Protein AF-A0A6N4TFS2-F1 (afdb_monomer_lite)

Radius of gyration: 45.24 Å; chains: 1; bounding box: 124×85×102 Å

Secondary structure (DSSP, 8-state):
-PPPPPHHHHHHHHHHHHSS--SSHHHHHHHHHTSEEE-TTT--EEE--HHHHHHHHHHHHHH-GGG-SPPPPTTTT--SSS-HHHHHHHHHHHGGGS---TTS---HHHHHHHHHHTTS--TTTS-HHHHHHHHHHTTTT-TTTTS--------SSTTS-EEEEEEEEEEEE-TTS-EEEEEEEEEEETTT--EEEEEEESS--HHHHHHHHHHHHHHH-B-SEEEE---TTTS-HHHHHHHHHHT-EEEEPPSS-GGGGHHHHHHHHHHIIIIIHH----S-HHHHHHHHHHIIIIIITTS-BTTTTB-HHHHHHTTGGG-BPPP-SHHHHHTTSEEEEEEPPTTSEEEETTEEEE-SS--TT-EEEEEE-TTT---EEEEETTEEEEEPEE--HHHHHHHTS-HHHHHHHHHHHHT-SS-TT-SSS-PPPHHHHHHHHHHHHHHTT-EEEEEEE-TTSSHHHHHHHHHHHTTSTTEEEEEE-SS--SHHHHHHHHHHHTT----TTTHHHHHHHHHHHHHHTTPEEEEEETTGGGS-HHHHHHHHHHHTTSPSSEEEEEEE-HHHHHHHHSGGGHHHHTT--EEEEEPPPPHHHHHHHHHHHHHTTT--GGGB-HHHHHHHHHHHTT-HHHHHHHHHHHHHHHHHTT-SSB-HHHHHHHHTSGGGS-HHHHHHHTSPPP----

Sequence (686 aa):
MAAKPSFELRLRVLNAVHDAPGNSMRERIKFVADKTFIDGLSGHLHQFTWRTISTWLYRHKSHGMTTLQNKTRSDKDAYRKVQVNQLAEAIHEVLPTLTHNKVGVIPKSVLYRVLLQRGLFTRSQLAPTTFYRMIRTHQLLDDKAVQKQRLSFAMQFANQLWQADTLYGPTIKQADGHWRKTFLIAFIDDASRVVTHAEFFYRDNTENMVLAFRSALYKRGKPERLYFDNGANYSAKEILQACVRLDIHLSHAPIRDGAAKGKIERFFRGFRDRFLTLHPSFTSLEELNRLTHEWVEGEYNSKSHSAIGMTPVDRFNLDRNRVKFLTDDAFSAEVFFMEETRKVSKTNVFSIHSQRYECPVDLRDKSIQVRYDRMRRDRFVVYFNGHRMGEATVLDLYANARLRLPATVGGMMIKATFGLTKEPFYRSEVALLPQQAEAVEMIRVHAQHGGFSVIVGHPGVGKSVIREHLEHLGKERDTVVVSFSQTMHTYQPILKQLAESLQVNAPMKDIEKELIQAAYRHVQSQKTLYIVIDEAHLLDVGILRKLRLLFERFPKKHNLVLLGHPELMFRLSMTCNEDIKSRISYSRQVLPLHDDDLTKFVVTELAAVGLGANTFDEAALQVVLRAVQGNLRLCRNLCYASLIAACLDHQRICTVSHVNAALLQPHWRSHDALLKQQVKPQRVPS

Foldseek 3Di:
DPDDADLVQLVVLLVQLVVADDPDSLVSLQVSLPDWDARPVPRDIDHDHSVLNVVSNVCCVPPNSPRSDDDDDPCVPDLPQDDLVLLLVLLVVCVVVDDADPVRDDDLVVSVVVCVVVVSDDCVRAPPVNSVVSCVVQVSPPPVSSDPPDDDDADQAWQQEKEKDKDWDDWAQDPVRDTATKIKIWIATRHLRATLFIAIDSDLALLVVLVRVLSSCQRQNHHQEYEYEPDPRVPDPLVVQLCVVRNYHYDYDDPDDPVVCPSVVVVVVCCCVPVCVVPVHDHDSVRVGVSVVCCSVVPQQQDADPVNRGGSVVRNVVNVVVGHHDDPDPVNVQSSFDKDKWFAAQVQWTDDPNFIWHFLDDQHRHIWIWTDDPPPRPWIWIHDPNHTRGTIGGDDPVVVVVVPCDPVNLQVLLCVLVVWPDGFLDPDDDDQDPQLVVLLVVQQVQLQFLAEEEEAEDPQLCLVVSVVVQVVCCVPPQEQEQEDDDPPLDQQVLLVSLCVSLVHDDDSVCSLVSSQVSLVVSVVVNHAYEYEYEQCVSHDLVSLVVVLVSSVSHDRRYYYYYYHHVNVVVVCPDPVNVVNVVRHPYYDYRYQDDLVSLLVVSQVSCVVRPHHSQLEDPQLSVVLCVLCVRRNRSSSQLVSQQSSQCSVVSHSHRYNVSSVVSCPDPVSDDPVRVVVVVDDPPPDDD

Structure (mmCIF, N/CA/C/O backbone):
data_AF-A0A6N4TFS2-F1
#
_entry.id   AF-A0A6N4TFS2-F1
#
loop_
_atom_site.group_PDB
_atom_site.id
_atom_site.type_symbol
_atom_site.label_atom_id
_atom_site.label_alt_id
_atom_site.label_comp_id
_atom_site.label_asym_id
_atom_site.label_entity_id
_atom_site.label_seq_id
_atom_site.pdbx_PDB_ins_code
_atom_site.Cartn_x
_atom_site.Cartn_y
_atom_site.Cartn_z
_atom_site.occupancy
_atom_site.B_iso_or_equiv
_atom_site.auth_seq_id
_atom_site.auth_comp_id
_atom_site.auth_asym_id
_atom_site.auth_atom_id
_atom_site.pdbx_PDB_model_num
ATOM 1 N N . MET A 1 1 ? 73.442 44.887 20.476 1.00 35.69 1 MET A N 1
ATOM 2 C CA . MET A 1 1 ? 72.395 44.668 21.503 1.00 35.69 1 MET A CA 1
ATOM 3 C C . MET A 1 1 ? 73.019 43.848 22.617 1.00 35.69 1 MET A C 1
ATOM 5 O O . MET A 1 1 ? 73.456 42.745 22.330 1.00 35.69 1 MET A O 1
ATOM 9 N N . ALA A 1 2 ? 73.133 44.399 23.829 1.00 41.34 2 ALA A N 1
ATOM 10 C CA . ALA A 1 2 ? 73.751 43.715 24.967 1.00 41.34 2 ALA A CA 1
ATOM 11 C C . ALA A 1 2 ? 73.076 42.354 25.212 1.00 41.34 2 ALA A C 1
ATOM 13 O O . ALA A 1 2 ? 71.844 42.284 25.287 1.00 41.34 2 ALA A O 1
ATOM 14 N N . ALA A 1 3 ? 73.882 41.289 25.275 1.00 54.25 3 ALA A N 1
ATOM 15 C CA . ALA A 1 3 ? 73.411 39.926 25.484 1.00 54.25 3 ALA A CA 1
ATOM 16 C C . ALA A 1 3 ? 72.556 39.875 26.757 1.00 54.25 3 ALA A C 1
ATOM 18 O O . ALA A 1 3 ? 72.933 40.397 27.808 1.00 54.25 3 ALA A O 1
ATOM 19 N N . LYS A 1 4 ? 71.339 39.335 26.638 1.00 62.94 4 LYS A N 1
ATOM 20 C CA . LYS A 1 4 ? 70.410 39.272 27.769 1.00 62.94 4 LYS A CA 1
ATOM 21 C C . LYS A 1 4 ? 70.988 38.312 28.809 1.00 62.94 4 LYS A C 1
ATOM 23 O O . LYS A 1 4 ? 71.346 37.203 28.425 1.00 62.94 4 LYS A O 1
ATOM 28 N N . PRO A 1 5 ? 71.003 38.683 30.101 1.00 66.31 5 PRO A N 1
ATOM 29 C CA . PRO A 1 5 ? 71.604 37.838 31.118 1.00 66.31 5 PRO A CA 1
ATOM 30 C C . PRO A 1 5 ? 70.820 36.536 31.240 1.00 66.31 5 PRO A C 1
ATOM 32 O O . PRO A 1 5 ? 69.576 36.580 31.331 1.00 66.31 5 PRO A O 1
ATOM 35 N N . SER A 1 6 ? 71.558 35.423 31.229 1.00 69.56 6 SER A N 1
ATOM 36 C CA . SER A 1 6 ? 71.025 34.069 31.357 1.00 69.56 6 SER A CA 1
ATOM 37 C C . SER A 1 6 ? 70.225 33.898 32.651 1.00 69.56 6 SER A C 1
ATOM 39 O O . SER A 1 6 ? 70.378 34.647 33.619 1.00 69.56 6 SER A O 1
ATOM 41 N N . PHE A 1 7 ? 69.312 32.927 32.665 1.00 68.25 7 PHE A N 1
ATOM 42 C CA . PHE A 1 7 ? 68.492 32.641 33.843 1.00 68.25 7 PHE A CA 1
ATOM 43 C C . PHE A 1 7 ? 69.355 32.244 35.054 1.00 68.25 7 PHE A C 1
ATOM 45 O O . PHE A 1 7 ? 69.133 32.745 36.155 1.00 68.25 7 PHE A O 1
ATOM 52 N N . GLU A 1 8 ? 70.389 31.432 34.826 1.00 70.56 8 GLU A N 1
ATOM 53 C CA . GLU A 1 8 ? 71.345 30.999 35.850 1.00 70.56 8 GLU A CA 1
ATOM 54 C C . GLU A 1 8 ? 72.112 32.171 36.464 1.00 70.56 8 GLU A C 1
ATOM 56 O O . GLU A 1 8 ? 72.251 32.247 37.687 1.00 70.56 8 GLU A O 1
ATOM 61 N N . LEU A 1 9 ? 72.545 33.133 35.641 1.00 77.56 9 LEU A N 1
ATOM 62 C CA . LEU A 1 9 ? 73.218 34.334 36.129 1.00 77.56 9 LEU A CA 1
ATOM 63 C C . LEU A 1 9 ? 72.315 35.142 37.069 1.00 77.56 9 LEU A C 1
ATOM 65 O O . LEU A 1 9 ? 72.765 35.593 38.120 1.00 77.56 9 LEU A O 1
ATOM 69 N N . ARG A 1 10 ? 71.026 35.295 36.736 1.00 75.44 10 ARG A N 1
ATOM 70 C CA . ARG A 1 10 ? 70.070 36.011 37.604 1.00 75.44 10 ARG A CA 1
ATOM 71 C C . ARG A 1 10 ? 69.874 35.301 38.938 1.00 75.44 10 ARG A C 1
ATOM 73 O O . ARG A 1 10 ? 69.767 35.973 39.959 1.00 75.44 10 ARG A O 1
ATOM 80 N N . LEU A 1 11 ? 69.857 33.967 38.937 1.00 73.81 11 LEU A N 1
ATOM 81 C 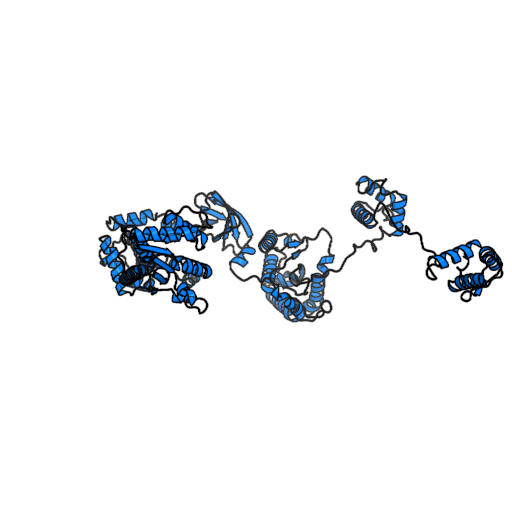CA . LEU A 1 11 ? 69.753 33.171 40.160 1.00 73.81 11 LEU A CA 1
ATOM 82 C C . LEU A 1 11 ? 71.000 33.330 41.042 1.00 73.81 11 LEU A C 1
ATOM 84 O O . LEU A 1 11 ? 70.874 33.552 42.244 1.00 73.81 11 LEU A O 1
ATOM 88 N N . ARG A 1 12 ? 72.200 33.308 40.442 1.00 77.25 12 ARG A N 1
ATOM 89 C CA . ARG A 1 12 ? 73.465 33.558 41.160 1.00 77.25 12 ARG A CA 1
ATOM 90 C C . ARG A 1 12 ? 73.498 34.941 41.803 1.00 77.25 12 ARG A C 1
ATOM 92 O O . ARG A 1 12 ? 73.907 35.063 42.953 1.00 77.25 12 ARG A O 1
ATOM 99 N N . VAL A 1 13 ? 73.024 35.964 41.091 1.00 79.75 13 VAL A N 1
ATOM 100 C CA . VAL A 1 13 ? 72.922 37.329 41.629 1.00 79.75 13 VAL A CA 1
ATOM 101 C C . VAL A 1 13 ? 71.953 37.382 42.815 1.00 79.75 13 VAL A C 1
ATOM 103 O O . VAL A 1 13 ? 72.247 38.054 43.797 1.00 79.75 13 VAL A O 1
ATOM 106 N N . LEU A 1 14 ? 70.826 36.660 42.770 1.00 78.81 14 LEU A N 1
ATOM 107 C CA . LEU A 1 14 ? 69.883 36.592 43.894 1.00 78.81 14 LEU A CA 1
ATOM 108 C C . LEU A 1 14 ? 70.454 35.841 45.103 1.00 78.81 14 LEU A C 1
ATOM 110 O O . LEU A 1 14 ? 70.292 36.316 46.225 1.00 78.81 14 LEU A O 1
ATOM 114 N N . ASN A 1 15 ? 71.166 34.731 44.891 1.00 77.69 15 ASN A N 1
ATOM 115 C CA . ASN A 1 15 ? 71.844 34.010 45.974 1.00 77.69 15 ASN A CA 1
ATOM 116 C C . ASN A 1 15 ? 72.917 34.882 46.638 1.00 77.69 15 ASN A C 1
ATOM 118 O O . ASN A 1 15 ? 72.958 34.976 47.859 1.00 77.69 15 ASN A O 1
ATOM 122 N N . ALA A 1 16 ? 73.694 35.632 45.850 1.00 79.31 16 ALA A N 1
ATOM 123 C CA . ALA A 1 16 ? 74.690 36.558 46.384 1.00 79.31 16 ALA A CA 1
ATOM 124 C C . ALA A 1 16 ? 74.092 37.651 47.297 1.00 79.31 16 ALA A C 1
ATOM 126 O O . ALA A 1 16 ? 74.801 38.178 48.150 1.00 79.31 16 ALA A O 1
ATOM 127 N N . VAL A 1 17 ? 72.801 37.994 47.153 1.00 79.38 17 VAL A N 1
ATOM 128 C CA . VAL A 1 17 ? 72.104 38.925 48.066 1.00 79.38 17 VAL A CA 1
ATOM 129 C C . VAL A 1 17 ? 71.829 38.291 49.429 1.00 79.38 17 VAL A C 1
ATOM 131 O O . VAL A 1 17 ? 71.837 39.001 50.435 1.00 79.38 17 VAL A O 1
ATOM 134 N N . HIS A 1 18 ? 71.598 36.978 49.491 1.00 74.12 18 HIS A N 1
ATOM 135 C CA . HIS A 1 18 ? 71.382 36.283 50.760 1.00 74.12 18 HIS A CA 1
ATOM 136 C C . HIS A 1 18 ? 72.659 36.243 51.608 1.00 74.12 18 HIS A C 1
ATOM 138 O O . HIS A 1 18 ? 72.584 36.530 52.806 1.00 74.12 18 HIS A O 1
ATOM 144 N N . ASP A 1 19 ? 73.805 36.019 50.963 1.00 73.38 19 ASP A N 1
ATOM 145 C CA . ASP A 1 19 ? 75.112 35.854 51.615 1.00 73.38 19 ASP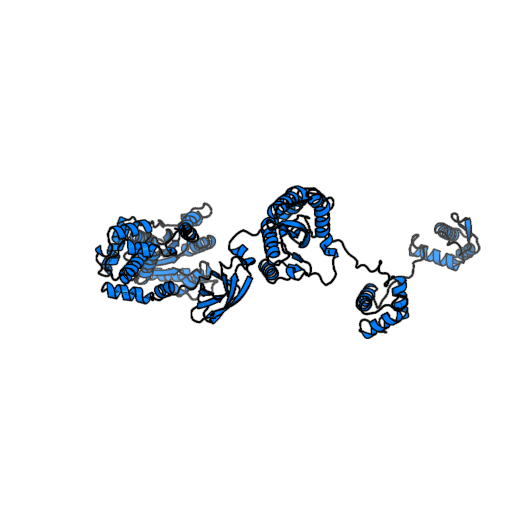 A CA 1
ATOM 146 C C . ASP A 1 19 ? 75.876 37.178 51.831 1.00 73.38 19 ASP A C 1
ATOM 148 O O . ASP A 1 19 ? 76.965 37.196 52.403 1.00 73.38 19 ASP A O 1
ATOM 152 N N . ALA A 1 20 ? 75.335 38.311 51.371 1.00 78.00 20 ALA A N 1
ATOM 153 C CA . ALA A 1 20 ? 75.987 39.613 51.498 1.00 78.00 20 ALA A CA 1
ATOM 154 C C . ALA A 1 20 ? 75.923 40.181 52.937 1.00 78.00 20 ALA A C 1
ATOM 156 O O . ALA A 1 20 ? 74.873 40.097 53.585 1.00 78.00 20 ALA A O 1
ATOM 157 N N . PRO A 1 21 ? 76.999 40.835 53.427 1.00 67.94 21 PRO A N 1
ATOM 158 C CA . PRO A 1 21 ? 77.005 41.504 54.725 1.00 67.94 21 PRO A CA 1
ATOM 159 C C . PRO A 1 21 ? 76.097 42.746 54.709 1.00 67.94 21 PRO A C 1
ATOM 161 O O . PRO A 1 21 ? 76.114 43.539 53.769 1.00 67.94 21 PRO A O 1
ATOM 164 N N . GLY A 1 22 ? 75.284 42.909 55.754 1.00 69.69 22 GLY A N 1
ATOM 165 C CA . GLY A 1 22 ? 74.364 44.039 55.921 1.00 69.69 22 GLY A CA 1
ATOM 166 C C . GLY A 1 22 ? 73.196 43.698 56.846 1.00 69.69 22 GLY A C 1
ATOM 167 O O . GLY A 1 22 ? 72.682 42.570 56.815 1.00 69.69 22 GLY A O 1
ATOM 168 N N . ASN A 1 23 ? 72.762 44.670 57.653 1.00 69.94 23 ASN A N 1
ATOM 169 C CA . ASN A 1 23 ? 71.702 44.476 58.650 1.00 69.94 23 ASN A CA 1
ATOM 170 C C . ASN A 1 23 ? 70.303 44.555 58.024 1.00 69.94 23 ASN A C 1
ATOM 172 O O . ASN A 1 23 ? 69.352 43.990 58.563 1.00 69.94 23 ASN A O 1
ATOM 176 N N . SER A 1 24 ? 70.169 45.187 56.851 1.00 79.25 24 SER A N 1
ATOM 177 C CA . SER A 1 24 ? 68.914 45.225 56.094 1.00 79.25 24 SER A CA 1
ATOM 178 C C . SER A 1 24 ? 69.040 44.637 54.684 1.00 79.25 24 SER A C 1
ATOM 180 O O . SER A 1 24 ? 70.071 44.734 54.020 1.00 79.25 24 SER A O 1
ATOM 182 N N . MET A 1 25 ? 67.942 44.078 54.160 1.00 75.19 25 MET A N 1
ATOM 183 C CA . MET A 1 25 ? 67.883 43.534 52.791 1.00 75.19 25 MET A CA 1
ATOM 184 C C . MET A 1 25 ? 68.241 44.588 51.726 1.00 75.19 25 MET A C 1
ATOM 186 O O . MET A 1 25 ? 68.799 44.268 50.680 1.00 75.19 25 MET A O 1
ATOM 190 N N . ARG A 1 26 ? 67.945 45.867 51.989 1.00 78.50 26 ARG A N 1
ATOM 191 C CA . ARG A 1 26 ? 68.250 46.975 51.074 1.00 78.50 26 ARG A CA 1
ATOM 192 C C . ARG A 1 26 ? 69.751 47.263 50.999 1.00 78.50 26 ARG A C 1
ATOM 194 O O . ARG A 1 26 ? 70.237 47.568 49.913 1.00 78.50 26 ARG A O 1
ATOM 201 N N . GLU A 1 27 ? 70.467 47.154 52.117 1.00 79.56 27 GLU A N 1
ATOM 202 C CA . GLU A 1 27 ? 71.932 47.263 52.155 1.00 79.56 27 GLU A CA 1
ATOM 203 C C . GLU A 1 27 ? 72.583 46.105 51.402 1.00 79.56 27 GLU A C 1
ATOM 205 O O . GLU A 1 27 ? 73.418 46.345 50.534 1.00 79.56 27 GLU A O 1
ATOM 210 N N . ARG A 1 28 ? 72.108 44.871 51.626 1.00 83.00 28 ARG A N 1
ATOM 211 C CA . ARG A 1 28 ? 72.598 43.679 50.914 1.00 83.00 28 ARG A CA 1
ATOM 212 C C . ARG A 1 28 ? 72.422 43.787 49.398 1.00 83.00 28 ARG A C 1
ATOM 214 O O . ARG A 1 28 ? 73.349 43.508 48.646 1.00 83.00 28 ARG A O 1
ATOM 221 N N . ILE A 1 29 ? 71.265 44.264 48.928 1.00 81.94 29 ILE A N 1
ATOM 222 C CA . ILE A 1 29 ? 71.012 44.469 47.489 1.00 81.94 29 ILE A CA 1
ATOM 223 C C . ILE A 1 29 ? 71.934 45.545 46.898 1.00 81.94 29 ILE A C 1
ATOM 225 O O . ILE A 1 29 ? 72.397 45.386 45.769 1.00 81.94 29 ILE A O 1
ATOM 229 N N . LYS A 1 30 ? 72.192 46.641 47.624 1.00 82.25 30 LYS A N 1
ATOM 230 C CA . LYS A 1 30 ? 73.118 47.685 47.157 1.00 82.25 30 LYS A CA 1
ATOM 231 C C . LYS A 1 30 ? 74.553 47.162 47.085 1.00 82.25 30 LYS A C 1
ATOM 233 O O . LYS A 1 30 ? 75.189 47.356 46.060 1.00 82.25 30 LYS A O 1
ATOM 238 N N . PHE A 1 31 ? 75.001 46.420 48.097 1.00 81.56 31 PHE A N 1
ATOM 239 C CA . PHE A 1 31 ? 76.323 45.791 48.103 1.00 81.56 31 PHE A CA 1
ATOM 240 C C . PHE A 1 31 ? 76.523 44.839 46.914 1.00 81.56 31 PHE A C 1
ATOM 242 O O . PHE A 1 31 ? 77.574 44.826 46.282 1.00 81.56 31 PHE A O 1
ATOM 249 N N . VAL A 1 32 ? 75.495 44.059 46.567 1.00 83.25 32 VAL A N 1
ATOM 250 C CA . VAL A 1 32 ? 75.547 43.157 45.407 1.00 83.25 32 VAL A CA 1
ATOM 251 C C . VAL A 1 32 ? 75.487 43.906 44.073 1.00 83.25 32 VAL A C 1
ATOM 253 O O . VAL A 1 32 ? 76.083 43.446 43.103 1.00 83.25 32 VAL A O 1
ATOM 256 N N . ALA A 1 33 ? 74.819 45.061 44.003 1.00 84.38 33 ALA A N 1
ATOM 257 C CA . ALA A 1 33 ? 74.774 45.882 42.789 1.00 84.38 33 ALA A CA 1
ATOM 258 C C . ALA A 1 33 ? 76.147 46.467 42.403 1.00 84.38 33 ALA A C 1
ATOM 260 O O . ALA A 1 33 ? 76.411 46.695 41.221 1.00 84.38 33 ALA A O 1
ATOM 261 N N . ASP A 1 34 ? 77.033 46.659 43.382 1.00 81.88 34 ASP A N 1
ATOM 262 C CA . ASP A 1 34 ? 78.398 47.142 43.155 1.00 81.88 34 ASP A CA 1
ATOM 263 C C . ASP A 1 34 ? 79.364 46.023 42.716 1.00 81.88 34 ASP A C 1
ATOM 265 O O . ASP A 1 34 ? 80.493 46.303 42.317 1.00 81.88 34 ASP A O 1
ATOM 269 N N . LYS A 1 35 ? 78.923 44.754 42.714 1.00 80.50 35 LYS A N 1
ATOM 270 C CA . LYS A 1 35 ? 79.705 43.612 42.219 1.00 80.50 35 LYS A CA 1
ATOM 271 C C . LYS A 1 35 ? 79.418 43.303 40.750 1.00 80.50 35 LYS A C 1
ATOM 273 O O . LYS A 1 35 ? 78.287 43.406 40.272 1.00 80.50 35 LYS A O 1
ATOM 278 N N . THR A 1 36 ? 80.447 42.841 40.047 1.00 81.44 36 THR A N 1
ATOM 279 C CA . THR A 1 36 ? 80.338 42.317 38.683 1.00 81.44 36 THR A CA 1
ATOM 280 C C . THR A 1 36 ? 80.219 40.793 38.694 1.00 81.44 36 THR A C 1
ATOM 282 O O . THR A 1 36 ? 80.856 40.101 39.487 1.00 81.44 36 THR A O 1
ATOM 285 N N . PHE A 1 37 ? 79.372 40.261 37.815 1.00 78.31 37 PHE A N 1
ATOM 286 C CA . PHE A 1 37 ? 79.093 38.832 37.686 1.00 78.31 37 PHE A CA 1
ATOM 287 C C . PHE A 1 37 ? 79.401 38.361 36.268 1.00 78.31 37 PHE A C 1
ATOM 289 O O . PHE A 1 37 ? 79.046 39.035 35.304 1.00 78.31 37 PHE A O 1
ATOM 296 N N . ILE A 1 38 ? 80.026 37.193 36.133 1.00 75.81 38 ILE A N 1
ATOM 297 C CA . ILE A 1 38 ? 80.326 36.586 34.831 1.00 75.81 38 ILE A CA 1
ATOM 298 C C . ILE A 1 38 ? 79.226 35.581 34.485 1.00 75.81 38 ILE A C 1
ATOM 300 O O . ILE A 1 38 ? 78.904 34.699 35.288 1.00 75.81 38 ILE A O 1
ATOM 304 N N . ASP A 1 39 ? 78.648 35.712 33.292 1.00 74.00 39 ASP A N 1
ATOM 305 C CA . ASP A 1 39 ? 77.712 34.725 32.757 1.00 74.00 39 ASP A CA 1
ATOM 306 C C . ASP A 1 39 ? 78.467 33.467 32.309 1.00 74.00 39 ASP A C 1
ATOM 308 O O . ASP A 1 39 ? 79.298 33.532 31.405 1.00 74.00 39 ASP A O 1
ATOM 312 N N . GLY A 1 40 ? 78.169 32.311 32.906 1.00 62.31 40 GLY A N 1
ATOM 313 C CA . GLY A 1 40 ? 78.843 31.052 32.567 1.00 62.31 40 GLY A CA 1
ATOM 314 C C . GLY A 1 40 ? 78.580 30.573 31.135 1.00 62.31 40 GLY A C 1
ATOM 315 O O . GLY A 1 40 ? 79.397 29.846 30.584 1.00 62.31 40 GLY A O 1
ATOM 316 N N . LEU A 1 41 ? 77.468 31.001 30.523 1.00 61.22 41 LEU A N 1
ATOM 317 C CA . LEU A 1 41 ? 77.070 30.589 29.170 1.00 61.22 41 LEU A CA 1
ATOM 318 C C . LEU A 1 41 ? 77.560 31.540 28.074 1.00 61.22 41 LEU A C 1
ATOM 320 O O . LEU A 1 41 ? 77.775 31.109 26.946 1.00 61.22 41 LEU A O 1
ATOM 324 N N . SER A 1 42 ? 77.702 32.833 28.381 1.00 61.28 42 SER A N 1
ATOM 325 C CA . SER A 1 42 ? 78.083 33.853 27.393 1.00 61.28 42 SER A CA 1
ATOM 326 C C . SER A 1 42 ? 79.467 34.465 27.630 1.00 61.28 42 SER A C 1
ATOM 328 O O . SER A 1 42 ? 79.959 35.192 26.774 1.00 61.28 42 SER A O 1
ATOM 330 N N . GLY A 1 43 ? 80.110 34.180 28.770 1.00 66.12 43 GLY A N 1
ATOM 331 C CA . GLY A 1 43 ? 81.443 34.677 29.131 1.00 66.12 43 GLY A CA 1
ATOM 332 C C . GLY A 1 43 ? 81.509 36.181 29.423 1.00 66.12 43 GLY A C 1
ATOM 333 O O . GLY A 1 43 ? 82.576 36.701 29.742 1.00 66.12 43 GLY A O 1
ATOM 334 N N . HIS A 1 44 ? 80.388 36.902 29.325 1.00 75.81 44 HIS A N 1
ATOM 335 C CA . HIS A 1 44 ? 80.340 38.350 29.494 1.00 75.81 44 HIS A CA 1
ATOM 336 C C . HIS A 1 44 ? 80.212 38.770 30.963 1.00 75.81 44 HIS A C 1
ATOM 338 O O . HIS A 1 44 ? 79.495 38.156 31.757 1.00 75.81 44 HIS A O 1
ATOM 344 N N . LEU A 1 45 ? 80.883 39.874 31.302 1.00 75.94 45 LEU A N 1
ATOM 345 C CA . LEU A 1 45 ? 80.758 40.560 32.586 1.00 75.94 45 LEU A CA 1
ATOM 346 C C . LEU A 1 45 ? 79.492 41.422 32.598 1.00 75.94 45 LEU A C 1
ATOM 348 O O . LEU A 1 45 ? 79.304 42.297 31.751 1.00 75.94 45 LEU A O 1
ATOM 352 N N . HIS A 1 46 ? 78.644 41.200 33.595 1.00 77.38 46 HIS A N 1
ATOM 353 C CA . HIS A 1 46 ? 77.434 41.968 33.835 1.00 77.38 46 HIS A CA 1
ATOM 354 C C . HIS A 1 46 ? 77.465 42.610 35.221 1.00 77.38 46 HIS A C 1
ATOM 356 O O . HIS A 1 46 ? 77.744 41.955 36.223 1.00 77.38 46 HIS A O 1
ATOM 362 N N . GLN A 1 47 ? 77.091 43.885 35.279 1.00 82.88 47 GLN A N 1
ATOM 363 C CA . GLN A 1 47 ? 76.769 44.581 36.519 1.00 82.88 47 GLN A CA 1
ATOM 364 C C . GLN A 1 47 ? 75.300 44.997 36.476 1.00 82.88 47 GLN A C 1
ATOM 366 O O . GLN A 1 47 ? 74.831 45.543 35.473 1.00 82.88 47 GLN A O 1
ATOM 371 N N . PHE A 1 48 ? 74.555 44.725 37.547 1.00 82.88 48 PHE A N 1
ATOM 372 C CA . PHE A 1 48 ? 73.123 45.014 37.608 1.00 82.88 48 PHE A CA 1
ATOM 373 C C . PHE A 1 48 ? 72.828 46.101 38.630 1.00 82.88 48 PHE A C 1
ATOM 375 O O . PHE A 1 48 ? 73.339 46.091 39.742 1.00 82.88 48 PHE A O 1
ATOM 382 N N . THR A 1 49 ? 71.928 47.018 38.280 1.00 83.06 49 THR A N 1
ATOM 383 C CA . THR A 1 49 ? 71.500 48.068 39.207 1.00 83.06 49 THR A CA 1
ATOM 384 C C . THR A 1 49 ? 70.665 47.491 40.349 1.00 83.06 49 THR A C 1
ATOM 386 O O . THR A 1 49 ? 69.886 46.550 40.159 1.00 83.06 49 THR A O 1
ATOM 389 N N . TRP A 1 50 ? 70.732 48.125 41.524 1.00 79.75 50 TRP A N 1
ATOM 390 C CA . TRP A 1 50 ? 69.978 47.703 42.711 1.00 79.75 50 TRP A CA 1
ATOM 391 C C . TRP A 1 50 ? 68.463 47.567 42.453 1.00 79.75 50 TRP A C 1
ATOM 393 O O . TRP A 1 50 ? 67.821 46.677 43.006 1.00 79.75 50 TRP A O 1
ATOM 403 N N . ARG A 1 51 ? 67.879 48.398 41.569 1.00 79.75 51 ARG A N 1
ATOM 404 C CA . ARG A 1 51 ? 66.455 48.315 41.177 1.00 79.75 51 ARG A CA 1
ATOM 405 C C . ARG A 1 51 ? 66.135 47.025 40.425 1.00 79.75 51 ARG A C 1
ATOM 407 O O . ARG A 1 51 ? 65.076 46.434 40.636 1.00 79.75 51 ARG A O 1
ATOM 414 N N . THR A 1 52 ? 67.050 46.585 39.565 1.00 80.12 52 THR A N 1
ATOM 415 C CA . THR A 1 52 ? 66.894 45.354 38.780 1.00 80.12 52 THR A CA 1
ATOM 416 C C . THR A 1 52 ? 66.944 44.139 39.700 1.00 80.12 52 THR A C 1
ATOM 418 O O . THR A 1 52 ? 66.033 43.314 39.671 1.00 80.12 52 THR A O 1
ATOM 421 N N . ILE A 1 53 ? 67.940 44.095 40.591 1.00 81.62 53 ILE A N 1
ATOM 422 C CA . ILE A 1 53 ? 68.104 43.024 41.583 1.00 81.62 53 ILE A CA 1
ATOM 423 C C . ILE A 1 53 ? 66.909 42.989 42.546 1.00 81.62 53 ILE A C 1
ATOM 425 O O . ILE A 1 53 ? 66.343 41.928 42.791 1.00 81.62 53 ILE A O 1
ATOM 429 N N . SER A 1 54 ? 66.452 44.149 43.029 1.00 81.25 54 SER A N 1
ATOM 430 C CA . SER A 1 54 ? 65.273 44.246 43.898 1.00 81.25 54 SER A CA 1
ATOM 431 C C . SER A 1 54 ? 63.998 43.742 43.212 1.00 81.25 54 SER A C 1
ATOM 433 O O . SER A 1 54 ? 63.228 43.001 43.822 1.00 81.25 54 SER A O 1
ATOM 435 N N . THR A 1 55 ? 63.805 44.067 41.928 1.00 78.69 55 THR A N 1
ATOM 436 C CA . THR A 1 55 ? 62.666 43.569 41.139 1.00 78.69 55 THR A CA 1
ATOM 437 C C . THR A 1 55 ? 62.723 42.049 40.978 1.00 78.69 55 THR A C 1
ATOM 439 O O . THR A 1 55 ? 61.698 41.377 41.087 1.00 78.69 55 THR A O 1
ATOM 442 N N . TRP A 1 56 ? 63.911 41.492 40.732 1.00 79.62 56 TRP A N 1
ATOM 443 C CA . TRP A 1 56 ? 64.112 40.045 40.637 1.00 79.62 56 TRP A CA 1
ATOM 444 C C . TRP A 1 56 ? 63.844 39.339 41.966 1.00 79.62 56 TRP A C 1
ATOM 446 O O . TRP A 1 56 ? 63.140 38.333 41.973 1.00 79.62 56 TRP A O 1
ATOM 456 N N . LEU A 1 57 ? 64.318 39.896 43.083 1.00 78.25 57 LEU A N 1
ATOM 457 C CA . LEU A 1 57 ? 64.129 39.318 44.414 1.00 78.25 57 LEU A CA 1
ATOM 458 C C . LEU A 1 57 ? 62.657 39.348 44.842 1.00 78.25 57 LEU A C 1
ATOM 460 O O . LEU A 1 57 ? 62.156 38.371 45.397 1.00 78.25 57 LEU A O 1
ATOM 464 N N . TYR A 1 58 ? 61.943 40.434 44.530 1.00 78.25 58 TYR A N 1
ATOM 465 C CA . TYR A 1 58 ? 60.500 40.517 44.749 1.00 78.25 58 TYR A CA 1
ATOM 466 C C . TYR A 1 58 ? 59.746 39.458 43.933 1.00 78.25 58 TYR A C 1
ATOM 468 O O . TYR A 1 58 ? 58.988 38.676 44.500 1.00 78.25 58 TYR A O 1
ATOM 476 N N . ARG A 1 59 ? 60.002 39.369 42.618 1.00 70.44 59 ARG A N 1
ATOM 477 C CA . ARG A 1 59 ? 59.348 38.371 41.750 1.00 70.44 59 ARG A CA 1
ATOM 478 C C . ARG A 1 59 ? 59.628 36.939 42.207 1.00 70.44 59 ARG A C 1
ATOM 480 O O . ARG A 1 59 ? 58.704 36.133 42.250 1.00 70.44 59 ARG A O 1
ATOM 487 N N . HIS A 1 60 ? 60.870 36.657 42.603 1.00 73.44 60 HIS A N 1
ATOM 488 C CA . HIS A 1 60 ? 61.263 35.357 43.136 1.00 73.44 60 HIS A CA 1
ATOM 489 C C . HIS A 1 60 ? 60.508 35.012 44.429 1.00 73.44 60 HIS A C 1
ATOM 491 O O . HIS A 1 60 ? 59.998 33.902 44.554 1.00 73.44 60 HIS A O 1
ATOM 497 N N . LYS A 1 61 ? 60.366 35.965 45.365 1.00 71.50 61 LYS A N 1
ATOM 498 C CA . LYS A 1 61 ? 59.596 35.760 46.605 1.00 71.50 61 LYS A CA 1
ATOM 499 C C . LYS A 1 61 ? 58.097 35.574 46.361 1.00 71.50 61 LYS A C 1
ATOM 501 O O . LYS A 1 61 ? 57.485 34.751 47.028 1.00 71.50 61 LYS A O 1
ATOM 506 N N . SER A 1 62 ? 57.501 36.332 45.442 1.00 62.09 62 SER A N 1
ATOM 507 C CA . SER A 1 62 ? 56.047 36.317 45.230 1.00 62.09 62 SER A CA 1
ATOM 508 C C . SER A 1 62 ? 55.551 35.154 44.368 1.00 62.09 62 SER A C 1
ATOM 510 O O . SER A 1 62 ? 54.413 34.726 44.539 1.00 62.09 62 SER A O 1
ATOM 512 N N . HIS A 1 63 ? 56.358 34.652 43.428 1.00 58.59 63 HIS A N 1
ATOM 513 C CA . HIS A 1 63 ? 55.890 33.689 42.421 1.00 58.59 63 HIS A CA 1
ATOM 514 C C . HIS A 1 63 ? 56.869 32.530 42.143 1.00 58.59 63 HIS A C 1
ATOM 516 O O . HIS A 1 63 ? 56.679 31.795 41.173 1.00 58.59 63 HIS A O 1
ATOM 522 N N . GLY A 1 64 ? 57.907 32.352 42.969 1.00 61.28 64 GLY A N 1
ATOM 523 C CA . GLY A 1 64 ? 58.888 31.268 42.839 1.00 61.28 64 GLY A CA 1
ATOM 524 C C . GLY A 1 64 ? 59.827 31.397 41.628 1.00 61.28 64 GLY A C 1
ATOM 525 O O . GLY A 1 64 ? 59.755 32.349 40.844 1.00 61.28 64 GLY A O 1
ATOM 526 N N . MET A 1 65 ? 60.734 30.421 41.462 1.00 54.44 65 MET A N 1
ATOM 527 C CA . MET A 1 65 ? 61.821 30.452 40.459 1.00 54.44 65 MET A CA 1
ATOM 528 C C . MET A 1 65 ? 61.354 30.597 39.002 1.00 54.44 65 MET A C 1
ATOM 530 O O . MET A 1 65 ? 62.088 31.118 38.164 1.00 54.44 65 MET A O 1
ATOM 534 N N . THR A 1 66 ? 60.128 30.192 38.678 1.00 52.53 66 THR A N 1
ATOM 535 C CA . THR A 1 66 ? 59.619 30.106 37.299 1.00 52.53 66 THR A CA 1
ATOM 536 C C . THR A 1 66 ? 59.276 31.458 36.652 1.00 52.53 66 THR A C 1
ATOM 538 O O . THR A 1 66 ? 59.033 31.510 35.448 1.00 52.53 66 THR A O 1
ATOM 541 N N . THR A 1 67 ? 59.297 32.578 37.388 1.00 54.34 67 THR A N 1
ATOM 542 C CA . THR A 1 67 ? 58.807 33.894 36.902 1.00 54.34 67 THR A CA 1
ATOM 543 C C . THR A 1 67 ? 59.880 34.964 36.641 1.00 54.34 67 THR A C 1
ATOM 545 O O . THR A 1 67 ? 59.566 36.133 36.401 1.00 54.34 67 THR A O 1
ATOM 548 N N . LEU A 1 68 ? 61.162 34.588 36.608 1.00 58.81 68 LEU A N 1
ATOM 549 C CA . LEU A 1 68 ? 62.275 35.507 36.299 1.00 58.81 68 LEU A CA 1
ATOM 550 C C . LEU A 1 68 ? 62.441 35.834 34.797 1.00 58.81 68 LEU A C 1
ATOM 552 O O . LEU A 1 68 ? 63.328 36.611 34.422 1.00 58.81 68 LEU A O 1
ATOM 556 N N . GLN A 1 69 ? 61.566 35.305 33.936 1.00 56.75 69 GLN A N 1
ATOM 557 C CA . GLN A 1 69 ? 61.455 35.670 32.519 1.00 56.75 69 GLN A CA 1
ATOM 558 C C . GLN A 1 69 ? 60.394 36.775 32.314 1.00 56.75 69 GLN A C 1
ATOM 560 O O . GLN A 1 69 ? 59.351 36.787 32.962 1.00 56.75 69 GLN A O 1
ATOM 565 N N . ASN A 1 70 ? 60.646 37.745 31.424 1.00 55.72 70 ASN A N 1
ATOM 566 C CA . ASN A 1 70 ? 59.703 38.848 31.175 1.00 55.72 70 ASN A CA 1
ATOM 567 C C . ASN A 1 70 ? 58.515 38.380 30.311 1.00 55.72 70 ASN A C 1
ATOM 569 O O . ASN A 1 70 ? 58.730 37.920 29.193 1.00 55.72 70 ASN A O 1
ATOM 573 N N . LYS A 1 71 ? 57.273 38.579 30.782 1.00 52.50 71 LYS A N 1
ATOM 574 C CA . LYS A 1 71 ? 56.046 38.384 29.983 1.00 52.50 71 LYS A CA 1
ATOM 575 C C . LYS A 1 71 ? 55.930 39.447 28.877 1.00 52.50 71 LYS A C 1
ATOM 577 O O . LYS A 1 71 ? 56.132 40.636 29.125 1.00 52.50 71 LYS A O 1
ATOM 582 N N . THR A 1 72 ? 55.587 39.029 27.661 1.00 50.66 72 THR A N 1
ATOM 583 C CA . THR A 1 72 ? 55.196 39.907 26.544 1.00 50.66 72 THR A CA 1
ATOM 584 C C . THR A 1 72 ? 53.819 40.544 26.791 1.00 50.66 72 THR A C 1
ATOM 586 O O . THR A 1 72 ? 52.993 39.981 27.504 1.00 50.66 72 THR A O 1
ATOM 589 N N . ARG A 1 73 ? 53.570 41.740 26.224 1.00 52.66 73 ARG A N 1
ATOM 590 C CA . ARG A 1 73 ? 52.271 42.444 26.322 1.00 52.66 73 ARG A CA 1
ATOM 591 C C . ARG A 1 73 ? 51.137 41.561 25.784 1.00 52.66 73 ARG A C 1
ATOM 593 O O . ARG A 1 73 ? 51.259 41.045 24.678 1.00 52.66 73 ARG A O 1
ATOM 600 N N . SER A 1 74 ? 50.041 41.472 26.537 1.00 48.72 74 SER A N 1
ATOM 601 C CA . SER A 1 74 ? 48.851 40.650 26.256 1.00 48.72 74 SER A CA 1
ATOM 602 C C . SER A 1 74 ? 48.128 40.989 24.949 1.00 48.72 74 SER A C 1
ATOM 604 O O . SER A 1 74 ? 47.417 40.153 24.412 1.00 48.72 74 SER A O 1
ATOM 606 N N . ASP A 1 75 ? 48.322 42.201 24.431 1.00 52.62 75 ASP A N 1
ATOM 607 C CA . ASP A 1 75 ? 47.492 42.762 23.357 1.00 52.62 75 ASP A CA 1
ATOM 608 C C . ASP A 1 75 ? 48.202 42.769 21.996 1.00 52.62 75 ASP A C 1
ATOM 610 O O . ASP A 1 75 ? 47.720 43.367 21.029 1.00 52.62 75 ASP A O 1
ATOM 614 N N . LYS A 1 76 ? 49.385 42.155 21.912 1.00 43.59 76 LYS A N 1
ATOM 615 C CA . LYS A 1 76 ? 50.108 42.022 20.650 1.00 43.59 76 LYS A CA 1
ATOM 616 C C . LYS A 1 76 ? 49.299 41.048 19.779 1.00 43.59 76 LYS A C 1
ATOM 618 O O . LYS A 1 76 ? 49.211 39.880 20.120 1.00 43.59 76 LYS A O 1
ATOM 623 N N . ASP A 1 77 ? 48.674 41.582 18.726 1.00 48.84 77 ASP A N 1
ATOM 624 C CA . ASP A 1 77 ? 47.873 40.891 17.691 1.00 48.84 77 ASP A CA 1
ATOM 625 C C . ASP A 1 77 ? 46.337 40.830 17.870 1.00 48.84 77 ASP A C 1
ATOM 627 O O . ASP A 1 77 ? 45.649 40.170 17.093 1.00 48.84 77 ASP A O 1
ATOM 631 N N . ALA A 1 78 ? 45.749 41.609 18.789 1.00 50.62 78 ALA A N 1
ATOM 632 C CA . ALA A 1 78 ? 44.286 41.700 18.920 1.00 50.62 78 ALA A CA 1
ATOM 633 C C . ALA A 1 78 ? 43.669 42.859 18.098 1.00 50.62 78 ALA A C 1
ATOM 635 O O . ALA A 1 78 ? 43.681 44.023 18.515 1.00 50.62 78 ALA A O 1
ATOM 636 N N . TYR A 1 79 ? 43.063 42.558 16.942 1.00 59.09 79 TYR A N 1
ATOM 637 C CA . TYR A 1 79 ? 42.280 43.527 16.154 1.00 59.09 79 TYR A CA 1
ATOM 638 C C . TYR A 1 79 ? 40.853 43.660 16.719 1.00 59.09 79 TYR A C 1
ATOM 640 O O . TYR A 1 79 ? 39.941 42.948 16.320 1.00 59.09 79 TYR A O 1
ATOM 648 N N . ARG A 1 80 ? 40.638 44.581 17.671 1.00 56.12 80 ARG A N 1
ATOM 649 C CA . ARG A 1 80 ? 39.378 44.662 18.449 1.00 56.12 80 ARG A CA 1
ATOM 650 C C . ARG A 1 80 ? 38.098 45.000 17.655 1.00 56.12 80 ARG A C 1
ATOM 652 O O . ARG A 1 80 ? 37.020 44.790 18.194 1.00 56.12 80 ARG A O 1
ATOM 659 N N . LYS A 1 81 ? 38.178 45.559 16.437 1.00 66.38 81 LYS A N 1
ATOM 660 C CA . LYS A 1 81 ? 36.995 46.071 15.697 1.00 66.38 81 LYS A CA 1
ATOM 661 C C . LYS A 1 81 ? 36.713 45.414 14.344 1.00 66.38 81 LYS A C 1
ATOM 663 O O . LYS A 1 81 ? 35.570 45.445 13.910 1.00 66.38 81 LYS A O 1
ATOM 668 N N . VAL A 1 82 ? 37.723 44.860 13.673 1.00 69.12 82 VAL A N 1
ATOM 669 C CA . VAL A 1 82 ? 37.570 44.208 12.363 1.00 69.12 82 VAL A CA 1
ATOM 670 C C . VAL A 1 82 ? 38.430 42.959 12.356 1.00 69.12 82 VAL A C 1
ATOM 672 O O . VAL A 1 82 ? 39.637 43.035 12.594 1.00 69.12 82 VAL A O 1
ATOM 675 N N . GLN A 1 83 ? 37.796 41.821 12.091 1.00 75.75 83 GLN A N 1
ATOM 676 C CA . GLN A 1 83 ? 38.480 40.539 11.979 1.00 75.75 83 GLN A CA 1
ATOM 677 C C . GLN A 1 83 ? 39.155 40.413 10.610 1.00 75.75 83 GLN A C 1
ATOM 679 O O . GLN A 1 83 ? 38.655 40.923 9.606 1.00 75.75 83 GLN A O 1
ATOM 684 N N . VAL A 1 84 ? 40.288 39.710 10.560 1.00 69.75 84 VAL A N 1
ATOM 685 C CA . VAL A 1 84 ? 41.069 39.528 9.322 1.00 69.75 84 VAL A CA 1
ATOM 686 C C . VAL A 1 84 ? 40.242 38.817 8.242 1.00 69.75 84 VAL A C 1
ATOM 688 O O . VAL A 1 84 ? 40.251 39.249 7.093 1.00 69.75 84 VAL A O 1
ATOM 691 N N . ASN A 1 85 ? 39.455 37.805 8.622 1.00 66.50 85 ASN A N 1
ATOM 692 C CA . ASN A 1 85 ? 38.611 37.035 7.699 1.00 66.50 85 ASN A CA 1
ATOM 693 C C . ASN A 1 85 ? 37.515 37.896 7.060 1.00 66.50 85 ASN A C 1
ATOM 695 O O . ASN A 1 85 ? 37.317 37.849 5.852 1.00 66.50 85 ASN A O 1
ATOM 699 N N . GLN A 1 86 ? 36.865 38.743 7.861 1.00 74.62 86 GLN A N 1
ATOM 700 C CA . GLN A 1 86 ? 35.819 39.650 7.390 1.00 74.62 86 GLN A CA 1
ATOM 701 C C . GLN A 1 86 ? 36.369 40.644 6.358 1.00 74.62 86 GLN A C 1
ATOM 703 O O . GLN A 1 86 ? 35.724 40.940 5.355 1.00 74.62 86 GLN A O 1
ATOM 708 N N . LEU A 1 87 ? 37.589 41.148 6.583 1.00 76.81 87 LEU A N 1
ATOM 709 C CA . LEU A 1 87 ? 38.264 42.013 5.619 1.00 76.81 87 LEU A CA 1
ATOM 710 C C . LEU A 1 87 ? 38.648 41.257 4.336 1.00 76.81 87 LEU A C 1
ATOM 712 O O . LEU A 1 87 ? 38.526 41.822 3.253 1.00 76.81 87 LEU A O 1
ATOM 716 N N . ALA A 1 88 ? 39.087 40.000 4.442 1.00 68.69 88 ALA A N 1
ATOM 717 C CA . ALA A 1 88 ? 39.452 39.172 3.293 1.00 68.69 88 ALA A CA 1
ATOM 718 C C . ALA A 1 88 ? 38.247 38.856 2.387 1.00 68.69 88 ALA A C 1
ATOM 720 O O . ALA A 1 88 ? 38.342 39.010 1.171 1.00 68.69 88 ALA A O 1
ATOM 721 N N . GLU A 1 89 ? 37.100 38.488 2.965 1.00 69.25 89 GLU A N 1
ATOM 722 C CA . GLU A 1 89 ? 35.857 38.229 2.217 1.00 69.25 89 GLU A CA 1
ATOM 723 C C . GLU A 1 89 ? 35.369 39.470 1.465 1.00 69.25 89 GLU A C 1
ATOM 725 O O . GLU A 1 89 ? 35.080 39.411 0.271 1.00 69.25 89 GLU A O 1
ATOM 730 N N . ALA A 1 90 ? 35.359 40.622 2.133 1.00 76.19 90 ALA A N 1
ATOM 731 C CA . ALA A 1 90 ? 34.960 41.876 1.508 1.00 76.19 90 ALA A CA 1
ATOM 732 C C . ALA A 1 90 ? 35.914 42.284 0.366 1.00 76.19 90 ALA A C 1
ATOM 734 O O . ALA A 1 90 ? 35.480 42.771 -0.678 1.00 76.19 90 ALA A O 1
ATOM 735 N N . ILE A 1 91 ? 37.224 42.062 0.534 1.00 75.75 91 ILE A N 1
ATOM 736 C CA . ILE A 1 91 ? 38.218 42.285 -0.527 1.00 75.75 91 ILE A CA 1
ATOM 737 C C . ILE A 1 91 ? 37.942 41.361 -1.724 1.00 75.75 91 ILE A C 1
ATOM 739 O O . ILE A 1 91 ? 37.981 41.826 -2.864 1.00 75.75 91 ILE A O 1
ATOM 743 N N . HIS A 1 92 ? 37.599 40.095 -1.486 1.00 69.62 92 HIS A N 1
ATOM 744 C CA . HIS A 1 92 ? 37.240 39.135 -2.531 1.00 69.62 92 HIS A CA 1
ATOM 745 C C . HIS A 1 92 ? 35.979 39.467 -3.310 1.00 69.62 92 HIS A C 1
ATOM 747 O O . HIS A 1 92 ? 35.912 39.176 -4.500 1.00 69.62 92 HIS A O 1
ATOM 753 N N . GLU A 1 93 ? 34.981 40.046 -2.657 1.00 70.50 93 GLU A N 1
ATOM 754 C CA . GLU A 1 93 ? 33.753 40.466 -3.324 1.00 70.50 93 GLU A CA 1
ATOM 755 C C . GLU A 1 93 ? 34.015 41.640 -4.283 1.00 70.50 93 GLU A C 1
ATOM 757 O O . GLU A 1 93 ? 33.432 41.741 -5.366 1.00 70.50 93 GLU A O 1
ATOM 762 N N . VAL A 1 94 ? 34.932 42.534 -3.901 1.00 74.44 94 VAL A N 1
ATOM 763 C CA . VAL A 1 94 ? 35.224 43.755 -4.656 1.00 74.44 94 VAL A CA 1
ATOM 764 C C . VAL A 1 94 ? 36.282 43.541 -5.742 1.00 74.44 94 VAL A C 1
ATOM 766 O O . VAL A 1 94 ? 36.150 44.113 -6.826 1.00 74.44 94 VAL A O 1
ATOM 769 N N . LEU A 1 95 ? 37.301 42.711 -5.501 1.00 72.56 95 LEU A N 1
ATOM 770 C CA . LEU A 1 95 ? 38.418 42.454 -6.426 1.00 72.56 95 LEU A CA 1
ATOM 771 C C . LEU A 1 95 ? 37.985 42.143 -7.876 1.00 72.56 95 LEU A C 1
ATOM 773 O O . LEU A 1 95 ? 38.500 42.805 -8.773 1.00 72.56 95 LEU A O 1
ATOM 777 N N . PRO A 1 96 ? 37.016 41.239 -8.146 1.00 68.94 96 PRO A N 1
ATOM 778 C CA . PRO A 1 96 ? 36.590 40.895 -9.507 1.00 68.94 96 PRO A CA 1
ATOM 779 C C . PRO A 1 96 ? 35.922 42.045 -10.259 1.00 68.94 96 PRO A C 1
ATOM 781 O O . PRO A 1 96 ? 35.801 42.000 -11.479 1.00 68.94 96 PRO A O 1
ATOM 784 N N . THR A 1 97 ? 35.441 43.054 -9.533 1.00 71.69 97 THR A N 1
ATOM 785 C CA . THR A 1 97 ? 34.755 44.208 -10.123 1.00 71.69 97 THR A CA 1
ATOM 786 C C . THR A 1 97 ? 35.698 45.364 -10.449 1.00 71.69 97 THR A C 1
ATOM 788 O O . THR A 1 97 ? 35.255 46.384 -10.974 1.00 71.69 97 THR A O 1
ATOM 791 N N . LEU A 1 98 ? 36.990 45.222 -10.137 1.00 72.25 98 LEU A N 1
ATOM 792 C CA . LEU A 1 98 ? 38.018 46.224 -10.391 1.00 72.25 98 LEU A CA 1
ATOM 793 C C . LEU A 1 98 ? 38.952 45.752 -11.504 1.00 72.25 98 LEU A C 1
ATOM 795 O O . LEU A 1 98 ? 39.432 44.624 -11.499 1.00 72.25 98 LEU A O 1
ATOM 799 N N . THR A 1 99 ? 39.249 46.641 -12.447 1.00 68.69 99 THR A N 1
ATOM 800 C CA . THR A 1 99 ? 40.221 46.384 -13.513 1.00 68.69 99 THR A CA 1
ATOM 801 C C . THR A 1 99 ? 41.633 46.762 -13.075 1.00 68.69 99 THR A C 1
ATOM 803 O O . THR A 1 99 ? 41.841 47.750 -12.363 1.00 68.69 99 THR A O 1
ATOM 806 N N . HIS A 1 100 ? 42.621 45.999 -13.539 1.00 71.81 100 HIS A N 1
ATOM 807 C CA . HIS A 1 100 ? 44.034 46.288 -13.306 1.00 71.81 100 HIS A CA 1
ATOM 808 C C . HIS A 1 100 ? 44.448 47.611 -13.970 1.00 71.81 100 HIS A C 1
ATOM 810 O O . HIS A 1 100 ? 43.932 47.984 -15.024 1.00 71.81 100 HIS A O 1
ATOM 816 N N . ASN A 1 101 ? 45.386 48.338 -13.355 1.00 69.31 101 ASN A N 1
ATOM 817 C CA . ASN A 1 101 ? 45.971 49.525 -13.982 1.00 69.31 101 ASN A CA 1
ATOM 818 C C . ASN A 1 101 ? 46.942 49.136 -15.121 1.00 69.31 101 ASN A C 1
ATOM 820 O O . ASN A 1 101 ? 47.218 47.958 -15.339 1.00 69.31 101 ASN A O 1
ATOM 824 N N . LYS A 1 102 ? 47.529 50.127 -15.811 1.00 56.91 102 LYS A N 1
ATOM 825 C CA . LYS A 1 102 ? 48.509 49.911 -16.901 1.00 56.91 102 LYS A CA 1
ATOM 826 C C . LYS A 1 102 ? 49.743 49.071 -16.509 1.00 56.91 102 LYS A C 1
ATOM 828 O O . LYS A 1 102 ? 50.449 48.610 -17.393 1.00 56.91 102 LYS A O 1
ATOM 833 N N . VAL A 1 103 ? 50.003 48.879 -15.212 1.00 61.53 103 VAL A N 1
ATOM 834 C CA . VAL A 1 103 ? 51.134 48.109 -14.653 1.00 61.53 103 VAL A CA 1
ATOM 835 C C . VAL A 1 103 ? 50.669 46.740 -14.114 1.00 61.53 103 VAL A C 1
ATOM 837 O O . VAL A 1 103 ? 51.439 46.014 -13.499 1.00 61.53 103 VAL A O 1
ATOM 840 N N . GLY A 1 104 ? 49.401 46.366 -14.317 1.00 58.97 104 GLY A N 1
ATOM 841 C CA . GLY A 1 104 ? 48.858 45.067 -13.905 1.00 58.97 104 GLY A CA 1
ATOM 842 C C . GLY A 1 104 ? 48.462 44.959 -12.426 1.00 58.97 104 GLY A C 1
ATOM 843 O O . GLY A 1 104 ? 48.100 43.876 -11.976 1.00 58.97 104 GLY A O 1
ATOM 844 N N . VAL A 1 105 ? 48.474 46.051 -11.649 1.00 68.25 105 VAL A N 1
ATOM 845 C CA . VAL A 1 105 ? 48.210 46.020 -10.194 1.00 68.25 105 VAL A CA 1
ATOM 846 C C . VAL A 1 105 ? 46.972 46.844 -9.837 1.00 68.25 105 VAL A C 1
ATOM 848 O O . VAL A 1 105 ? 46.742 47.919 -10.387 1.00 68.25 105 VAL A O 1
ATOM 851 N N . ILE A 1 106 ? 46.172 46.369 -8.880 1.00 73.75 106 ILE A N 1
ATOM 852 C CA . ILE A 1 106 ? 45.025 47.117 -8.348 1.00 73.75 106 ILE A CA 1
ATOM 853 C C . ILE A 1 106 ? 45.509 48.042 -7.213 1.00 73.75 106 ILE A C 1
ATOM 855 O O . ILE A 1 106 ? 46.037 47.553 -6.207 1.00 73.75 106 ILE A O 1
ATOM 859 N N . PRO A 1 107 ? 45.352 49.379 -7.316 1.00 80.75 107 PRO A N 1
ATOM 860 C CA . PRO A 1 107 ? 45.780 50.289 -6.257 1.00 80.75 107 PRO A CA 1
ATOM 861 C C . PRO A 1 107 ? 45.000 50.061 -4.954 1.00 80.75 107 PRO A C 1
ATOM 863 O O . PRO A 1 107 ? 43.775 50.187 -4.907 1.00 80.75 107 PRO A O 1
ATOM 866 N N . LYS A 1 108 ? 45.720 49.803 -3.855 1.00 81.44 108 LYS A N 1
ATOM 867 C CA . LYS A 1 108 ? 45.142 49.530 -2.522 1.00 81.44 108 LYS A CA 1
ATOM 868 C C . LYS A 1 108 ? 44.228 50.659 -2.010 1.00 81.44 108 LYS A C 1
ATOM 870 O O . LYS A 1 108 ? 43.271 50.399 -1.288 1.00 81.44 108 LYS A O 1
ATOM 875 N N . SER A 1 109 ? 44.491 51.905 -2.408 1.00 80.56 109 SER A N 1
ATOM 876 C CA . SER A 1 109 ? 43.664 53.073 -2.072 1.00 80.56 109 SER A CA 1
ATOM 877 C C . SER A 1 109 ? 42.295 53.063 -2.760 1.00 80.56 109 SER A C 1
ATOM 879 O O . SER A 1 109 ? 41.309 53.494 -2.160 1.00 80.56 109 SER A O 1
ATOM 881 N N . VAL A 1 110 ? 42.222 52.552 -3.993 1.00 80.31 110 VAL A N 1
ATOM 882 C CA . VAL A 1 110 ? 40.971 52.396 -4.749 1.00 80.31 110 VAL A CA 1
ATOM 883 C C . VAL A 1 110 ? 40.144 51.270 -4.141 1.00 80.31 110 VAL A C 1
ATOM 885 O O . VAL A 1 110 ? 38.968 51.476 -3.860 1.00 80.31 110 VAL A O 1
ATOM 888 N N . LEU A 1 111 ? 40.777 50.136 -3.820 1.00 81.62 111 LEU A N 1
ATOM 889 C CA . LEU A 1 111 ? 40.127 49.020 -3.128 1.00 81.62 111 LEU A CA 1
ATOM 890 C C . LEU A 1 111 ? 39.487 49.470 -1.802 1.00 81.62 111 LEU A C 1
ATOM 892 O O . LEU A 1 111 ? 38.307 49.223 -1.574 1.00 81.62 111 LEU A O 1
ATOM 896 N N . TYR A 1 112 ? 40.222 50.215 -0.968 1.00 85.19 112 TYR A N 1
ATOM 897 C CA . TYR A 1 112 ? 39.686 50.770 0.282 1.00 85.19 112 TYR A CA 1
ATOM 898 C C . TYR A 1 112 ? 38.486 51.702 0.057 1.00 85.19 112 TYR A C 1
ATOM 900 O O . TYR A 1 112 ? 37.507 51.652 0.798 1.00 85.19 112 TYR A O 1
ATOM 908 N N . ARG A 1 113 ? 38.534 52.550 -0.976 1.00 83.06 113 ARG A N 1
ATOM 909 C CA . ARG A 1 113 ? 37.441 53.481 -1.288 1.00 83.06 113 ARG A CA 1
ATOM 910 C C . ARG A 1 113 ? 36.176 52.745 -1.725 1.00 83.06 113 ARG A C 1
ATOM 912 O O . ARG A 1 113 ? 35.093 53.113 -1.280 1.00 83.06 113 ARG A O 1
ATOM 919 N N . VAL A 1 114 ? 36.315 51.710 -2.550 1.00 82.38 114 VAL A N 1
ATOM 920 C CA . VAL A 1 114 ? 35.178 50.924 -3.052 1.00 82.38 114 VAL A CA 1
ATOM 921 C C . VAL A 1 114 ? 34.552 50.082 -1.939 1.00 82.38 114 VAL A C 1
ATOM 923 O O . VAL A 1 114 ? 33.329 50.005 -1.863 1.00 82.38 114 VAL A O 1
ATOM 926 N N . LEU A 1 115 ? 35.361 49.551 -1.014 1.00 82.75 115 LEU A N 1
ATOM 927 C CA . LEU A 1 115 ? 34.864 48.878 0.195 1.00 82.75 115 LEU A CA 1
ATOM 928 C C . LEU A 1 115 ? 33.974 49.797 1.049 1.00 82.75 115 LEU A C 1
ATOM 930 O O . LEU A 1 115 ? 32.940 49.359 1.548 1.00 82.75 115 LEU A O 1
ATOM 934 N N . LEU A 1 116 ? 34.343 51.076 1.186 1.00 84.62 116 LEU A N 1
ATOM 935 C CA . LEU A 1 116 ? 33.513 52.062 1.889 1.00 84.62 116 LEU A CA 1
ATOM 936 C C . LEU A 1 116 ? 32.267 52.461 1.078 1.00 84.62 116 LEU A C 1
ATOM 938 O O . LEU A 1 116 ? 31.196 52.612 1.654 1.00 84.62 116 LEU A O 1
ATOM 942 N N . GLN A 1 117 ? 32.384 52.624 -0.246 1.00 82.06 117 GLN A N 1
ATOM 943 C CA . GLN A 1 117 ? 31.254 53.001 -1.112 1.00 82.06 117 GLN A CA 1
ATOM 944 C C . GLN A 1 117 ? 30.173 51.920 -1.192 1.00 82.06 117 GLN A C 1
ATOM 946 O O . GLN A 1 117 ? 28.994 52.253 -1.246 1.00 82.06 117 GLN A O 1
ATOM 951 N N . ARG A 1 118 ? 30.556 50.638 -1.162 1.00 79.19 118 ARG A N 1
ATOM 952 C CA . ARG A 1 118 ? 29.611 49.511 -1.088 1.00 79.19 118 ARG A CA 1
ATOM 953 C C . ARG A 1 118 ? 29.039 49.277 0.311 1.00 79.19 118 ARG A C 1
ATOM 955 O O . ARG A 1 118 ? 28.250 48.360 0.491 1.00 79.19 118 ARG A O 1
ATOM 962 N N . GLY A 1 119 ? 29.444 50.077 1.300 1.00 78.31 119 GLY A N 1
ATOM 963 C CA . GLY A 1 119 ? 28.960 49.966 2.674 1.00 78.31 119 GLY A CA 1
ATOM 964 C C . GLY A 1 119 ? 29.480 48.746 3.442 1.00 78.31 119 GLY A C 1
ATOM 965 O O . GLY A 1 119 ? 28.985 48.480 4.531 1.00 78.31 119 GLY A O 1
ATOM 966 N N . LEU A 1 120 ? 30.485 48.025 2.923 1.00 79.25 120 LEU A N 1
ATOM 967 C CA . LEU A 1 120 ? 31.039 46.821 3.565 1.00 79.25 120 LEU A CA 1
ATOM 968 C C . LEU A 1 120 ? 31.800 47.151 4.859 1.00 79.25 120 LEU A C 1
ATOM 970 O O . LEU A 1 120 ? 31.850 46.340 5.779 1.00 79.25 120 LEU A O 1
ATOM 974 N N . PHE A 1 121 ? 32.363 48.360 4.950 1.00 83.19 121 PHE A N 1
ATOM 975 C CA . PHE A 1 121 ? 32.954 48.897 6.175 1.00 83.19 121 PHE A CA 1
ATOM 976 C C . PHE A 1 121 ? 32.675 50.391 6.318 1.00 83.19 121 PHE A C 1
ATOM 978 O O . PHE A 1 121 ? 32.477 51.108 5.339 1.00 83.19 121 PHE A O 1
ATOM 985 N N . THR A 1 122 ? 32.750 50.886 7.553 1.00 81.94 122 THR A N 1
ATOM 986 C CA . THR A 1 122 ? 32.723 52.324 7.861 1.00 81.94 122 THR A CA 1
ATOM 987 C C . THR A 1 122 ? 34.100 52.826 8.305 1.00 81.94 122 THR A C 1
ATOM 989 O O . THR A 1 122 ? 34.928 52.068 8.820 1.00 81.94 122 THR A O 1
ATOM 992 N N . ARG A 1 123 ? 34.365 54.136 8.160 1.00 78.06 123 ARG A N 1
ATOM 993 C CA . ARG A 1 123 ? 35.647 54.744 8.587 1.00 78.06 123 ARG A CA 1
ATOM 994 C C . ARG A 1 123 ? 35.923 54.598 10.089 1.00 78.06 123 ARG A C 1
ATOM 996 O O . ARG A 1 123 ? 37.084 54.586 10.488 1.00 78.06 123 ARG A O 1
ATOM 1003 N N . SER A 1 124 ? 34.881 54.480 10.913 1.00 76.12 124 SER A N 1
ATOM 1004 C CA . SER A 1 124 ? 34.985 54.274 12.364 1.00 76.12 124 SER A CA 1
ATOM 1005 C C . SER A 1 124 ? 35.371 52.836 12.744 1.00 76.12 124 SER A C 1
ATOM 1007 O O . SER A 1 124 ? 35.957 52.619 13.811 1.00 76.12 124 SER A O 1
ATOM 1009 N N . GLN A 1 125 ? 35.072 51.863 11.876 1.00 78.00 125 GLN A N 1
ATOM 1010 C CA . GLN A 1 125 ? 35.427 50.450 12.037 1.00 78.00 125 GLN A CA 1
ATOM 1011 C C . GLN A 1 125 ? 36.820 50.147 11.476 1.00 78.00 125 GLN A C 1
ATOM 1013 O O . GLN A 1 125 ? 37.616 49.486 12.144 1.00 78.00 125 GLN A O 1
ATOM 1018 N N . LEU A 1 126 ? 37.146 50.670 10.289 1.00 80.81 126 LEU A N 1
ATOM 1019 C CA . LEU A 1 126 ? 38.388 50.359 9.584 1.00 80.81 126 LEU A CA 1
ATOM 1020 C C . LEU A 1 126 ? 39.114 51.632 9.140 1.00 80.81 126 LEU A C 1
ATOM 1022 O O . LEU A 1 126 ? 38.838 52.186 8.077 1.00 80.81 126 LEU A O 1
ATOM 1026 N N . ALA A 1 127 ? 40.083 52.083 9.938 1.00 81.25 127 ALA A N 1
ATOM 1027 C CA . ALA A 1 127 ? 40.921 53.227 9.584 1.00 81.25 127 ALA A CA 1
ATOM 1028 C C . ALA A 1 127 ? 41.889 52.891 8.425 1.00 81.25 127 ALA A C 1
ATOM 1030 O O . ALA A 1 127 ? 42.386 51.759 8.366 1.00 81.25 127 ALA A O 1
ATOM 1031 N N . PRO A 1 128 ? 42.259 53.861 7.561 1.00 82.19 128 PRO A N 1
ATOM 1032 C CA . PRO A 1 128 ? 43.124 53.614 6.402 1.00 82.19 128 PRO A CA 1
ATOM 1033 C C . PRO A 1 128 ? 44.465 52.969 6.777 1.00 82.19 128 PRO A C 1
ATOM 1035 O O . PRO A 1 128 ? 44.893 51.993 6.170 1.00 82.19 128 PRO A O 1
ATOM 1038 N N . THR A 1 129 ? 45.114 53.458 7.835 1.00 80.94 129 THR A N 1
ATOM 1039 C CA . THR A 1 129 ? 46.399 52.928 8.323 1.00 80.94 129 THR A CA 1
ATOM 1040 C C . THR A 1 129 ? 46.285 51.497 8.849 1.00 80.94 129 THR A C 1
ATOM 1042 O O . THR A 1 129 ? 47.204 50.698 8.679 1.00 80.94 129 THR A O 1
ATOM 1045 N N . THR A 1 130 ? 45.139 51.145 9.440 1.00 80.06 130 THR A N 1
ATOM 1046 C CA . THR A 1 130 ? 44.860 49.784 9.917 1.00 80.06 130 THR A CA 1
ATOM 1047 C C . THR A 1 130 ? 44.612 48.840 8.746 1.00 80.06 130 THR A C 1
ATOM 1049 O O . THR A 1 130 ? 45.171 47.749 8.741 1.00 80.06 130 THR A O 1
ATOM 1052 N N . PHE A 1 131 ? 43.883 49.286 7.720 1.00 83.06 131 PHE A N 1
ATOM 1053 C CA . PHE A 1 131 ? 43.682 48.541 6.476 1.00 83.06 131 PHE A CA 1
ATOM 1054 C C . PHE A 1 131 ? 45.007 48.212 5.774 1.00 83.06 131 PHE A C 1
ATOM 1056 O O . PHE A 1 131 ? 45.291 47.044 5.509 1.00 83.06 131 PHE A O 1
ATOM 1063 N N . TYR A 1 132 ? 45.871 49.212 5.549 1.00 84.31 132 TYR A N 1
ATOM 1064 C CA . TYR A 1 132 ? 47.180 48.978 4.923 1.00 84.31 132 TYR A CA 1
ATOM 1065 C C . TYR A 1 132 ? 48.060 48.036 5.749 1.00 84.31 132 TYR A C 1
ATOM 1067 O O . TYR A 1 132 ? 48.740 47.176 5.184 1.00 84.31 132 TYR A O 1
ATOM 1075 N N . ARG A 1 133 ? 48.031 48.172 7.082 1.00 77.75 133 ARG A N 1
ATOM 1076 C CA . ARG A 1 133 ? 48.756 47.282 7.994 1.00 77.75 133 ARG A CA 1
ATOM 1077 C C . ARG A 1 133 ? 48.231 45.851 7.909 1.00 77.75 133 ARG A C 1
ATOM 1079 O O . ARG A 1 133 ? 49.040 44.949 7.759 1.00 77.75 133 ARG A O 1
ATOM 1086 N N . MET A 1 134 ? 46.915 45.636 7.946 1.00 77.88 134 MET A N 1
ATOM 1087 C CA . MET A 1 134 ? 46.319 44.295 7.868 1.00 77.88 134 MET A CA 1
ATOM 1088 C C . MET A 1 134 ? 46.618 43.613 6.532 1.00 77.88 134 MET A C 1
ATOM 1090 O O . MET A 1 134 ? 47.025 42.457 6.531 1.00 77.88 134 MET A O 1
ATOM 1094 N N . ILE A 1 135 ? 46.530 44.338 5.413 1.00 79.69 135 ILE A N 1
ATOM 1095 C CA . ILE A 1 135 ? 46.906 43.800 4.097 1.00 79.69 135 ILE A CA 1
ATOM 1096 C C . ILE A 1 135 ? 48.383 43.400 4.054 1.00 79.69 135 ILE A C 1
ATOM 1098 O O . ILE A 1 135 ? 48.714 42.363 3.490 1.00 79.69 135 ILE A O 1
ATOM 1102 N N . ARG A 1 136 ? 49.284 44.217 4.619 1.00 79.25 136 ARG A N 1
ATOM 1103 C CA . ARG A 1 136 ? 50.728 43.929 4.604 1.00 79.25 136 ARG A CA 1
ATOM 1104 C C . ARG A 1 136 ? 51.101 42.787 5.549 1.00 79.25 136 ARG A C 1
ATOM 1106 O O . ARG A 1 136 ? 51.903 41.946 5.168 1.00 79.25 136 ARG A O 1
ATOM 1113 N N . THR A 1 137 ? 50.551 42.776 6.763 1.00 75.69 137 THR A N 1
ATOM 1114 C CA . THR A 1 137 ? 50.852 41.770 7.793 1.00 75.69 137 THR A CA 1
ATOM 1115 C C . THR A 1 137 ? 50.298 40.397 7.424 1.00 75.69 137 THR A C 1
ATOM 1117 O O . THR A 1 137 ? 50.992 39.410 7.629 1.00 75.69 137 THR A O 1
ATOM 1120 N N . HIS A 1 138 ? 49.095 40.337 6.843 1.00 69.62 138 HIS A N 1
ATOM 1121 C CA . HIS A 1 138 ? 48.400 39.077 6.533 1.00 69.62 138 HIS A CA 1
ATOM 1122 C C . HIS A 1 138 ? 48.402 38.714 5.043 1.00 69.62 138 HIS A C 1
ATOM 1124 O O . HIS A 1 138 ? 47.706 37.791 4.648 1.00 69.62 138 HIS A O 1
ATOM 1130 N N . GLN A 1 139 ? 49.151 39.449 4.210 1.00 68.50 139 GLN A N 1
ATOM 1131 C CA . GLN A 1 139 ? 49.328 39.181 2.771 1.00 68.50 139 GLN A CA 1
ATOM 1132 C C . GLN A 1 139 ? 48.009 38.953 1.998 1.00 68.50 139 GLN A C 1
ATOM 1134 O O . GLN A 1 139 ? 47.944 38.162 1.066 1.00 68.50 139 GLN A O 1
ATOM 1139 N N . LEU A 1 140 ? 46.952 39.698 2.342 1.00 67.94 140 LEU A N 1
ATOM 1140 C CA . LEU A 1 140 ? 45.568 39.487 1.866 1.00 67.94 140 LEU A CA 1
ATOM 1141 C C . LEU A 1 140 ? 45.323 39.764 0.366 1.00 67.94 140 LEU A C 1
ATOM 1143 O O . LEU A 1 140 ? 44.180 39.770 -0.078 1.00 67.94 140 LEU A O 1
ATOM 1147 N N . LEU A 1 141 ? 46.371 40.066 -0.401 1.00 67.50 141 LEU A N 1
ATOM 1148 C CA . LEU A 1 141 ? 46.323 40.316 -1.848 1.00 67.50 141 LEU A CA 1
ATOM 1149 C C . LEU A 1 141 ? 47.250 39.369 -2.627 1.00 67.50 141 LEU A C 1
ATOM 1151 O O . LEU A 1 141 ? 47.480 39.595 -3.810 1.00 67.50 141 LEU A O 1
ATOM 1155 N N . ASP A 1 142 ? 47.831 38.370 -1.960 1.00 62.84 142 ASP A N 1
ATOM 1156 C CA . ASP A 1 142 ? 48.654 37.346 -2.598 1.00 62.84 142 ASP A CA 1
ATOM 1157 C C . ASP A 1 142 ? 47.770 36.138 -2.946 1.00 62.84 142 ASP A C 1
ATOM 1159 O O . ASP A 1 142 ? 47.252 35.459 -2.056 1.00 62.84 142 ASP A O 1
ATOM 1163 N N . ASP A 1 143 ? 47.576 35.868 -4.241 1.00 52.16 143 ASP A N 1
ATOM 1164 C CA . ASP A 1 143 ? 46.632 34.862 -4.762 1.00 52.16 143 ASP A CA 1
ATOM 1165 C C . ASP A 1 143 ? 46.879 33.439 -4.219 1.00 52.16 143 ASP A C 1
ATOM 1167 O O . ASP A 1 143 ? 45.987 32.587 -4.243 1.00 52.16 143 ASP A O 1
ATOM 1171 N N . LYS A 1 144 ? 48.083 33.165 -3.694 1.00 48.38 144 LYS A N 1
ATOM 1172 C CA . LYS A 1 144 ? 48.441 31.867 -3.098 1.00 48.38 144 LYS A CA 1
ATOM 1173 C C . LYS A 1 144 ? 47.973 31.696 -1.650 1.00 48.38 144 LYS A C 1
ATOM 1175 O O . LYS A 1 144 ? 47.609 30.585 -1.274 1.00 48.38 144 LYS A O 1
ATOM 1180 N N . ALA A 1 145 ? 47.965 32.761 -0.846 1.00 44.94 145 ALA A N 1
ATOM 1181 C CA . ALA A 1 145 ? 47.596 32.710 0.578 1.00 44.94 145 ALA A CA 1
ATOM 1182 C C . ALA A 1 145 ? 46.076 32.791 0.808 1.00 44.94 145 ALA A C 1
ATOM 1184 O O . ALA A 1 145 ? 45.581 32.572 1.911 1.00 44.94 145 ALA A O 1
ATOM 1185 N N . VAL A 1 146 ? 45.343 33.101 -0.258 1.00 43.78 146 VAL A N 1
ATOM 1186 C CA . VAL A 1 146 ? 43.934 33.478 -0.249 1.00 43.78 146 VAL A CA 1
ATOM 1187 C C . VAL A 1 146 ? 43.049 32.365 -0.865 1.00 43.78 146 VAL A C 1
ATOM 1189 O O . VAL A 1 146 ? 41.869 32.530 -1.176 1.00 43.78 146 VAL A O 1
ATOM 1192 N N . GLN A 1 147 ? 43.580 31.145 -0.993 1.00 45.59 147 GLN A N 1
ATOM 1193 C CA . GLN A 1 147 ? 42.707 29.982 -1.137 1.00 45.59 147 GLN A CA 1
ATOM 1194 C C . GLN A 1 147 ? 41.945 29.806 0.182 1.00 45.59 147 GLN A C 1
ATOM 1196 O O . GLN A 1 147 ? 42.579 29.642 1.223 1.00 45.59 147 GLN A O 1
ATOM 1201 N N . LYS A 1 148 ? 40.596 29.844 0.132 1.00 43.03 148 LYS A N 1
ATOM 1202 C CA . LYS A 1 148 ? 39.684 29.387 1.206 1.00 43.03 148 LYS A CA 1
ATOM 1203 C C . LYS A 1 148 ? 40.367 28.284 2.023 1.00 43.03 148 LYS A C 1
ATOM 1205 O O . LYS A 1 148 ? 40.961 27.390 1.422 1.00 43.03 148 LYS A O 1
ATOM 1210 N N . GLN A 1 149 ? 40.239 28.294 3.351 1.00 42.19 149 GLN A N 1
ATOM 1211 C CA . GLN A 1 149 ? 40.621 27.143 4.172 1.00 42.19 149 GLN A CA 1
ATOM 1212 C C . GLN A 1 149 ? 39.810 25.927 3.684 1.00 42.19 149 GLN A C 1
ATOM 1214 O O . GLN A 1 149 ? 38.634 25.760 3.998 1.00 42.19 149 GLN A O 1
ATOM 1219 N N . ARG A 1 150 ? 40.416 25.142 2.793 1.00 51.16 150 ARG A N 1
ATOM 1220 C CA . ARG A 1 150 ? 39.797 24.022 2.088 1.00 51.16 150 ARG A CA 1
ATOM 1221 C C . ARG A 1 150 ? 40.031 22.794 2.947 1.00 51.16 150 ARG A C 1
ATOM 1223 O O . ARG A 1 150 ? 41.097 22.189 2.893 1.00 51.16 150 ARG A O 1
ATOM 1230 N N . LEU A 1 151 ? 39.055 22.460 3.782 1.00 50.97 151 LEU A N 1
ATOM 1231 C CA . LEU A 1 151 ? 39.092 21.217 4.541 1.00 50.97 151 LEU A CA 1
ATOM 1232 C C . LEU A 1 151 ? 38.703 20.066 3.610 1.00 50.97 151 LEU A C 1
ATOM 1234 O O . LEU A 1 151 ? 37.636 20.081 2.996 1.00 50.97 151 LEU A O 1
ATOM 1238 N N . SER A 1 152 ? 39.571 19.062 3.499 1.00 56.28 152 SER A N 1
ATOM 1239 C CA . SER A 1 152 ? 39.200 17.789 2.887 1.00 56.28 152 SER A CA 1
ATOM 1240 C C . SER A 1 152 ? 38.104 17.148 3.733 1.00 56.28 152 SER A C 1
ATOM 1242 O O . SER A 1 152 ? 38.339 16.856 4.905 1.00 56.28 152 SER A O 1
ATOM 1244 N N . PHE A 1 153 ? 36.925 16.925 3.159 1.00 64.94 153 PHE A N 1
ATOM 1245 C CA . PHE A 1 153 ? 35.820 16.279 3.861 1.00 64.94 153 PHE A CA 1
ATOM 1246 C C . PHE A 1 153 ? 35.572 14.875 3.306 1.00 64.94 153 PHE A C 1
ATOM 1248 O O . PHE A 1 153 ? 35.804 14.587 2.126 1.00 64.94 153 PHE A O 1
ATOM 1255 N N . ALA A 1 154 ? 35.093 13.989 4.166 1.00 72.38 154 ALA A N 1
ATOM 1256 C CA . ALA A 1 154 ? 34.511 12.717 3.781 1.00 72.38 154 ALA A CA 1
ATOM 1257 C C . ALA A 1 154 ? 33.307 12.452 4.675 1.00 72.38 154 ALA A C 1
ATOM 1259 O O . ALA A 1 154 ? 33.353 12.741 5.872 1.00 72.38 154 ALA A O 1
ATOM 1260 N N . MET A 1 155 ? 32.238 11.931 4.086 1.00 83.25 155 MET A N 1
ATOM 1261 C CA . MET A 1 155 ? 31.091 11.485 4.860 1.00 83.25 155 MET A CA 1
ATOM 1262 C C . MET A 1 155 ? 31.459 10.263 5.701 1.00 83.25 155 MET A C 1
ATOM 1264 O O . MET A 1 155 ? 32.343 9.479 5.346 1.00 83.25 155 MET A O 1
ATOM 1268 N N . GLN A 1 156 ? 30.788 10.120 6.841 1.00 81.19 156 GLN A N 1
ATOM 1269 C CA . GLN A 1 156 ? 31.091 9.068 7.805 1.00 81.19 156 GLN A CA 1
ATOM 1270 C C . GLN A 1 156 ? 30.509 7.718 7.374 1.00 81.19 156 GLN A C 1
ATOM 1272 O O . GLN A 1 156 ? 31.140 6.686 7.602 1.00 81.19 156 GLN A O 1
ATOM 1277 N N . PHE A 1 157 ? 29.332 7.718 6.744 1.00 87.69 157 PHE A N 1
ATOM 1278 C CA . PHE A 1 157 ? 28.604 6.505 6.371 1.00 87.69 157 PHE A CA 1
ATOM 1279 C C . PHE A 1 157 ? 28.305 6.461 4.872 1.00 87.69 157 PHE A C 1
ATOM 1281 O O . PHE A 1 157 ? 28.143 7.503 4.228 1.00 87.69 157 PHE A O 1
ATOM 1288 N N . ALA A 1 158 ? 28.232 5.249 4.319 1.00 89.69 158 ALA A N 1
ATOM 1289 C CA . ALA A 1 158 ? 27.814 5.035 2.936 1.00 89.69 158 ALA A CA 1
ATOM 1290 C C . ALA A 1 158 ? 26.426 5.641 2.672 1.00 89.69 158 ALA A C 1
ATOM 1292 O O . ALA A 1 158 ? 25.573 5.692 3.561 1.00 89.69 158 ALA A O 1
ATOM 1293 N N . ASN A 1 159 ? 26.204 6.101 1.442 1.00 91.56 159 ASN A N 1
ATOM 1294 C CA . ASN A 1 159 ? 24.982 6.752 0.972 1.00 91.56 159 ASN A CA 1
ATOM 1295 C C . ASN A 1 159 ? 24.640 8.089 1.640 1.00 91.56 159 ASN A C 1
ATOM 1297 O O . ASN A 1 159 ? 23.580 8.644 1.381 1.00 91.56 159 ASN A O 1
ATOM 1301 N N . GLN A 1 160 ? 25.522 8.693 2.433 1.00 87.50 160 GLN A N 1
ATOM 1302 C CA . GLN A 1 160 ? 25.250 10.045 2.936 1.00 87.50 160 GLN A CA 1
ATOM 1303 C C . GLN A 1 160 ? 25.407 11.132 1.864 1.00 87.50 160 GLN A C 1
ATOM 1305 O O . GLN A 1 160 ? 24.736 12.162 1.921 1.00 87.50 160 GLN A O 1
ATOM 1310 N N . LEU A 1 161 ? 26.303 10.924 0.896 1.00 87.88 161 LEU A N 1
ATOM 1311 C CA . LEU A 1 161 ? 26.530 11.847 -0.210 1.00 87.88 161 LEU A CA 1
ATOM 1312 C C . LEU A 1 161 ? 26.989 11.074 -1.439 1.00 87.88 161 LEU A C 1
ATOM 1314 O O . LEU A 1 161 ? 28.011 10.389 -1.396 1.00 87.88 161 LEU A O 1
ATOM 1318 N N . TRP A 1 162 ? 26.274 11.243 -2.543 1.00 90.62 162 TRP A N 1
ATOM 1319 C CA . TRP A 1 162 ? 26.738 10.813 -3.855 1.00 90.62 162 TRP A CA 1
ATOM 1320 C C . TRP A 1 162 ? 27.213 12.006 -4.667 1.00 90.62 162 TRP A C 1
ATOM 1322 O O . TRP A 1 162 ? 26.564 13.053 -4.689 1.00 90.62 162 TRP A O 1
ATOM 1332 N N . GLN A 1 163 ? 28.337 11.828 -5.349 1.00 87.88 163 GLN A N 1
ATOM 1333 C CA . GLN A 1 163 ? 28.850 12.776 -6.328 1.00 87.88 163 GLN A CA 1
ATOM 1334 C C . GLN A 1 163 ? 28.581 12.221 -7.718 1.00 87.88 163 GLN A C 1
ATOM 1336 O O . GLN A 1 163 ? 28.845 11.045 -7.974 1.00 87.88 163 GLN A O 1
ATOM 1341 N N . ALA A 1 164 ? 28.071 13.065 -8.604 1.00 86.88 164 ALA A N 1
ATOM 1342 C CA . ALA A 1 164 ? 27.770 12.684 -9.971 1.00 86.88 164 ALA A CA 1
ATOM 1343 C C . ALA A 1 164 ? 28.379 13.673 -10.956 1.00 86.88 164 ALA A C 1
ATOM 1345 O O . ALA A 1 164 ? 28.376 14.888 -10.727 1.00 86.88 164 ALA A O 1
ATOM 1346 N N . ASP A 1 165 ? 28.927 13.137 -12.039 1.00 85.94 165 ASP A N 1
ATOM 1347 C CA . ASP A 1 165 ? 29.583 13.919 -13.076 1.00 85.94 165 ASP A CA 1
ATOM 1348 C C . ASP A 1 165 ? 29.645 13.124 -14.384 1.00 85.94 165 ASP A C 1
ATOM 1350 O O . ASP A 1 165 ? 29.409 11.909 -14.398 1.00 85.94 165 ASP A O 1
ATOM 1354 N N . THR A 1 166 ? 29.976 13.814 -15.473 1.00 86.75 166 THR A N 1
ATOM 1355 C CA . THR A 1 166 ? 30.015 13.225 -16.813 1.00 86.75 166 THR A CA 1
ATOM 1356 C C . THR A 1 166 ? 31.376 13.399 -17.462 1.00 86.75 166 THR A C 1
ATOM 1358 O O . THR A 1 166 ? 31.975 14.474 -17.455 1.00 86.75 166 THR A O 1
ATOM 1361 N N . LEU A 1 167 ? 31.864 12.320 -18.066 1.00 86.31 167 LEU A N 1
ATOM 1362 C CA . LEU A 1 167 ? 33.151 12.258 -18.741 1.00 86.31 167 LEU A CA 1
ATOM 1363 C C . LEU A 1 167 ? 32.957 12.093 -20.250 1.00 86.31 167 LEU A C 1
ATOM 1365 O O . LEU A 1 167 ? 32.225 11.217 -20.705 1.00 86.31 167 LEU A O 1
ATOM 1369 N N . TYR A 1 168 ? 33.684 12.880 -21.042 1.00 85.31 168 TYR A N 1
ATOM 1370 C CA . TYR A 1 168 ? 33.802 12.634 -22.480 1.00 85.31 168 TYR A CA 1
ATOM 1371 C C . TYR A 1 168 ? 34.534 11.314 -22.739 1.00 85.31 168 TYR A C 1
ATOM 1373 O O . TYR A 1 168 ? 35.674 11.134 -22.293 1.00 85.31 168 TYR A O 1
ATOM 1381 N N . GLY A 1 169 ? 33.852 10.419 -23.449 1.00 84.38 169 GLY A N 1
ATOM 1382 C CA . GLY A 1 169 ? 34.289 9.077 -23.798 1.00 84.38 169 GLY A CA 1
ATOM 1383 C C . GLY A 1 169 ? 34.938 8.946 -25.177 1.00 84.38 169 GLY A C 1
ATOM 1384 O O . GLY A 1 169 ? 35.060 9.930 -25.913 1.00 84.38 169 GLY A O 1
ATOM 1385 N N . PRO A 1 170 ? 35.337 7.715 -25.545 1.00 84.50 170 PRO A N 1
ATOM 1386 C CA . PRO A 1 170 ? 35.872 7.400 -26.865 1.00 84.50 170 PRO A CA 1
ATOM 1387 C C . PRO A 1 170 ? 34.803 7.540 -27.963 1.00 84.50 170 PRO A C 1
ATOM 1389 O O . PRO A 1 170 ? 33.598 7.431 -27.718 1.00 84.50 170 PRO A O 1
ATOM 1392 N N . THR A 1 171 ? 35.235 7.777 -29.201 1.00 86.06 171 THR A N 1
ATOM 1393 C CA . THR A 1 171 ? 34.342 7.792 -30.368 1.00 86.06 171 THR A CA 1
ATOM 1394 C C . THR A 1 171 ? 34.147 6.386 -30.918 1.00 86.06 171 THR A C 1
ATOM 1396 O O . THR A 1 171 ? 35.125 5.675 -31.132 1.00 86.06 171 THR A O 1
ATOM 1399 N N . ILE A 1 172 ? 32.903 6.010 -31.212 1.00 85.94 172 ILE A N 1
ATOM 1400 C CA . ILE A 1 172 ? 32.551 4.705 -31.787 1.00 85.94 172 ILE A CA 1
ATOM 1401 C C . ILE A 1 172 ? 32.077 4.909 -33.227 1.00 85.94 172 ILE A C 1
ATOM 1403 O O . ILE A 1 172 ? 31.257 5.796 -33.497 1.00 85.94 172 ILE A O 1
ATOM 1407 N N . LYS A 1 173 ? 32.578 4.088 -34.152 1.00 83.44 173 LYS A N 1
ATOM 1408 C CA . LYS A 1 173 ? 32.129 4.075 -35.548 1.00 83.44 173 LYS A CA 1
ATOM 1409 C C . LYS A 1 173 ? 30.799 3.324 -35.646 1.00 83.44 173 LYS A C 1
ATOM 1411 O O . LYS A 1 173 ? 30.697 2.191 -35.198 1.00 83.44 173 LYS A O 1
ATOM 1416 N N . GLN A 1 174 ? 29.768 3.972 -36.181 1.00 81.69 174 GLN A N 1
ATOM 1417 C CA . GLN A 1 174 ? 28.451 3.359 -36.387 1.00 81.69 174 GLN A CA 1
ATOM 1418 C C . GLN A 1 174 ? 28.431 2.501 -37.658 1.00 81.69 174 GLN A C 1
ATOM 1420 O O . GLN A 1 174 ? 29.266 2.692 -38.545 1.00 81.69 174 GLN A O 1
ATOM 1425 N N . ALA A 1 175 ? 27.430 1.620 -37.777 1.00 72.44 175 ALA A N 1
ATOM 1426 C CA . ALA A 1 175 ? 27.159 0.857 -39.000 1.00 72.44 175 ALA A CA 1
ATOM 1427 C C . ALA A 1 175 ? 26.995 1.773 -40.233 1.00 72.44 175 ALA A C 1
ATOM 1429 O O . ALA A 1 175 ? 27.467 1.440 -41.315 1.00 72.44 175 ALA A O 1
ATOM 1430 N N . ASP A 1 176 ? 26.457 2.981 -40.030 1.00 71.50 176 ASP A N 1
ATOM 1431 C CA . ASP A 1 176 ? 26.280 4.025 -41.052 1.00 71.50 176 ASP A CA 1
ATOM 1432 C C . ASP A 1 176 ? 27.598 4.729 -41.462 1.00 71.50 176 ASP A C 1
ATOM 1434 O O . ASP A 1 176 ? 27.585 5.734 -42.167 1.00 71.50 176 ASP A O 1
ATOM 1438 N N . GLY A 1 177 ? 28.756 4.284 -40.959 1.00 72.75 177 GLY A N 1
ATOM 1439 C CA . GLY A 1 177 ? 30.081 4.834 -41.282 1.00 72.75 177 GLY A CA 1
ATOM 1440 C C . GLY A 1 177 ? 30.485 6.099 -40.510 1.00 72.75 177 GLY A C 1
ATOM 1441 O O . GLY A 1 177 ? 31.670 6.436 -40.477 1.00 72.75 177 GLY A O 1
ATOM 1442 N N . HIS A 1 178 ? 29.545 6.770 -39.837 1.00 80.62 178 HIS A N 1
ATOM 1443 C CA . HIS A 1 178 ? 29.807 7.975 -39.043 1.00 80.62 178 HIS A CA 1
ATOM 1444 C C . HIS A 1 178 ? 30.386 7.675 -37.651 1.00 80.62 178 HIS A C 1
ATOM 1446 O O . HIS A 1 178 ? 29.961 6.749 -36.959 1.00 80.62 178 HIS A O 1
ATOM 1452 N N . TRP A 1 179 ? 31.308 8.526 -37.198 1.00 82.62 179 TRP A N 1
ATOM 1453 C CA . TRP A 1 179 ? 31.848 8.493 -35.838 1.00 82.62 179 TRP A CA 1
ATOM 1454 C C . TRP A 1 179 ? 30.943 9.256 -34.873 1.00 82.62 179 TRP A C 1
ATOM 1456 O O . TRP A 1 179 ? 30.640 10.431 -35.091 1.00 82.62 179 TRP A O 1
ATOM 1466 N N . ARG A 1 180 ? 30.536 8.609 -33.778 1.00 85.25 180 ARG A N 1
ATOM 1467 C CA . ARG A 1 180 ? 29.751 9.239 -32.708 1.00 85.25 180 ARG A CA 1
ATOM 1468 C C . ARG A 1 180 ? 30.556 9.301 -31.418 1.00 85.25 180 ARG A C 1
ATOM 1470 O O . ARG A 1 180 ? 31.159 8.313 -31.009 1.00 85.25 180 ARG A O 1
ATOM 1477 N N . LYS A 1 181 ? 30.560 10.474 -30.779 1.00 87.06 181 LYS A N 1
ATOM 1478 C CA . LYS A 1 181 ? 31.130 10.673 -29.439 1.00 87.06 181 LYS A CA 1
ATOM 1479 C C . LYS A 1 181 ? 30.249 9.984 -28.398 1.00 87.06 181 LYS A C 1
ATOM 1481 O O . LYS A 1 181 ? 29.033 9.915 -28.574 1.00 87.06 181 LYS A O 1
ATOM 1486 N N . THR A 1 182 ? 30.866 9.501 -27.327 1.00 89.75 182 THR A N 1
ATOM 1487 C CA . THR A 1 182 ? 30.161 8.917 -26.182 1.00 89.75 182 THR A CA 1
ATOM 1488 C C . THR A 1 182 ? 30.398 9.749 -24.924 1.00 89.75 182 THR A C 1
ATOM 1490 O O . THR A 1 182 ? 31.380 10.489 -24.823 1.00 89.75 182 THR A O 1
ATOM 1493 N N . PHE A 1 183 ? 29.477 9.647 -23.974 1.00 89.50 183 PHE A N 1
ATOM 1494 C CA . PHE A 1 183 ? 29.487 10.364 -22.705 1.00 89.50 183 PHE A CA 1
ATOM 1495 C C . PHE A 1 183 ? 29.244 9.355 -21.588 1.00 89.50 183 PHE A C 1
ATOM 1497 O O . PHE A 1 183 ? 28.228 8.667 -21.610 1.00 89.50 183 PHE A O 1
ATOM 1504 N N . LEU A 1 184 ? 30.173 9.254 -20.641 1.00 89.69 184 LEU A N 1
ATOM 1505 C CA . LEU A 1 184 ? 30.050 8.403 -19.460 1.00 89.69 184 LEU A CA 1
ATOM 1506 C C . LEU A 1 184 ? 29.411 9.203 -18.336 1.00 89.69 184 LEU A C 1
ATOM 1508 O O . LEU A 1 184 ? 30.020 10.160 -17.863 1.00 89.69 184 LEU A O 1
ATOM 1512 N N . ILE A 1 185 ? 28.238 8.781 -17.881 1.00 90.88 185 ILE A N 1
ATOM 1513 C CA . ILE A 1 185 ? 27.604 9.323 -16.679 1.00 90.88 185 ILE A CA 1
ATOM 1514 C C . ILE A 1 185 ? 27.978 8.403 -15.522 1.00 90.88 185 ILE A C 1
ATOM 1516 O O . ILE A 1 185 ? 27.716 7.201 -15.591 1.00 90.88 185 ILE A O 1
ATOM 1520 N N . ALA A 1 186 ? 28.591 8.949 -14.470 1.00 91.00 186 ALA A N 1
ATOM 1521 C CA . ALA A 1 186 ? 29.020 8.166 -13.316 1.00 91.00 186 ALA A CA 1
ATOM 1522 C C . ALA A 1 186 ? 28.554 8.768 -11.989 1.00 91.00 186 ALA A C 1
ATOM 1524 O O . ALA A 1 186 ? 28.520 9.985 -11.809 1.00 91.00 186 ALA A O 1
ATOM 1525 N N . PHE A 1 187 ? 28.254 7.880 -11.045 1.00 92.25 187 PHE A N 1
ATOM 1526 C CA . PHE A 1 187 ? 27.880 8.182 -9.670 1.00 92.25 187 PHE A CA 1
ATOM 1527 C C . PHE A 1 187 ? 28.852 7.476 -8.723 1.00 92.25 187 PHE A C 1
ATOM 1529 O O . PHE A 1 187 ? 29.133 6.285 -8.880 1.00 92.25 187 PHE A O 1
ATOM 1536 N N . ILE A 1 188 ? 29.364 8.201 -7.730 1.00 92.31 188 ILE A N 1
ATOM 1537 C CA . ILE A 1 188 ? 30.285 7.665 -6.724 1.00 92.31 188 ILE A CA 1
ATOM 1538 C C . ILE A 1 188 ? 29.844 8.049 -5.314 1.00 92.31 188 ILE A C 1
ATOM 1540 O O . ILE A 1 188 ? 29.451 9.189 -5.056 1.00 92.31 188 ILE A O 1
ATOM 1544 N N . ASP A 1 189 ? 29.947 7.099 -4.390 1.00 92.19 189 ASP A N 1
ATOM 1545 C CA . ASP A 1 189 ? 29.688 7.324 -2.974 1.00 92.19 189 ASP A CA 1
ATOM 1546 C C . ASP A 1 189 ? 30.881 7.989 -2.266 1.00 92.19 189 ASP A C 1
ATOM 1548 O O . ASP A 1 189 ? 32.053 7.613 -2.416 1.00 92.19 189 ASP A O 1
ATOM 1552 N N . ASP A 1 190 ? 30.578 9.002 -1.457 1.00 90.06 190 ASP A N 1
ATOM 1553 C CA . ASP A 1 190 ? 31.576 9.835 -0.801 1.00 90.06 190 ASP A CA 1
ATOM 1554 C C . ASP A 1 190 ? 32.289 9.147 0.378 1.00 90.06 190 ASP A C 1
ATOM 1556 O O . ASP A 1 190 ? 33.460 9.447 0.624 1.00 90.06 190 ASP A O 1
ATOM 1560 N N . ALA A 1 191 ? 31.645 8.230 1.096 1.00 87.44 191 ALA A N 1
ATOM 1561 C CA . ALA A 1 191 ? 32.260 7.573 2.252 1.00 87.44 191 ALA A CA 1
ATOM 1562 C C . ALA A 1 191 ? 33.046 6.323 1.837 1.00 87.44 191 ALA A C 1
ATOM 1564 O O . ALA A 1 191 ? 34.203 6.145 2.220 1.00 87.44 191 ALA A O 1
ATOM 1565 N N . SER A 1 192 ? 32.430 5.481 1.007 1.00 90.19 192 SER A N 1
ATOM 1566 C CA . SER A 1 192 ? 32.956 4.172 0.613 1.00 90.19 192 SER A CA 1
ATOM 1567 C C . SER A 1 192 ? 33.813 4.178 -0.646 1.00 90.19 192 SER A C 1
ATOM 1569 O O . SER A 1 192 ? 34.541 3.220 -0.866 1.00 90.19 192 SER A O 1
ATOM 1571 N N . ARG A 1 193 ? 33.764 5.239 -1.466 1.00 91.62 193 ARG A N 1
ATOM 1572 C CA . ARG A 1 193 ? 34.387 5.301 -2.808 1.00 91.62 193 ARG A CA 1
ATOM 1573 C C . ARG A 1 193 ? 33.795 4.324 -3.823 1.00 91.62 193 ARG A C 1
ATOM 1575 O O . ARG A 1 193 ? 34.329 4.260 -4.929 1.00 91.62 193 ARG A O 1
ATOM 1582 N N . VAL A 1 194 ? 32.719 3.607 -3.492 1.00 93.81 194 VAL A N 1
ATOM 1583 C CA . VAL A 1 194 ? 32.042 2.720 -4.445 1.00 93.81 194 VAL A CA 1
ATOM 1584 C C . VAL A 1 194 ? 31.486 3.552 -5.582 1.00 93.81 194 VAL A C 1
ATOM 1586 O O . VAL A 1 194 ? 30.760 4.521 -5.356 1.00 93.81 194 VAL A O 1
ATOM 1589 N N . VAL A 1 195 ? 31.806 3.154 -6.808 1.00 94.94 195 VAL A N 1
ATOM 1590 C CA . VAL A 1 195 ? 31.097 3.648 -7.986 1.00 94.94 195 VAL A CA 1
ATOM 1591 C C . VAL A 1 195 ? 29.760 2.933 -8.005 1.00 94.94 195 VAL A C 1
ATOM 1593 O O . VAL A 1 195 ? 29.698 1.711 -8.159 1.00 94.94 195 VAL A O 1
ATOM 1596 N N . THR A 1 196 ? 28.695 3.688 -7.765 1.00 92.50 196 THR A N 1
ATOM 1597 C CA . THR A 1 196 ? 27.352 3.128 -7.616 1.00 92.50 196 THR A CA 1
ATOM 1598 C C . THR A 1 196 ? 26.758 2.764 -8.965 1.00 92.50 196 THR A C 1
ATOM 1600 O O . THR A 1 196 ? 26.060 1.756 -9.089 1.00 92.50 196 THR A O 1
ATOM 1603 N N . HIS A 1 197 ? 27.089 3.551 -9.989 1.00 94.50 197 HIS A N 1
ATOM 1604 C CA . HIS A 1 197 ? 26.800 3.250 -11.379 1.00 94.50 197 HIS A CA 1
ATOM 1605 C C . HIS A 1 197 ? 27.681 4.081 -12.313 1.00 94.50 197 HIS A C 1
ATOM 1607 O O . HIS A 1 197 ? 27.994 5.230 -12.006 1.00 94.50 197 HIS A O 1
ATOM 1613 N N . ALA A 1 198 ? 28.052 3.514 -13.458 1.00 93.12 198 ALA A N 1
ATOM 1614 C CA . ALA A 1 198 ? 28.736 4.217 -14.533 1.00 93.12 198 ALA A CA 1
ATOM 1615 C C . ALA A 1 198 ? 28.329 3.592 -15.875 1.00 93.12 198 ALA A C 1
ATOM 1617 O O . ALA A 1 198 ? 28.466 2.378 -16.032 1.00 93.12 198 ALA A O 1
ATOM 1618 N N . GLU A 1 199 ? 27.812 4.399 -16.802 1.00 92.56 199 GLU A N 1
ATOM 1619 C CA . GLU A 1 199 ? 27.306 3.941 -18.105 1.00 92.56 199 GLU A CA 1
ATOM 1620 C C . GLU A 1 199 ? 27.542 4.993 -19.203 1.00 92.56 199 GLU A C 1
ATOM 1622 O O . GLU A 1 199 ? 27.420 6.201 -18.967 1.00 92.56 199 GLU A O 1
ATOM 1627 N N . PHE A 1 200 ? 27.914 4.536 -20.401 1.00 92.31 200 PHE A N 1
ATOM 1628 C CA . PHE A 1 200 ? 28.098 5.355 -21.593 1.00 92.31 200 PHE A CA 1
ATOM 1629 C C . PHE A 1 200 ? 26.813 5.508 -22.399 1.00 92.31 200 PHE A C 1
ATOM 1631 O O . PHE A 1 200 ? 26.074 4.553 -22.640 1.00 92.31 200 PHE A O 1
ATOM 1638 N N . PHE A 1 201 ? 26.643 6.710 -22.945 1.00 90.19 201 PHE A N 1
ATOM 1639 C CA . PHE A 1 201 ? 25.555 7.075 -23.841 1.00 90.19 201 PHE A CA 1
ATOM 1640 C C . PHE A 1 201 ? 26.068 7.861 -25.052 1.00 90.19 201 PHE A C 1
ATOM 1642 O O . PHE A 1 201 ? 27.101 8.526 -24.991 1.00 90.19 201 PHE A O 1
ATOM 1649 N N . TYR A 1 202 ? 25.322 7.854 -26.160 1.00 87.50 202 TYR A N 1
ATOM 1650 C CA . TYR A 1 202 ? 25.652 8.666 -27.345 1.00 87.50 202 TYR A CA 1
ATOM 1651 C C . TYR A 1 202 ? 25.326 10.159 -27.193 1.00 87.50 202 TYR A C 1
ATOM 1653 O O . TYR A 1 202 ? 25.744 10.971 -28.019 1.00 87.50 202 TYR A O 1
ATOM 1661 N N . ARG A 1 203 ? 24.538 10.533 -26.181 1.00 82.94 203 ARG A N 1
ATOM 1662 C CA . ARG A 1 203 ? 24.100 11.912 -25.940 1.00 82.94 203 ARG A CA 1
ATOM 1663 C C . ARG A 1 203 ? 24.140 12.211 -24.448 1.00 82.94 203 ARG A C 1
ATOM 1665 O O . ARG A 1 203 ? 23.603 11.436 -23.663 1.00 82.94 203 ARG A O 1
ATOM 1672 N N . ASP A 1 204 ? 24.710 13.353 -24.082 1.00 80.06 204 ASP A N 1
ATOM 1673 C CA . ASP A 1 204 ? 24.513 13.950 -22.761 1.00 80.06 204 ASP A CA 1
ATOM 1674 C C . ASP A 1 204 ? 23.151 14.661 -22.770 1.00 80.06 204 ASP A C 1
ATOM 1676 O O . ASP A 1 204 ? 23.020 15.789 -23.251 1.00 80.06 204 ASP A O 1
ATOM 1680 N N . ASN A 1 205 ? 22.108 13.943 -22.352 1.00 79.88 205 ASN A N 1
ATOM 1681 C CA . ASN A 1 205 ? 20.757 14.465 -22.188 1.00 79.88 205 ASN A CA 1
ATOM 1682 C C . ASN A 1 205 ? 20.187 14.036 -20.828 1.00 79.88 205 ASN A C 1
ATOM 1684 O O . ASN A 1 205 ? 20.677 13.113 -20.175 1.00 79.88 205 ASN A O 1
ATOM 1688 N N . THR A 1 206 ? 19.119 14.707 -20.405 1.00 76.56 206 THR A N 1
ATOM 1689 C CA . THR A 1 206 ? 18.431 14.403 -19.147 1.00 76.56 206 THR A CA 1
ATOM 1690 C C . THR A 1 206 ? 17.920 12.961 -19.077 1.00 76.56 206 THR A C 1
ATOM 1692 O O . THR A 1 206 ? 17.996 12.340 -18.023 1.00 76.56 206 THR A O 1
ATOM 1695 N N . GLU A 1 207 ? 17.432 12.407 -20.187 1.00 78.62 207 GLU A N 1
ATOM 1696 C CA . GLU A 1 207 ? 16.835 11.064 -20.233 1.00 78.62 207 GLU A CA 1
ATOM 1697 C C . GLU A 1 207 ? 17.848 9.979 -19.840 1.00 78.62 207 GLU A C 1
ATOM 1699 O O . GLU A 1 207 ? 17.577 9.156 -18.964 1.00 78.62 207 GLU A O 1
ATOM 1704 N N . ASN A 1 208 ? 19.049 10.031 -20.420 1.00 85.19 208 ASN A N 1
ATOM 1705 C CA . ASN A 1 208 ? 20.135 9.103 -20.109 1.00 85.19 208 ASN A CA 1
ATOM 1706 C C . ASN A 1 208 ? 20.621 9.264 -18.666 1.00 85.19 208 ASN A C 1
ATOM 1708 O O . ASN A 1 208 ? 20.955 8.288 -17.999 1.00 85.19 208 ASN A O 1
ATOM 1712 N N . MET A 1 209 ? 20.601 10.491 -18.147 1.00 83.00 209 MET A N 1
ATOM 1713 C CA . MET A 1 209 ? 20.960 10.764 -16.759 1.00 83.00 209 MET A CA 1
ATOM 1714 C C . MET A 1 209 ? 19.947 10.194 -15.766 1.00 83.00 209 MET A C 1
ATOM 1716 O O . MET A 1 209 ? 20.351 9.605 -14.766 1.00 83.00 209 MET A O 1
ATOM 1720 N N . VAL A 1 210 ? 18.644 10.322 -16.043 1.00 83.12 210 VAL A N 1
ATOM 1721 C CA . VAL A 1 210 ? 17.584 9.693 -15.238 1.00 83.12 210 VAL A CA 1
ATOM 1722 C C . VAL A 1 210 ? 17.736 8.174 -15.265 1.00 83.12 210 VAL A C 1
ATOM 1724 O O . VAL A 1 210 ? 17.618 7.535 -14.220 1.00 83.12 210 VAL A O 1
ATOM 1727 N N . LEU A 1 211 ? 18.053 7.597 -16.428 1.00 85.25 211 LEU A N 1
ATOM 1728 C CA . LEU A 1 211 ? 18.285 6.160 -16.565 1.00 85.25 211 LEU A CA 1
ATOM 1729 C C . LEU A 1 211 ? 19.489 5.698 -15.730 1.00 85.25 211 LEU A C 1
ATOM 1731 O O . LEU A 1 211 ? 19.348 4.776 -14.927 1.00 85.25 211 LEU A O 1
ATOM 1735 N N . ALA A 1 212 ? 20.628 6.386 -15.842 1.00 88.50 212 ALA A N 1
ATOM 1736 C CA . ALA A 1 212 ? 21.830 6.092 -15.064 1.00 88.50 212 ALA A CA 1
ATOM 1737 C C . ALA A 1 212 ? 21.602 6.276 -13.550 1.00 88.50 212 ALA A C 1
ATOM 1739 O O . ALA A 1 212 ? 22.032 5.448 -12.744 1.00 88.50 212 ALA A O 1
ATOM 1740 N N . PHE A 1 213 ? 20.878 7.327 -13.149 1.00 88.00 213 PHE A N 1
ATOM 1741 C CA . PHE A 1 213 ? 20.529 7.582 -11.750 1.00 88.00 213 PHE A CA 1
ATOM 1742 C C . PHE A 1 213 ? 19.616 6.491 -11.183 1.00 88.00 213 PHE A C 1
ATOM 1744 O O . PHE A 1 213 ? 19.860 5.978 -10.090 1.00 88.00 213 PHE A O 1
ATOM 1751 N N . ARG A 1 214 ? 18.599 6.082 -11.948 1.00 87.31 214 ARG A N 1
ATOM 1752 C CA . ARG A 1 214 ? 17.703 4.979 -11.589 1.00 87.31 214 ARG A CA 1
ATOM 1753 C C . ARG A 1 214 ? 18.489 3.683 -11.385 1.00 87.31 214 ARG A C 1
ATOM 1755 O O . ARG A 1 214 ? 18.326 3.024 -10.359 1.00 87.31 214 ARG A O 1
ATOM 1762 N N . SER A 1 215 ? 19.389 3.353 -12.310 1.00 88.94 215 SER A N 1
ATOM 1763 C CA . SER A 1 215 ? 20.269 2.186 -12.192 1.00 88.94 215 SER A CA 1
ATOM 1764 C C . SER A 1 215 ? 21.161 2.247 -10.945 1.00 88.94 215 SER A C 1
ATOM 1766 O O . SER A 1 215 ? 21.336 1.232 -10.269 1.00 88.94 215 SER A O 1
ATOM 1768 N N . ALA A 1 216 ? 21.688 3.424 -10.592 1.00 90.81 216 ALA A N 1
ATOM 1769 C CA . ALA A 1 216 ? 22.477 3.614 -9.372 1.00 90.81 216 ALA A CA 1
ATOM 1770 C C . ALA A 1 216 ? 21.670 3.333 -8.099 1.00 90.81 216 ALA A C 1
ATOM 1772 O O . ALA A 1 216 ? 22.128 2.598 -7.219 1.00 90.81 216 ALA A O 1
ATOM 1773 N N . LEU A 1 217 ? 20.451 3.872 -8.022 1.00 89.88 217 LEU A N 1
ATOM 1774 C CA . LEU A 1 217 ? 19.560 3.695 -6.875 1.00 89.88 217 LEU A CA 1
ATOM 1775 C C . LEU A 1 217 ? 19.153 2.232 -6.670 1.00 89.88 217 LEU A C 1
ATOM 1777 O O . LEU A 1 217 ? 19.142 1.763 -5.533 1.00 89.88 217 LEU A O 1
ATOM 1781 N N . TYR A 1 218 ? 18.874 1.485 -7.742 1.00 88.00 218 TYR A N 1
ATOM 1782 C CA . TYR A 1 218 ? 18.560 0.056 -7.623 1.00 88.00 218 TYR A CA 1
ATOM 1783 C C . TYR A 1 218 ? 19.774 -0.780 -7.206 1.00 88.00 218 TYR A C 1
ATOM 1785 O O . TYR A 1 218 ? 19.647 -1.683 -6.382 1.00 88.00 218 TYR A O 1
ATOM 1793 N N . LYS A 1 219 ? 20.973 -0.461 -7.715 1.00 87.62 219 LYS A N 1
ATOM 1794 C CA . LYS A 1 219 ? 22.195 -1.215 -7.386 1.00 87.62 219 LYS A CA 1
ATOM 1795 C C . LYS A 1 219 ? 22.680 -0.988 -5.953 1.00 87.62 219 LYS A C 1
ATOM 1797 O O . LYS A 1 219 ? 23.245 -1.909 -5.356 1.00 87.62 219 LYS A O 1
ATOM 1802 N N . ARG A 1 220 ? 22.550 0.235 -5.425 1.00 90.25 220 ARG A N 1
ATOM 1803 C CA . ARG A 1 220 ? 23.213 0.656 -4.172 1.00 90.25 220 ARG A CA 1
ATOM 1804 C C . ARG A 1 220 ? 22.303 1.397 -3.185 1.00 90.25 220 ARG A C 1
ATOM 1806 O O . ARG A 1 220 ? 22.786 1.865 -2.162 1.00 90.25 220 ARG A O 1
ATOM 1813 N N . GLY A 1 221 ? 20.997 1.462 -3.427 1.00 88.44 221 GLY A N 1
ATOM 1814 C CA . GLY A 1 221 ? 20.028 2.114 -2.541 1.00 88.44 221 GLY A CA 1
ATOM 1815 C C . GLY A 1 221 ? 20.044 3.640 -2.624 1.00 88.44 221 GLY A C 1
ATOM 1816 O O . GLY A 1 221 ? 20.833 4.228 -3.358 1.00 88.44 221 GLY A O 1
ATOM 1817 N N . LYS A 1 222 ? 19.144 4.300 -1.887 1.00 89.50 222 LYS A N 1
ATOM 1818 C CA . LYS A 1 222 ? 19.002 5.761 -1.953 1.00 89.50 222 LYS A CA 1
ATOM 1819 C C . LYS A 1 222 ? 20.046 6.505 -1.106 1.00 89.50 222 LYS A C 1
ATOM 1821 O O . LYS A 1 222 ? 20.281 6.091 0.036 1.00 89.50 222 LYS A O 1
ATOM 1826 N N . PRO A 1 223 ? 20.628 7.610 -1.612 1.00 90.62 223 PRO A N 1
ATOM 1827 C CA . PRO A 1 223 ? 21.461 8.497 -0.816 1.00 90.62 223 PRO A CA 1
ATOM 1828 C C . PRO A 1 223 ? 20.645 9.509 -0.000 1.00 90.62 223 PRO A C 1
ATOM 1830 O O . PRO A 1 223 ? 19.511 9.820 -0.342 1.00 90.62 223 PRO A O 1
ATOM 1833 N N . GLU A 1 224 ? 21.231 10.076 1.054 1.00 87.25 224 GLU A N 1
ATOM 1834 C CA . GLU A 1 224 ? 20.662 11.223 1.779 1.00 87.25 224 GLU A CA 1
ATOM 1835 C C . GLU A 1 224 ? 20.840 12.525 0.995 1.00 87.25 224 GLU A C 1
ATOM 1837 O O . GLU A 1 224 ? 19.953 13.382 0.983 1.00 87.25 224 GLU A O 1
ATOM 1842 N N . ARG A 1 225 ? 22.002 12.683 0.349 1.00 85.31 225 ARG A N 1
ATOM 1843 C CA . ARG A 1 225 ? 22.348 13.864 -0.440 1.00 85.31 225 ARG A CA 1
ATOM 1844 C C . ARG A 1 225 ? 22.915 13.475 -1.791 1.00 85.31 225 ARG A C 1
ATOM 1846 O O . ARG A 1 225 ? 23.717 12.548 -1.903 1.00 85.31 225 ARG A O 1
ATOM 1853 N N . LEU A 1 226 ? 22.550 14.247 -2.802 1.00 85.62 226 LEU A N 1
ATOM 1854 C CA . LEU A 1 226 ? 23.076 14.113 -4.151 1.00 85.62 226 LEU A CA 1
ATOM 1855 C C . LEU A 1 226 ? 23.702 15.438 -4.575 1.00 85.62 226 LEU A C 1
ATOM 1857 O O . LEU A 1 226 ? 23.092 16.501 -4.431 1.00 85.62 226 LEU A O 1
ATOM 1861 N N . TYR A 1 227 ? 24.939 15.366 -5.052 1.00 81.12 227 TYR A N 1
ATOM 1862 C CA . TYR A 1 227 ? 25.740 16.516 -5.444 1.00 81.12 227 TYR A CA 1
ATOM 1863 C C . TYR A 1 227 ? 26.001 16.495 -6.949 1.00 81.12 227 TYR A C 1
ATOM 1865 O O . TYR A 1 227 ? 26.609 15.553 -7.464 1.00 81.12 227 TYR A O 1
ATOM 1873 N N . PHE A 1 228 ? 25.555 17.553 -7.630 1.00 73.94 228 PHE A N 1
ATOM 1874 C CA . PHE A 1 228 ? 25.673 17.739 -9.079 1.00 73.94 228 PHE A CA 1
ATOM 1875 C C . PHE A 1 228 ? 26.372 19.053 -9.433 1.00 73.94 228 PHE A C 1
ATOM 1877 O O . PHE A 1 228 ? 26.368 20.007 -8.652 1.00 73.94 228 PHE A O 1
ATOM 1884 N N . ASP A 1 229 ? 26.912 19.116 -10.652 1.00 64.81 229 ASP A N 1
ATOM 1885 C CA . ASP A 1 229 ? 27.329 20.379 -11.264 1.00 64.81 229 ASP A CA 1
ATOM 1886 C C . ASP A 1 229 ? 26.160 21.137 -11.896 1.00 64.81 229 ASP A C 1
ATOM 1888 O O . ASP A 1 229 ? 25.153 20.553 -12.297 1.00 64.81 229 ASP A O 1
ATOM 1892 N N . ASN A 1 230 ? 26.346 22.440 -12.083 1.00 52.72 230 ASN A N 1
ATOM 1893 C CA . ASN A 1 230 ? 25.378 23.366 -12.671 1.00 52.72 230 ASN A CA 1
ATOM 1894 C C . ASN A 1 230 ? 25.268 23.253 -14.209 1.00 52.72 230 ASN A C 1
ATOM 1896 O O . ASN A 1 230 ? 24.993 24.242 -14.890 1.00 52.72 230 ASN A O 1
ATOM 1900 N N . GLY A 1 231 ? 25.486 22.068 -14.786 1.00 55.47 231 GLY A N 1
ATOM 1901 C CA . GLY A 1 231 ? 25.207 21.844 -16.204 1.00 55.47 231 GLY A CA 1
ATOM 1902 C C . GLY A 1 231 ? 23.694 21.852 -16.469 1.00 55.47 231 GLY A C 1
ATOM 1903 O O . GLY A 1 231 ? 22.919 21.305 -15.686 1.00 55.47 231 GLY A O 1
ATOM 1904 N N . ALA A 1 232 ? 23.260 22.432 -17.593 1.00 50.62 232 ALA A N 1
ATOM 1905 C CA . ALA A 1 232 ? 21.837 22.581 -17.935 1.00 50.62 232 ALA A CA 1
ATOM 1906 C C . ALA A 1 232 ? 21.054 21.247 -17.978 1.00 50.62 232 ALA A C 1
ATOM 1908 O O . ALA A 1 232 ? 19.854 21.229 -17.715 1.00 50.62 232 ALA A O 1
ATOM 1909 N N . ASN A 1 233 ? 21.735 20.126 -18.240 1.00 52.81 233 ASN A N 1
ATOM 1910 C CA . ASN A 1 233 ? 21.142 18.783 -18.267 1.00 52.81 233 ASN A CA 1
ATOM 1911 C C . ASN A 1 233 ? 20.844 18.210 -16.865 1.00 52.81 233 ASN A C 1
ATOM 1913 O O . ASN A 1 233 ? 19.984 17.336 -16.740 1.00 52.81 233 ASN A O 1
ATOM 1917 N N . TYR A 1 234 ? 21.527 18.712 -15.827 1.00 52.06 234 TYR A N 1
ATOM 1918 C CA . TYR A 1 234 ? 21.530 18.195 -14.446 1.00 52.06 234 TYR A CA 1
ATOM 1919 C C . TYR A 1 234 ? 20.519 18.924 -13.541 1.00 52.06 234 TYR A C 1
ATOM 1921 O O . TYR A 1 234 ? 20.218 18.470 -12.441 1.00 52.06 234 TYR A O 1
ATOM 1929 N N . SER A 1 235 ? 19.948 20.041 -14.013 1.00 53.12 235 SER A N 1
ATOM 1930 C CA . SER A 1 235 ? 18.868 20.799 -13.350 1.00 53.12 235 SER A CA 1
ATOM 1931 C C . SER A 1 235 ? 17.465 20.353 -13.783 1.00 53.12 235 SER A C 1
ATOM 1933 O O . SER A 1 235 ? 16.485 21.086 -13.631 1.00 53.12 235 SER A O 1
ATOM 1935 N N . ALA A 1 236 ? 17.359 19.170 -14.386 1.00 64.06 236 ALA A N 1
ATOM 1936 C CA . ALA A 1 236 ? 16.109 18.679 -14.925 1.00 64.06 236 ALA A CA 1
ATOM 1937 C C . ALA A 1 236 ? 15.032 18.524 -13.847 1.00 64.06 236 ALA A C 1
ATOM 1939 O O . ALA A 1 236 ? 15.260 17.951 -12.779 1.00 64.06 236 ALA A O 1
ATOM 1940 N N . LYS A 1 237 ? 13.816 18.977 -14.174 1.00 68.56 237 LYS A N 1
ATOM 1941 C CA . LYS A 1 237 ? 12.641 18.869 -13.297 1.00 68.56 237 LYS A CA 1
ATOM 1942 C C . LYS A 1 237 ? 12.376 17.428 -12.849 1.00 68.56 237 LYS A C 1
ATOM 1944 O O . LYS A 1 237 ? 11.929 17.228 -11.730 1.00 68.56 237 LYS A O 1
ATOM 1949 N N . GLU A 1 238 ? 12.681 16.447 -13.693 1.00 73.44 238 GLU A N 1
ATOM 1950 C CA . GLU A 1 238 ? 12.465 15.017 -13.434 1.00 73.44 238 GLU A CA 1
ATOM 1951 C C . GLU A 1 238 ? 13.370 14.501 -12.300 1.00 73.44 238 GLU A C 1
ATOM 1953 O O . GLU A 1 238 ? 12.887 13.861 -11.369 1.00 73.44 238 GLU A O 1
ATOM 1958 N N . ILE A 1 239 ? 14.662 14.854 -12.312 1.00 77.06 239 ILE A N 1
ATOM 1959 C CA . ILE A 1 239 ? 15.615 14.483 -11.251 1.00 77.06 239 ILE A CA 1
ATOM 1960 C C . ILE A 1 239 ? 15.263 15.203 -9.949 1.00 77.06 239 ILE A C 1
ATOM 1962 O O . ILE A 1 239 ? 15.242 14.581 -8.892 1.00 77.06 239 ILE A O 1
ATOM 1966 N N . LEU A 1 240 ? 14.914 16.491 -10.022 1.00 76.81 240 LEU A N 1
ATOM 1967 C CA . LEU A 1 240 ? 14.439 17.257 -8.866 1.00 76.81 240 LEU A CA 1
ATOM 1968 C C . LEU A 1 240 ? 13.198 16.612 -8.232 1.00 76.81 240 LEU A C 1
ATOM 1970 O O . LEU A 1 240 ? 13.158 16.414 -7.021 1.00 76.81 240 LEU A O 1
ATOM 1974 N N . GLN A 1 241 ? 12.205 16.243 -9.046 1.00 77.31 241 GLN A N 1
ATOM 1975 C CA . GLN A 1 241 ? 10.992 15.565 -8.585 1.00 77.31 241 GLN A CA 1
ATOM 1976 C C . GLN A 1 241 ? 11.304 14.199 -7.972 1.00 77.31 241 GLN A C 1
ATOM 1978 O O . GLN A 1 241 ? 10.777 13.890 -6.904 1.00 77.31 241 GLN A O 1
ATOM 1983 N N . ALA A 1 242 ? 12.174 13.403 -8.598 1.00 79.81 242 ALA A N 1
ATOM 1984 C CA . ALA A 1 242 ? 12.599 12.114 -8.058 1.00 79.81 242 ALA A CA 1
ATOM 1985 C C . ALA A 1 242 ? 13.316 12.278 -6.708 1.00 79.81 242 ALA A C 1
ATOM 1987 O O . ALA A 1 242 ? 12.986 11.577 -5.755 1.00 79.81 242 ALA A O 1
ATOM 1988 N N . CYS A 1 243 ? 14.228 13.248 -6.589 1.00 81.50 243 CYS A N 1
ATOM 1989 C CA . CYS A 1 243 ? 14.916 13.561 -5.338 1.00 81.50 243 CYS A CA 1
ATOM 1990 C C . CYS A 1 243 ? 13.935 13.977 -4.236 1.00 81.50 243 CYS A C 1
ATOM 1992 O O . CYS A 1 243 ? 13.991 13.428 -3.142 1.00 81.50 243 CYS A O 1
ATOM 1994 N N . VAL A 1 244 ? 12.984 14.869 -4.530 1.00 79.88 244 VAL A N 1
ATOM 1995 C CA . VAL A 1 244 ? 11.954 15.284 -3.561 1.00 79.88 244 VAL A CA 1
ATOM 1996 C C . VAL A 1 244 ? 11.092 14.096 -3.123 1.00 79.88 244 VAL A C 1
ATOM 1998 O O . VAL A 1 244 ? 10.839 13.924 -1.935 1.00 79.88 244 VAL A O 1
ATOM 2001 N N . ARG A 1 245 ? 10.670 13.239 -4.060 1.00 81.06 245 ARG A N 1
ATOM 2002 C CA . ARG A 1 245 ? 9.841 12.054 -3.769 1.00 81.06 245 ARG A CA 1
ATOM 2003 C C . ARG A 1 245 ? 10.582 10.998 -2.948 1.00 81.06 245 ARG A C 1
ATOM 2005 O O . ARG A 1 245 ? 9.962 10.320 -2.134 1.00 81.06 245 ARG A O 1
ATOM 2012 N N . LEU A 1 246 ? 11.887 10.853 -3.166 1.00 82.75 246 LEU A N 1
ATOM 2013 C CA . LEU A 1 246 ? 12.743 9.904 -2.449 1.00 82.75 246 LEU A CA 1
ATOM 2014 C C . LEU A 1 246 ? 13.356 10.482 -1.171 1.00 82.75 246 LEU A C 1
ATOM 2016 O O . LEU A 1 246 ? 14.092 9.759 -0.492 1.00 82.75 246 LEU A O 1
ATOM 2020 N N . ASP A 1 247 ? 13.043 11.733 -0.824 1.00 82.00 247 ASP A N 1
ATOM 2021 C CA . ASP A 1 247 ? 13.627 12.450 0.314 1.00 82.00 247 ASP A CA 1
ATOM 2022 C C . ASP A 1 247 ? 15.168 12.514 0.228 1.00 82.00 247 ASP A C 1
ATOM 2024 O O . ASP A 1 247 ? 15.897 12.175 1.160 1.00 82.00 247 ASP A O 1
ATOM 2028 N N . ILE A 1 248 ? 15.669 12.879 -0.955 1.00 84.75 248 ILE A N 1
ATOM 2029 C CA . ILE A 1 248 ? 17.089 13.072 -1.268 1.00 84.75 248 ILE A CA 1
ATOM 2030 C C . ILE A 1 248 ? 17.346 14.572 -1.380 1.00 84.75 248 ILE A C 1
ATOM 2032 O O . ILE A 1 248 ? 16.754 15.264 -2.211 1.00 84.75 248 ILE A O 1
ATOM 2036 N N . HIS A 1 249 ? 18.273 15.082 -0.576 1.00 80.31 249 HIS A N 1
ATOM 2037 C CA . HIS A 1 249 ? 18.615 16.497 -0.586 1.00 80.31 249 HIS A CA 1
ATOM 2038 C C . HIS A 1 249 ? 19.562 16.801 -1.742 1.00 80.31 249 HIS A C 1
ATOM 2040 O O . HIS A 1 249 ? 20.721 16.373 -1.758 1.00 80.31 249 HIS A O 1
ATOM 2046 N N . LEU A 1 250 ? 19.081 17.584 -2.703 1.00 76.06 250 LEU A N 1
ATOM 2047 C CA . LEU A 1 250 ? 19.904 18.050 -3.805 1.00 76.06 250 LEU A CA 1
ATOM 2048 C C . LEU A 1 250 ? 20.760 19.233 -3.349 1.00 76.06 250 LEU A C 1
ATOM 2050 O O . LEU A 1 250 ? 20.244 20.291 -2.992 1.00 76.06 250 LEU A O 1
ATOM 2054 N N . SER A 1 251 ? 22.075 19.047 -3.340 1.00 67.75 251 SER A N 1
ATOM 2055 C CA . SER A 1 251 ? 23.026 20.109 -3.010 1.00 67.75 251 SER A CA 1
ATOM 2056 C C . SER A 1 251 ? 23.590 20.676 -4.308 1.00 67.75 251 SER A C 1
ATOM 2058 O O . SER A 1 251 ? 24.472 20.074 -4.916 1.00 67.75 251 SER A O 1
ATOM 2060 N N . HIS A 1 252 ? 23.069 21.823 -4.746 1.00 58.59 252 HIS A N 1
ATOM 2061 C CA . HIS A 1 252 ? 23.661 22.580 -5.847 1.00 58.59 252 HIS A CA 1
ATOM 2062 C C . HIS A 1 252 ? 24.852 23.377 -5.328 1.00 58.59 252 HIS A C 1
ATOM 2064 O O . HIS A 1 252 ? 24.749 24.074 -4.316 1.00 58.59 252 HIS A O 1
ATOM 2070 N N . ALA A 1 253 ? 25.991 23.273 -6.009 1.00 44.38 253 ALA A N 1
ATOM 2071 C CA . ALA A 1 253 ? 27.153 24.068 -5.658 1.00 44.38 253 ALA A CA 1
ATOM 2072 C C . ALA A 1 253 ? 26.800 25.567 -5.743 1.00 44.38 253 ALA A C 1
ATOM 2074 O O . ALA A 1 253 ? 26.323 26.011 -6.797 1.00 44.38 253 ALA A O 1
ATOM 2075 N N . PRO A 1 254 ? 27.070 26.385 -4.706 1.00 35.78 254 PRO A N 1
ATOM 2076 C CA . PRO A 1 254 ? 27.217 27.811 -4.941 1.00 35.78 254 PRO A CA 1
ATOM 2077 C C . PRO A 1 254 ? 28.323 28.002 -5.987 1.00 35.78 254 PRO A C 1
ATOM 2079 O O . PRO A 1 254 ? 29.314 27.268 -6.016 1.00 35.78 254 PRO A O 1
ATOM 2082 N N . ILE A 1 255 ? 28.107 28.953 -6.892 1.00 31.58 255 ILE A N 1
ATOM 2083 C CA . ILE A 1 255 ? 28.968 29.243 -8.042 1.00 31.58 255 ILE A CA 1
ATOM 2084 C C . ILE A 1 255 ? 30.453 29.233 -7.612 1.00 31.58 255 ILE A C 1
ATOM 2086 O O . ILE A 1 255 ? 30.864 30.068 -6.809 1.00 31.58 255 ILE A O 1
ATOM 2090 N N . ARG A 1 256 ? 31.244 28.308 -8.192 1.00 34.84 256 ARG A N 1
ATOM 2091 C CA . ARG A 1 256 ? 32.713 28.126 -8.045 1.00 34.84 256 ARG A CA 1
ATOM 2092 C C . ARG A 1 256 ? 33.233 27.413 -6.778 1.00 34.84 256 ARG A C 1
ATOM 2094 O O . ARG A 1 256 ? 34.172 27.901 -6.152 1.00 34.84 256 ARG A O 1
ATOM 2101 N N . ASP A 1 257 ? 32.745 26.209 -6.469 1.00 44.25 257 ASP A N 1
ATOM 2102 C CA . ASP A 1 257 ? 33.404 25.313 -5.494 1.00 44.25 257 ASP A CA 1
ATOM 2103 C C . ASP A 1 257 ? 33.749 23.929 -6.092 1.00 44.25 257 ASP A C 1
ATOM 2105 O O . ASP A 1 257 ? 33.200 22.896 -5.724 1.00 44.25 257 ASP A O 1
ATOM 2109 N N . GLY A 1 258 ? 34.692 23.895 -7.045 1.00 42.91 258 GLY A N 1
ATOM 2110 C CA . GLY A 1 258 ? 35.170 22.655 -7.688 1.00 42.91 258 GLY A CA 1
ATOM 2111 C C . GLY A 1 258 ? 35.886 21.664 -6.751 1.00 42.91 258 GLY A C 1
ATOM 2112 O O . GLY A 1 258 ? 36.233 20.564 -7.163 1.00 42.91 258 GLY A O 1
ATOM 2113 N N . ALA A 1 259 ? 36.100 22.009 -5.476 1.00 47.38 259 ALA A N 1
ATOM 2114 C CA . ALA A 1 259 ? 36.834 21.173 -4.522 1.00 47.38 259 ALA A CA 1
ATOM 2115 C C . ALA A 1 259 ? 36.016 19.994 -3.954 1.00 47.38 259 ALA A C 1
ATOM 2117 O O . ALA A 1 259 ? 36.603 19.041 -3.439 1.00 47.38 259 ALA A O 1
ATOM 2118 N N . ALA A 1 260 ? 34.683 20.010 -4.069 1.00 52.50 260 ALA A N 1
ATOM 2119 C CA . ALA A 1 260 ? 33.839 18.908 -3.600 1.00 52.50 260 ALA A CA 1
ATOM 2120 C C . ALA A 1 260 ? 33.917 17.654 -4.494 1.00 52.50 260 ALA A C 1
ATOM 2122 O O . ALA A 1 260 ? 33.623 16.563 -4.017 1.00 52.50 260 ALA A O 1
ATOM 2123 N N . LYS A 1 261 ? 34.369 17.785 -5.752 1.00 62.75 261 LYS A N 1
ATOM 2124 C CA . LYS A 1 261 ? 34.370 16.727 -6.785 1.00 62.75 261 LYS A CA 1
ATOM 2125 C C . LYS A 1 261 ? 35.662 15.913 -6.906 1.00 62.75 261 LYS A C 1
ATOM 2127 O O . LYS A 1 261 ? 35.763 15.023 -7.749 1.00 62.75 261 LYS A O 1
ATOM 2132 N N . GLY A 1 262 ? 36.662 16.155 -6.057 1.00 70.81 262 GLY A N 1
ATOM 2133 C CA . GLY A 1 262 ? 37.986 15.531 -6.214 1.00 70.81 262 GLY A CA 1
ATOM 2134 C C . GLY A 1 262 ? 37.986 13.990 -6.217 1.00 70.81 262 GLY A C 1
ATOM 2135 O O . GLY A 1 262 ? 38.950 13.370 -6.667 1.00 70.81 262 GLY A O 1
ATOM 2136 N N . LYS A 1 263 ? 36.913 13.352 -5.732 1.00 84.12 263 LYS A N 1
ATOM 2137 C CA . LYS A 1 263 ? 36.753 11.891 -5.689 1.00 84.12 263 LYS A CA 1
ATOM 2138 C C . LYS A 1 263 ? 36.303 11.330 -7.038 1.00 84.12 263 LYS A C 1
ATOM 2140 O O . LYS A 1 263 ? 36.942 10.399 -7.528 1.00 84.12 263 LYS A O 1
ATOM 2145 N N . ILE A 1 264 ? 35.276 11.920 -7.655 1.00 84.44 264 ILE A N 1
ATOM 2146 C CA . ILE A 1 264 ? 34.823 11.514 -8.993 1.00 84.44 264 ILE A CA 1
ATOM 2147 C C . ILE A 1 264 ? 35.856 11.863 -10.073 1.00 84.44 264 ILE A C 1
ATOM 2149 O O . ILE A 1 264 ? 36.134 11.046 -10.946 1.00 84.44 264 ILE A O 1
ATOM 2153 N N . GLU A 1 265 ? 36.543 13.002 -9.950 1.00 83.88 265 GLU A N 1
ATOM 2154 C CA . GLU A 1 265 ? 37.635 13.364 -10.865 1.00 83.88 265 GLU A CA 1
ATOM 2155 C C . GLU A 1 265 ? 38.814 12.383 -10.784 1.00 83.88 265 GLU A C 1
ATOM 2157 O O . GLU A 1 265 ? 39.397 12.006 -11.805 1.00 83.88 265 GLU A O 1
ATOM 2162 N N . ARG A 1 266 ? 39.166 11.929 -9.571 1.00 85.50 266 ARG A N 1
ATOM 2163 C CA . ARG A 1 266 ? 40.196 10.897 -9.378 1.00 85.50 266 ARG A CA 1
ATOM 2164 C C . ARG A 1 266 ? 39.770 9.565 -9.992 1.00 85.50 266 ARG A C 1
ATOM 2166 O O . ARG A 1 266 ? 40.609 8.908 -10.608 1.00 85.50 266 ARG A O 1
ATOM 2173 N N . PHE A 1 267 ? 38.499 9.186 -9.847 1.00 89.31 267 PHE A N 1
ATOM 2174 C CA . PHE A 1 267 ? 37.941 8.018 -10.527 1.00 89.31 267 PHE A CA 1
ATOM 2175 C C . PHE A 1 267 ? 38.084 8.150 -12.047 1.00 89.31 267 PHE A C 1
ATOM 2177 O O . PHE A 1 267 ? 38.680 7.273 -12.665 1.00 89.31 267 PHE A O 1
ATOM 2184 N N . PHE A 1 268 ? 37.650 9.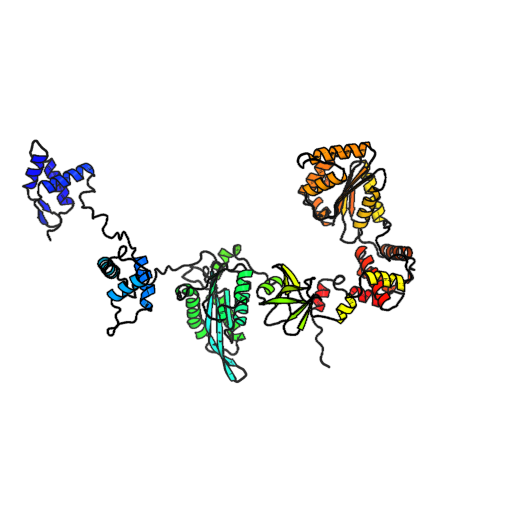265 -12.641 1.00 88.50 268 PHE A N 1
ATOM 2185 C CA . PHE A 1 268 ? 37.751 9.487 -14.086 1.00 88.50 268 PHE A CA 1
ATOM 2186 C C . PHE A 1 268 ? 39.179 9.468 -14.614 1.00 88.50 268 PHE A C 1
ATOM 2188 O O . PHE A 1 268 ? 39.425 8.918 -15.686 1.00 88.50 268 PHE A O 1
ATOM 2195 N N . ARG A 1 269 ? 40.133 10.024 -13.863 1.00 86.00 269 ARG A N 1
ATOM 2196 C CA . ARG A 1 269 ? 41.552 9.919 -14.211 1.00 86.00 269 ARG A CA 1
ATOM 2197 C C . ARG A 1 269 ? 41.998 8.458 -14.232 1.00 86.00 269 ARG A C 1
ATOM 2199 O O . ARG A 1 269 ? 42.513 7.989 -15.236 1.00 86.00 269 ARG A O 1
ATOM 2206 N N . GLY A 1 270 ? 41.704 7.714 -13.165 1.00 84.75 270 GLY A N 1
ATOM 2207 C CA . GLY A 1 270 ? 42.033 6.291 -13.085 1.00 84.75 270 GLY A CA 1
ATOM 2208 C C . GLY A 1 270 ? 41.308 5.422 -14.118 1.00 84.75 270 GLY A C 1
ATOM 2209 O O . GLY A 1 270 ? 41.845 4.381 -14.487 1.00 84.75 270 GLY A O 1
ATOM 2210 N N . PHE A 1 271 ? 40.118 5.831 -14.563 1.00 87.19 271 PHE A N 1
ATOM 2211 C CA . PHE A 1 271 ? 39.355 5.195 -15.635 1.00 87.19 271 PHE A CA 1
ATOM 2212 C C . PHE A 1 271 ? 40.013 5.445 -16.999 1.00 87.19 271 PHE A C 1
ATOM 2214 O O . PHE A 1 271 ? 40.225 4.510 -17.764 1.00 87.19 271 PHE A O 1
ATOM 2221 N N . ARG A 1 272 ? 40.420 6.689 -17.287 1.00 85.81 272 ARG A N 1
ATOM 2222 C CA . ARG A 1 272 ? 41.158 7.029 -18.514 1.00 85.81 272 ARG A CA 1
ATOM 2223 C C . ARG A 1 272 ? 42.488 6.292 -18.598 1.00 85.81 272 ARG A C 1
ATOM 2225 O O . ARG A 1 272 ? 42.732 5.607 -19.581 1.00 85.81 272 ARG A O 1
ATOM 2232 N N . ASP A 1 273 ? 43.295 6.392 -17.547 1.00 83.69 273 ASP A N 1
ATOM 2233 C CA . ASP A 1 273 ? 44.681 5.924 -17.573 1.00 83.69 273 ASP A CA 1
ATOM 2234 C C . ASP A 1 273 ? 44.786 4.395 -17.624 1.00 83.69 273 ASP A C 1
ATOM 2236 O O . ASP A 1 273 ? 45.750 3.869 -18.177 1.00 83.69 273 ASP A O 1
ATOM 2240 N N . ARG A 1 274 ? 43.807 3.676 -17.056 1.00 84.44 274 ARG A N 1
ATOM 2241 C CA . ARG A 1 274 ? 43.846 2.210 -16.943 1.00 84.44 274 ARG A CA 1
ATOM 2242 C C . ARG A 1 274 ? 42.877 1.517 -17.887 1.00 84.44 274 ARG A C 1
ATOM 2244 O O . ARG A 1 274 ? 43.303 0.645 -18.624 1.00 84.44 274 ARG A O 1
ATOM 2251 N N . PHE A 1 275 ? 41.602 1.900 -17.893 1.00 87.00 275 PHE A N 1
ATOM 2252 C CA . PHE A 1 275 ? 40.597 1.204 -18.696 1.00 87.00 275 PHE A CA 1
ATOM 2253 C C . PHE A 1 275 ? 40.653 1.627 -20.168 1.00 87.00 275 PHE A C 1
ATOM 2255 O O . PHE A 1 275 ? 40.841 0.786 -21.044 1.00 87.00 275 PHE A O 1
ATOM 2262 N N . LEU A 1 276 ? 40.560 2.930 -20.458 1.00 84.25 276 LEU A N 1
ATOM 2263 C CA . LEU A 1 276 ? 40.556 3.400 -21.852 1.00 84.25 276 LEU A CA 1
ATOM 2264 C C . LEU A 1 276 ? 41.902 3.181 -22.560 1.00 84.25 276 LEU A C 1
ATOM 2266 O O . LEU A 1 276 ? 41.922 2.994 -23.771 1.00 84.25 276 LEU A O 1
ATOM 2270 N N . THR A 1 277 ? 43.015 3.151 -21.822 1.00 82.94 277 THR A N 1
ATOM 2271 C CA . THR A 1 277 ? 44.332 2.800 -22.382 1.00 82.94 277 THR A CA 1
ATOM 2272 C C . THR A 1 277 ? 44.427 1.324 -22.785 1.00 82.94 277 THR A C 1
ATOM 2274 O O . THR A 1 277 ? 45.064 1.012 -23.788 1.00 82.94 277 THR A O 1
ATOM 2277 N N . LEU A 1 278 ? 43.802 0.411 -22.029 1.00 78.81 278 LEU A N 1
ATOM 2278 C CA . LEU A 1 278 ? 43.799 -1.030 -22.327 1.00 78.81 278 LEU A CA 1
ATOM 2279 C C . LEU A 1 278 ? 42.840 -1.400 -23.469 1.00 78.81 278 LEU A C 1
ATOM 2281 O O . LEU A 1 278 ? 43.041 -2.415 -24.134 1.00 78.81 278 LEU A O 1
ATOM 2285 N N . HIS A 1 279 ? 41.828 -0.568 -23.723 1.00 81.50 279 HIS A N 1
ATOM 2286 C CA . HIS A 1 279 ? 40.812 -0.790 -24.749 1.00 81.50 279 HIS A CA 1
ATOM 2287 C C . HIS A 1 279 ? 40.808 0.358 -25.779 1.00 81.50 279 HIS A C 1
ATOM 2289 O O . HIS A 1 279 ? 40.010 1.291 -25.667 1.00 81.50 279 HIS A O 1
ATOM 2295 N N . PRO A 1 280 ? 41.690 0.312 -26.798 1.00 71.50 280 PRO A N 1
ATOM 2296 C CA . PRO A 1 280 ? 41.897 1.427 -27.727 1.00 71.50 280 PRO A CA 1
ATOM 2297 C C . PRO A 1 280 ? 40.749 1.633 -28.729 1.00 71.50 280 PRO A C 1
ATOM 2299 O O . PRO A 1 280 ? 40.618 2.717 -29.299 1.00 71.50 280 PRO A O 1
ATOM 2302 N N . SER A 1 281 ? 39.915 0.618 -28.966 1.00 77.44 281 SER A N 1
ATOM 2303 C CA . SER A 1 281 ? 38.802 0.684 -29.916 1.00 77.44 281 SER A CA 1
ATOM 2304 C C . SER A 1 281 ? 37.622 -0.164 -29.462 1.00 77.44 281 SER A C 1
ATOM 2306 O O . SER A 1 281 ? 37.820 -1.230 -28.886 1.00 77.44 281 SER A O 1
ATOM 2308 N N . PHE A 1 282 ? 36.411 0.281 -29.796 1.00 84.38 282 PHE A N 1
ATOM 2309 C CA . PHE A 1 282 ? 35.158 -0.398 -29.464 1.00 84.38 282 PHE A CA 1
ATOM 2310 C C . PHE A 1 282 ? 34.297 -0.543 -30.718 1.00 84.38 282 PHE A C 1
ATOM 2312 O O . PHE A 1 282 ? 34.243 0.377 -31.542 1.00 84.38 282 PHE A O 1
ATOM 2319 N N . THR A 1 283 ? 33.611 -1.678 -30.851 1.00 81.62 283 THR A N 1
ATOM 2320 C CA . THR A 1 283 ? 32.736 -1.969 -31.998 1.00 81.62 283 THR A CA 1
ATOM 2321 C C . THR A 1 283 ? 31.324 -1.420 -31.805 1.00 81.62 283 THR A C 1
ATOM 2323 O O . THR A 1 283 ? 30.689 -0.987 -32.765 1.00 81.62 283 THR A O 1
ATOM 2326 N N . SER A 1 284 ? 30.836 -1.382 -30.563 1.00 88.00 284 SER A N 1
ATOM 2327 C CA . SER A 1 284 ? 29.483 -0.938 -30.221 1.00 88.00 284 SER A CA 1
ATOM 2328 C C . SER A 1 284 ? 29.422 -0.284 -28.838 1.00 88.00 284 SER A C 1
ATOM 2330 O O . SER A 1 284 ? 30.323 -0.440 -28.012 1.00 88.00 284 SER A O 1
ATOM 2332 N N . LEU A 1 285 ? 28.343 0.464 -28.574 1.00 88.25 285 LEU A N 1
ATOM 2333 C CA . LEU A 1 285 ? 28.087 1.022 -27.239 1.00 88.25 285 LEU A CA 1
ATOM 2334 C C . LEU A 1 285 ? 27.835 -0.078 -26.201 1.00 88.25 285 LEU A C 1
ATOM 2336 O O . LEU A 1 285 ? 28.256 0.057 -25.058 1.00 88.25 285 LEU A O 1
ATOM 2340 N N . GLU A 1 286 ? 27.183 -1.166 -26.607 1.00 88.62 286 GLU A N 1
ATOM 2341 C CA . GLU A 1 286 ? 26.900 -2.319 -25.747 1.00 88.62 286 GLU A CA 1
ATOM 2342 C C . GLU A 1 286 ? 28.192 -2.989 -25.276 1.00 88.62 286 GLU A C 1
ATOM 2344 O O . GLU A 1 286 ? 28.352 -3.256 -24.086 1.00 88.62 286 GLU A O 1
ATOM 2349 N N . GLU A 1 287 ? 29.154 -3.183 -26.184 1.00 90.00 287 GLU A N 1
ATOM 2350 C CA . GLU A 1 287 ? 30.478 -3.700 -25.838 1.00 90.00 287 GLU A CA 1
ATOM 2351 C C . GLU A 1 287 ? 31.202 -2.775 -24.851 1.00 90.00 287 GLU A C 1
ATOM 2353 O O . GLU A 1 287 ? 31.711 -3.246 -23.831 1.00 90.00 287 GLU A O 1
ATOM 2358 N N . LEU A 1 288 ? 31.206 -1.463 -25.119 1.00 90.75 288 LEU A N 1
ATOM 2359 C CA . LEU A 1 288 ? 31.823 -0.469 -24.239 1.00 90.75 288 LEU A CA 1
ATOM 2360 C C . LEU A 1 288 ? 31.199 -0.495 -22.835 1.00 90.75 288 LEU A C 1
ATOM 2362 O O . LEU A 1 288 ? 31.930 -0.491 -21.843 1.00 90.75 288 LEU A O 1
ATOM 2366 N N . ASN A 1 289 ? 29.868 -0.559 -22.735 1.00 92.81 289 ASN A N 1
ATOM 2367 C CA . ASN A 1 289 ? 29.166 -0.619 -21.451 1.00 92.81 289 ASN A CA 1
ATOM 2368 C C . ASN A 1 289 ? 29.415 -1.929 -20.705 1.00 92.81 289 ASN A C 1
ATOM 2370 O O . ASN A 1 289 ? 29.657 -1.893 -19.498 1.00 92.81 289 ASN A O 1
ATOM 2374 N N . ARG A 1 290 ? 29.443 -3.072 -21.401 1.00 92.38 290 ARG A N 1
ATOM 2375 C CA . ARG A 1 290 ? 29.779 -4.368 -20.794 1.00 92.38 290 ARG A CA 1
ATOM 2376 C C . ARG A 1 290 ? 31.167 -4.340 -20.154 1.00 92.38 290 ARG A C 1
ATOM 2378 O O . ARG A 1 290 ? 31.286 -4.606 -18.961 1.00 92.38 290 ARG A O 1
ATOM 2385 N N . LEU A 1 291 ? 32.186 -3.934 -20.915 1.00 90.94 291 LEU A N 1
ATOM 2386 C CA . LEU A 1 291 ? 33.565 -3.837 -20.421 1.00 90.94 291 LEU A CA 1
ATOM 2387 C C . LEU A 1 291 ? 33.691 -2.813 -19.284 1.00 90.94 291 LEU A C 1
ATOM 2389 O O . LEU A 1 291 ? 34.387 -3.046 -18.299 1.00 90.94 291 LEU A O 1
ATOM 2393 N N . THR A 1 292 ? 32.974 -1.691 -19.385 1.00 91.12 292 THR A N 1
ATOM 2394 C CA . THR A 1 292 ? 32.937 -0.670 -18.328 1.00 91.12 292 THR A CA 1
ATOM 2395 C C . THR A 1 292 ? 32.363 -1.234 -17.032 1.00 91.12 292 THR A C 1
ATOM 2397 O O . THR A 1 292 ? 32.931 -1.008 -15.965 1.00 91.12 292 THR A O 1
ATOM 2400 N N . HIS A 1 293 ? 31.258 -1.980 -17.097 1.00 92.00 293 HIS A N 1
ATOM 2401 C CA . HIS A 1 293 ? 30.658 -2.606 -15.921 1.00 92.00 293 HIS A CA 1
ATOM 2402 C C . HIS A 1 293 ? 31.564 -3.680 -15.308 1.00 92.00 293 HIS A C 1
ATOM 2404 O O . HIS A 1 293 ? 31.717 -3.700 -14.086 1.00 92.00 293 HIS A O 1
ATOM 2410 N N . GLU A 1 294 ? 32.195 -4.518 -16.133 1.00 90.81 294 GLU A N 1
ATOM 2411 C CA . GLU A 1 294 ? 33.169 -5.522 -15.685 1.00 90.81 294 GLU A CA 1
ATOM 2412 C C .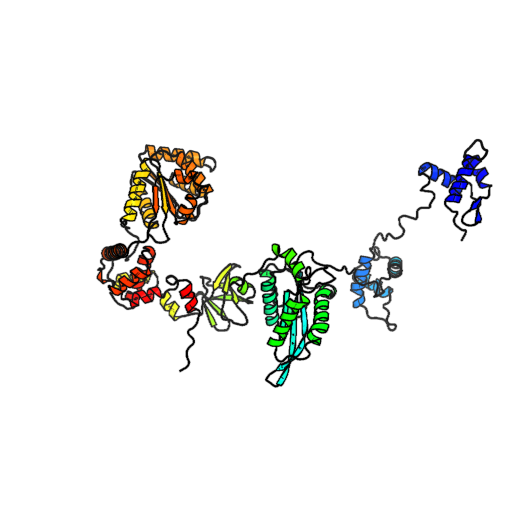 GLU A 1 294 ? 34.356 -4.868 -14.971 1.00 90.81 294 GLU A C 1
ATOM 2414 O O . GLU A 1 294 ? 34.716 -5.279 -13.869 1.00 90.81 294 GLU A O 1
ATOM 2419 N N . TRP A 1 295 ? 34.913 -3.793 -15.533 1.00 92.44 295 TRP A N 1
ATOM 2420 C CA . TRP A 1 295 ? 36.025 -3.072 -14.917 1.00 92.44 295 TRP A CA 1
ATOM 2421 C C . TRP A 1 295 ? 35.620 -2.361 -13.621 1.00 92.44 295 TRP A C 1
ATOM 2423 O O . TRP A 1 295 ? 36.341 -2.400 -12.622 1.00 92.44 295 TRP A O 1
ATOM 2433 N N . VAL A 1 296 ? 34.453 -1.713 -13.605 1.00 92.56 296 VAL A N 1
ATOM 2434 C CA . VAL A 1 296 ? 33.972 -0.995 -12.421 1.00 92.56 296 VAL A CA 1
ATOM 2435 C C . VAL A 1 296 ? 33.720 -1.954 -11.260 1.00 92.56 296 VAL A C 1
ATOM 2437 O O . VAL A 1 296 ? 34.214 -1.695 -10.164 1.00 92.56 296 VAL A O 1
ATOM 2440 N N . GLU A 1 297 ? 32.991 -3.050 -11.478 1.00 90.69 297 GLU A N 1
ATOM 2441 C CA . GLU A 1 297 ? 32.639 -3.990 -10.404 1.00 90.69 297 GLU A CA 1
ATOM 2442 C C . GLU A 1 297 ? 33.792 -4.951 -10.072 1.00 90.69 297 GLU A C 1
ATOM 2444 O O . GLU A 1 297 ? 34.107 -5.165 -8.898 1.00 90.69 297 GLU A O 1
ATOM 2449 N N . GLY A 1 298 ? 34.457 -5.496 -11.092 1.00 86.44 298 GLY A N 1
ATOM 2450 C CA . GLY A 1 298 ? 35.505 -6.508 -10.949 1.00 86.44 298 GLY A CA 1
ATOM 2451 C C . GLY A 1 298 ? 36.869 -5.949 -10.553 1.00 86.44 298 GLY A C 1
ATOM 2452 O O . GLY A 1 298 ? 37.579 -6.582 -9.777 1.00 86.44 298 GLY A O 1
ATOM 2453 N N . GLU A 1 299 ? 37.235 -4.749 -11.016 1.00 88.06 299 GLU A N 1
ATOM 2454 C CA . GLU A 1 299 ? 38.530 -4.147 -10.681 1.00 88.06 299 GLU A CA 1
ATOM 2455 C C . GLU A 1 299 ? 38.408 -2.968 -9.722 1.00 88.06 299 GLU A C 1
ATOM 2457 O O . GLU A 1 299 ? 39.019 -2.974 -8.657 1.00 88.06 299 GLU A O 1
ATOM 2462 N N . TYR A 1 300 ? 37.660 -1.921 -10.069 1.00 91.50 300 TYR A N 1
ATOM 2463 C CA . TYR A 1 300 ? 37.703 -0.679 -9.293 1.00 91.50 300 TYR A CA 1
ATOM 2464 C C . TYR A 1 300 ? 37.085 -0.831 -7.896 1.00 91.50 300 TYR A C 1
ATOM 2466 O O . TYR A 1 300 ? 37.711 -0.451 -6.900 1.00 91.50 300 TYR A O 1
ATOM 2474 N N . ASN A 1 301 ? 35.871 -1.383 -7.835 1.00 92.88 301 ASN A N 1
ATOM 2475 C CA . ASN A 1 301 ? 35.090 -1.577 -6.613 1.00 92.88 301 ASN A CA 1
ATOM 2476 C C . ASN A 1 301 ? 35.649 -2.709 -5.728 1.00 92.88 301 ASN A C 1
ATOM 2478 O O . ASN A 1 301 ? 35.479 -2.665 -4.509 1.00 92.88 301 ASN A O 1
ATOM 2482 N N . SER A 1 302 ? 36.353 -3.675 -6.328 1.00 89.94 302 SER A N 1
ATOM 2483 C CA . SER A 1 302 ? 36.911 -4.855 -5.649 1.00 89.94 302 SER A CA 1
ATOM 2484 C C . SER A 1 302 ? 38.405 -4.734 -5.307 1.00 89.94 302 SER A C 1
ATOM 2486 O O . SER A 1 302 ? 38.955 -5.577 -4.602 1.00 89.94 302 SER A O 1
ATOM 2488 N N . LYS A 1 303 ? 39.092 -3.677 -5.760 1.00 89.88 303 LYS A N 1
ATOM 2489 C CA . LYS A 1 303 ? 40.501 -3.419 -5.424 1.00 89.88 303 LYS A CA 1
ATOM 2490 C C . LYS A 1 303 ? 40.625 -2.596 -4.148 1.00 89.88 303 LYS A C 1
ATOM 2492 O O . LYS A 1 303 ? 39.831 -1.697 -3.898 1.00 89.88 303 LYS A O 1
ATOM 2497 N N . SER A 1 304 ? 41.666 -2.853 -3.359 1.00 89.25 304 SER A N 1
ATOM 2498 C CA . SER A 1 304 ? 41.962 -2.059 -2.162 1.00 89.25 304 SER A CA 1
ATOM 2499 C C . SER A 1 304 ? 42.403 -0.636 -2.520 1.00 89.25 304 SER A C 1
ATOM 2501 O O . SER A 1 304 ? 43.240 -0.428 -3.405 1.00 89.25 304 SER A O 1
ATOM 2503 N N . HIS A 1 305 ? 41.831 0.358 -1.838 1.00 88.12 305 HIS A N 1
ATOM 2504 C CA . HIS A 1 305 ? 42.149 1.776 -2.022 1.00 88.12 305 HIS A CA 1
ATOM 2505 C C . HIS A 1 305 ? 42.899 2.306 -0.802 1.00 88.12 305 HIS A C 1
ATOM 2507 O O . HIS A 1 305 ? 42.373 2.303 0.309 1.00 88.12 305 HIS A O 1
ATOM 2513 N N . SER A 1 306 ? 44.091 2.870 -1.009 1.00 83.00 306 SER A N 1
ATOM 2514 C CA . SER A 1 306 ? 44.933 3.408 0.075 1.00 83.00 306 SER A CA 1
ATOM 2515 C C . SER A 1 306 ? 44.254 4.501 0.908 1.00 83.00 306 SER A C 1
ATOM 2517 O O . SER A 1 306 ? 44.530 4.626 2.094 1.00 83.00 306 SER A O 1
ATOM 2519 N N . ALA A 1 307 ? 43.337 5.269 0.311 1.00 78.88 307 ALA A N 1
ATOM 2520 C CA . ALA A 1 307 ? 42.615 6.341 0.994 1.00 78.88 307 ALA A CA 1
ATOM 2521 C C . ALA A 1 307 ? 41.578 5.848 2.023 1.00 78.88 307 ALA A C 1
ATOM 2523 O O . ALA A 1 307 ? 41.220 6.610 2.915 1.00 78.88 307 ALA A O 1
ATOM 2524 N N . ILE A 1 308 ? 41.075 4.616 1.882 1.00 84.81 308 ILE A N 1
ATOM 2525 C CA . ILE A 1 308 ? 40.082 4.008 2.791 1.00 84.81 308 ILE A CA 1
ATOM 2526 C C . ILE A 1 308 ? 40.613 2.747 3.491 1.00 84.81 308 ILE A C 1
ATOM 2528 O O . ILE A 1 308 ? 39.961 2.241 4.397 1.00 84.81 308 ILE A O 1
ATOM 2532 N N . GLY A 1 309 ? 41.784 2.239 3.091 1.00 85.50 309 GLY A N 1
ATOM 2533 C CA . GLY A 1 309 ? 42.453 1.086 3.703 1.00 85.50 309 GLY A CA 1
ATOM 2534 C C . GLY A 1 309 ? 41.819 -0.279 3.405 1.00 85.50 309 GLY A C 1
ATOM 2535 O O . GLY A 1 309 ? 42.282 -1.282 3.933 1.00 85.50 309 GLY A O 1
ATOM 2536 N N . MET A 1 310 ? 40.778 -0.334 2.573 1.00 90.81 310 MET A N 1
ATOM 2537 C CA . MET A 1 310 ? 40.047 -1.552 2.205 1.00 90.81 310 MET A CA 1
ATOM 2538 C C . MET A 1 310 ? 39.445 -1.419 0.800 1.00 90.81 310 MET A C 1
ATOM 2540 O O . MET A 1 310 ? 39.663 -0.407 0.122 1.00 90.81 310 MET A O 1
ATOM 2544 N N . THR A 1 311 ? 38.713 -2.434 0.334 1.00 92.62 311 THR A N 1
ATOM 2545 C CA . THR A 1 311 ? 37.986 -2.330 -0.938 1.00 92.62 311 THR A CA 1
ATOM 2546 C C . THR A 1 311 ? 36.768 -1.411 -0.779 1.00 92.62 311 THR A C 1
ATOM 2548 O O . THR A 1 311 ? 36.158 -1.377 0.298 1.00 92.62 311 THR A O 1
ATOM 2551 N N . PRO A 1 312 ? 36.388 -0.649 -1.820 1.00 92.88 312 PRO A N 1
ATOM 2552 C CA . PRO A 1 312 ? 35.165 0.138 -1.784 1.00 92.88 312 PRO A CA 1
ATOM 2553 C C . PRO A 1 312 ? 33.929 -0.679 -1.385 1.00 92.88 312 PRO A C 1
ATOM 2555 O O . PRO A 1 312 ? 33.146 -0.239 -0.542 1.00 92.88 312 PRO A O 1
ATOM 2558 N N . VAL A 1 313 ? 33.771 -1.885 -1.939 1.00 92.31 313 VAL A N 1
ATOM 2559 C CA . VAL A 1 313 ? 32.610 -2.751 -1.664 1.00 92.31 313 VAL A CA 1
ATOM 2560 C C . VAL A 1 313 ? 32.563 -3.185 -0.204 1.00 92.31 313 VAL A C 1
ATOM 2562 O O . VAL A 1 313 ? 31.499 -3.103 0.411 1.00 92.31 313 VAL A O 1
ATOM 2565 N N . ASP A 1 314 ? 33.695 -3.570 0.387 1.00 91.81 314 ASP A N 1
ATOM 2566 C CA . ASP A 1 314 ? 33.745 -3.927 1.810 1.00 91.81 314 ASP A CA 1
ATOM 2567 C C . ASP A 1 314 ? 33.387 -2.727 2.682 1.00 91.81 314 ASP A C 1
ATOM 2569 O O . ASP A 1 314 ? 32.562 -2.832 3.593 1.00 91.81 314 ASP A O 1
ATOM 2573 N N . ARG A 1 315 ? 33.930 -1.548 2.347 1.00 91.69 315 ARG A N 1
ATOM 2574 C CA . ARG A 1 315 ? 33.628 -0.312 3.072 1.00 91.69 315 ARG A CA 1
ATOM 2575 C C . ARG A 1 315 ? 32.147 0.047 3.009 1.00 91.69 315 ARG A C 1
ATOM 2577 O O . ARG A 1 315 ? 31.614 0.550 3.998 1.00 91.69 315 ARG A O 1
ATOM 2584 N N . PHE A 1 316 ? 31.501 -0.184 1.869 1.00 92.25 316 PHE A N 1
ATOM 2585 C CA . PHE A 1 316 ? 30.065 0.016 1.684 1.00 92.25 316 PHE A CA 1
ATOM 2586 C C . PHE A 1 316 ? 29.243 -1.002 2.485 1.00 92.25 316 PHE A C 1
ATOM 2588 O O . PHE A 1 316 ? 28.270 -0.635 3.144 1.00 92.25 316 PHE A O 1
ATOM 2595 N N . ASN A 1 317 ? 29.663 -2.270 2.492 1.00 91.69 317 ASN A N 1
ATOM 2596 C CA . ASN A 1 317 ? 28.976 -3.345 3.205 1.00 91.69 317 ASN A CA 1
ATOM 2597 C C . ASN A 1 317 ? 28.964 -3.158 4.730 1.00 91.69 317 ASN A C 1
ATOM 2599 O O . ASN A 1 317 ? 27.998 -3.574 5.370 1.00 91.69 317 ASN A O 1
ATOM 2603 N N . LEU A 1 318 ? 29.963 -2.480 5.308 1.00 90.06 318 LEU A N 1
ATOM 2604 C CA . LEU A 1 318 ? 29.963 -2.119 6.736 1.00 90.06 318 LEU A CA 1
ATOM 2605 C C . LEU A 1 318 ? 28.737 -1.284 7.143 1.00 90.06 318 LEU A C 1
ATOM 2607 O O . LEU A 1 318 ? 28.243 -1.414 8.260 1.00 90.06 318 LEU A O 1
ATOM 2611 N N . ASP A 1 319 ? 28.218 -0.463 6.229 1.00 89.88 319 ASP A N 1
ATOM 2612 C CA . ASP A 1 319 ? 27.067 0.412 6.467 1.00 89.88 319 ASP A CA 1
ATOM 2613 C C . ASP A 1 319 ? 25.757 -0.149 5.886 1.00 89.88 319 ASP A C 1
ATOM 2615 O O . ASP A 1 319 ? 24.730 0.534 5.899 1.00 89.88 319 ASP A O 1
ATOM 2619 N N . ARG A 1 320 ? 25.743 -1.403 5.408 1.00 87.06 320 ARG A N 1
ATOM 2620 C CA . ARG A 1 320 ? 24.597 -1.997 4.693 1.00 87.06 320 ARG A CA 1
ATOM 2621 C C . ARG A 1 320 ? 23.285 -1.936 5.480 1.00 87.06 320 ARG A C 1
ATOM 2623 O O . ARG A 1 320 ? 22.240 -1.710 4.882 1.00 87.06 320 ARG A O 1
ATOM 2630 N N . ASN A 1 321 ? 23.337 -2.051 6.808 1.00 86.56 321 ASN A N 1
ATOM 2631 C CA . ASN A 1 321 ? 22.157 -1.971 7.684 1.00 86.56 321 ASN A CA 1
ATOM 2632 C C . ASN A 1 321 ? 21.470 -0.593 7.671 1.00 86.56 321 ASN A C 1
ATOM 2634 O O . ASN A 1 321 ? 20.322 -0.470 8.091 1.00 86.56 321 ASN A O 1
ATOM 2638 N N . ARG A 1 322 ? 22.165 0.454 7.212 1.00 84.50 322 ARG A N 1
ATOM 2639 C CA . ARG A 1 322 ? 21.634 1.819 7.079 1.00 84.50 322 ARG A CA 1
ATOM 2640 C C . ARG A 1 322 ? 21.151 2.135 5.670 1.00 84.50 322 ARG A C 1
ATOM 2642 O O . ARG A 1 322 ? 20.426 3.111 5.478 1.00 84.50 322 ARG A O 1
ATOM 2649 N N . VAL A 1 323 ? 21.547 1.326 4.690 1.00 85.44 323 VAL A N 1
ATOM 2650 C CA . VAL A 1 323 ? 21.202 1.538 3.289 1.00 85.44 323 VAL A CA 1
ATOM 2651 C C . VAL A 1 323 ? 19.734 1.192 3.067 1.00 85.44 323 VAL A C 1
ATOM 2653 O O . VAL A 1 323 ? 19.287 0.071 3.299 1.00 85.44 323 VAL A O 1
ATOM 2656 N N . LYS A 1 324 ? 18.975 2.170 2.570 1.00 84.62 324 LYS A N 1
ATOM 2657 C CA . LYS A 1 324 ? 17.582 1.985 2.157 1.00 84.62 324 LYS A CA 1
ATOM 2658 C C . LYS A 1 324 ? 17.553 1.616 0.676 1.00 84.62 324 LYS A C 1
ATOM 2660 O O . LYS A 1 324 ? 17.711 2.486 -0.181 1.00 84.62 324 LYS A O 1
ATOM 2665 N N . PHE A 1 325 ? 17.387 0.332 0.380 1.00 85.12 325 PHE A N 1
ATOM 2666 C CA . PHE A 1 325 ? 17.233 -0.148 -0.994 1.00 85.12 325 PHE A CA 1
ATOM 2667 C C . PHE A 1 325 ? 15.835 0.166 -1.532 1.00 85.12 325 PHE A C 1
ATOM 2669 O O . PHE A 1 325 ? 14.859 0.143 -0.783 1.00 85.12 325 PHE A O 1
ATOM 2676 N N . LEU A 1 326 ? 15.757 0.470 -2.827 1.00 80.06 326 LEU A N 1
ATOM 2677 C CA . LEU A 1 326 ? 14.488 0.564 -3.543 1.00 80.06 326 LEU A CA 1
ATOM 2678 C C . LEU A 1 326 ? 14.151 -0.812 -4.118 1.00 80.06 326 LEU A C 1
ATOM 2680 O O . LEU A 1 326 ? 15.025 -1.484 -4.668 1.00 80.06 326 LEU A O 1
ATOM 2684 N N . THR A 1 327 ? 12.897 -1.226 -3.983 1.00 72.06 327 THR A N 1
ATOM 2685 C CA . THR A 1 327 ? 12.368 -2.423 -4.641 1.00 72.06 327 THR A CA 1
ATOM 2686 C C . THR A 1 327 ? 12.082 -2.117 -6.104 1.00 72.06 327 THR A C 1
ATOM 2688 O O . THR A 1 327 ? 11.621 -1.027 -6.426 1.00 72.06 327 THR A O 1
ATOM 2691 N N . ASP A 1 328 ? 12.348 -3.058 -7.007 1.00 65.88 328 ASP A N 1
ATOM 2692 C CA . ASP A 1 328 ? 11.951 -2.918 -8.413 1.00 65.88 328 ASP A CA 1
ATOM 2693 C C . ASP A 1 328 ? 10.468 -3.278 -8.576 1.00 65.88 328 ASP A C 1
ATOM 2695 O O . ASP A 1 328 ? 10.099 -4.341 -9.070 1.00 65.88 328 ASP A O 1
ATOM 2699 N N . ASP A 1 329 ? 9.606 -2.419 -8.037 1.00 64.12 329 ASP A N 1
ATOM 2700 C CA . ASP A 1 329 ? 8.157 -2.546 -8.101 1.00 64.12 329 ASP A CA 1
ATOM 2701 C C . ASP A 1 329 ? 7.525 -1.376 -8.869 1.00 64.12 329 ASP A C 1
ATOM 2703 O O . ASP A 1 329 ? 8.113 -0.303 -9.047 1.00 64.12 329 ASP A O 1
ATOM 2707 N N . ALA A 1 330 ? 6.287 -1.575 -9.329 1.00 56.09 330 ALA A N 1
ATOM 2708 C CA . ALA A 1 330 ? 5.576 -0.609 -10.165 1.00 56.09 330 ALA A CA 1
ATOM 2709 C C . ALA A 1 330 ? 5.447 0.783 -9.515 1.00 56.09 330 ALA A C 1
ATOM 2711 O O . ALA A 1 330 ? 5.347 1.770 -10.245 1.00 56.09 330 ALA A O 1
ATOM 2712 N N . PHE A 1 331 ? 5.482 0.872 -8.179 1.00 59.78 331 PHE A N 1
ATOM 2713 C CA . PHE A 1 331 ? 5.451 2.129 -7.428 1.00 59.78 331 PHE A CA 1
ATOM 2714 C C . PHE A 1 331 ? 6.807 2.846 -7.407 1.00 59.78 331 PHE A C 1
ATOM 2716 O O . PHE A 1 331 ? 6.845 4.072 -7.513 1.00 59.78 331 PHE A O 1
ATOM 2723 N N . SER A 1 332 ? 7.923 2.114 -7.336 1.00 64.25 332 SER A N 1
ATOM 2724 C CA . SER A 1 332 ? 9.268 2.702 -7.402 1.00 64.25 332 SER A CA 1
ATOM 2725 C C . SER A 1 332 ? 9.601 3.234 -8.798 1.00 64.25 332 SER A C 1
ATOM 2727 O O . SER A 1 332 ? 10.279 4.252 -8.921 1.00 64.25 332 SER A O 1
ATOM 2729 N N . ALA A 1 333 ? 9.053 2.626 -9.856 1.00 66.94 333 ALA A N 1
ATOM 2730 C CA . ALA A 1 333 ? 9.159 3.162 -11.215 1.00 66.94 333 ALA A CA 1
ATOM 2731 C C . ALA A 1 333 ? 8.409 4.504 -11.381 1.00 66.94 333 ALA A C 1
ATOM 2733 O O . ALA A 1 333 ? 8.918 5.419 -12.032 1.00 66.94 333 ALA A O 1
ATOM 2734 N N . GLU A 1 334 ? 7.243 4.656 -10.734 1.00 70.12 334 GLU A N 1
ATOM 2735 C CA . GLU A 1 334 ? 6.420 5.882 -10.763 1.00 70.12 334 GLU A CA 1
ATOM 2736 C C . GLU A 1 334 ? 7.139 7.104 -10.153 1.00 70.12 334 GLU A C 1
ATOM 2738 O O . GLU A 1 334 ? 6.809 8.250 -10.470 1.00 70.12 334 GLU A O 1
ATOM 2743 N N . VAL A 1 335 ? 8.154 6.890 -9.309 1.00 73.94 335 VAL A N 1
ATOM 2744 C CA . VAL A 1 335 ? 8.967 7.963 -8.713 1.00 73.94 335 VAL A CA 1
ATOM 2745 C C . VAL A 1 335 ? 9.692 8.787 -9.776 1.00 73.94 335 VAL A C 1
ATOM 2747 O O . VAL A 1 335 ? 9.816 10.003 -9.617 1.00 73.94 335 VAL A O 1
ATOM 2750 N N . PHE A 1 336 ? 10.123 8.152 -10.866 1.00 72.75 336 PHE A N 1
ATOM 2751 C CA . PHE A 1 336 ? 10.885 8.788 -11.946 1.00 72.75 336 PHE A CA 1
ATOM 2752 C C . PHE A 1 336 ? 9.998 9.335 -13.070 1.00 72.75 336 PHE A C 1
ATOM 2754 O O . PHE A 1 336 ? 10.506 9.881 -14.046 1.00 72.75 336 PHE A O 1
ATOM 2761 N N . PHE A 1 337 ? 8.676 9.194 -12.956 1.00 78.38 337 PHE A N 1
ATOM 2762 C CA . PHE A 1 337 ? 7.748 9.669 -13.974 1.00 78.38 337 PHE A CA 1
ATOM 2763 C C . PHE A 1 337 ? 7.655 11.193 -13.985 1.00 78.38 337 PHE A C 1
ATOM 2765 O O . PHE A 1 337 ? 7.612 11.842 -12.930 1.00 78.38 337 PHE A O 1
ATOM 2772 N N . MET A 1 338 ? 7.556 11.750 -15.193 1.00 76.62 338 MET A N 1
ATOM 2773 C CA . MET A 1 338 ? 7.325 13.175 -15.391 1.00 76.62 338 MET A CA 1
ATOM 2774 C C . MET A 1 338 ? 5.931 13.527 -14.885 1.00 76.62 338 MET A C 1
ATOM 2776 O O . MET A 1 338 ? 4.975 12.799 -15.143 1.00 76.62 338 MET A O 1
ATOM 2780 N N . GLU A 1 339 ? 5.815 14.642 -14.170 1.00 82.31 339 GLU A N 1
ATOM 2781 C CA . GLU A 1 339 ? 4.534 15.140 -13.673 1.00 82.31 339 GLU A CA 1
ATOM 2782 C C . GLU A 1 339 ? 4.016 16.293 -14.526 1.00 82.31 339 GLU A C 1
ATOM 2784 O O . GLU A 1 339 ? 4.724 17.279 -14.749 1.00 82.31 339 GLU A O 1
ATOM 2789 N N . GLU A 1 340 ? 2.760 16.192 -14.954 1.00 85.81 340 GLU A N 1
ATOM 2790 C CA . GLU A 1 340 ? 2.079 17.256 -15.677 1.00 85.81 340 GLU A CA 1
ATOM 2791 C C . GLU A 1 340 ? 0.681 17.520 -15.106 1.00 85.81 340 GLU A C 1
ATOM 2793 O O . GLU A 1 340 ? -0.106 16.601 -14.871 1.00 85.81 340 GLU A O 1
ATOM 2798 N N . THR A 1 341 ? 0.354 18.795 -14.887 1.00 89.69 341 THR A N 1
ATOM 2799 C CA . THR A 1 341 ? -0.968 19.194 -14.394 1.00 89.69 341 THR A CA 1
ATOM 2800 C C . THR A 1 341 ? -1.983 19.192 -15.535 1.00 89.69 341 THR A C 1
ATOM 2802 O O . THR A 1 341 ? -1.755 19.772 -16.605 1.00 89.69 341 THR A O 1
ATOM 2805 N N . ARG A 1 342 ? -3.135 18.558 -15.302 1.00 91.12 342 ARG A N 1
ATOM 2806 C CA . ARG A 1 342 ? -4.258 18.494 -16.246 1.00 91.12 342 ARG A CA 1
ATOM 2807 C C . ARG A 1 342 ? -5.577 18.802 -15.560 1.00 91.12 342 ARG A C 1
ATOM 2809 O O . ARG A 1 342 ? -5.767 18.497 -14.389 1.00 91.12 342 ARG A O 1
ATOM 2816 N N . LYS A 1 343 ? -6.501 19.403 -16.309 1.00 90.81 343 LYS A N 1
ATOM 2817 C CA . LYS A 1 343 ? -7.872 19.640 -15.855 1.00 90.81 343 LYS A CA 1
ATOM 2818 C C . LYS A 1 343 ? -8.770 18.513 -16.350 1.00 90.81 343 LYS A C 1
ATOM 2820 O O . LYS A 1 343 ? -8.747 18.185 -17.538 1.00 90.81 343 LYS A O 1
ATOM 2825 N N . VAL A 1 344 ? -9.550 17.937 -15.444 1.00 90.50 344 VAL A N 1
ATOM 2826 C CA . VAL A 1 344 ? -10.516 16.886 -15.764 1.00 90.50 344 VAL A CA 1
ATOM 2827 C C . VAL A 1 344 ? -11.822 17.530 -16.218 1.00 90.50 344 VAL A C 1
ATOM 2829 O O . VAL A 1 344 ? -12.321 18.470 -15.603 1.00 90.50 344 VAL A O 1
ATOM 2832 N N . SER A 1 345 ? -12.375 17.030 -17.317 1.00 87.62 345 SER A N 1
ATOM 2833 C CA . SER A 1 345 ? -13.665 17.469 -17.852 1.00 87.62 345 SER A CA 1
ATOM 2834 C C . SER A 1 345 ? -14.847 16.992 -16.997 1.00 87.62 345 SER A C 1
ATOM 2836 O O . SER A 1 345 ? -14.726 16.095 -16.161 1.00 87.62 345 SER A O 1
ATOM 2838 N N . LYS A 1 346 ? -16.040 17.526 -17.283 1.00 81.88 346 LYS A N 1
ATOM 2839 C CA . LYS A 1 346 ? -17.315 17.105 -16.671 1.00 81.88 346 LYS A CA 1
ATOM 2840 C C . LYS A 1 346 ? -17.665 15.627 -16.885 1.00 81.88 346 LYS A C 1
ATOM 2842 O O . LYS A 1 346 ? -18.554 15.113 -16.216 1.00 81.88 346 LYS A O 1
ATOM 2847 N N . THR A 1 347 ? -16.988 14.938 -17.802 1.00 77.94 347 THR A N 1
ATOM 2848 C CA . THR A 1 347 ? -17.181 13.507 -18.082 1.00 77.94 347 THR A CA 1
ATOM 2849 C C . THR A 1 347 ? -16.077 12.631 -17.487 1.00 77.94 347 THR A C 1
ATOM 2851 O O . THR A 1 347 ? -15.910 11.504 -17.928 1.00 77.94 347 THR A O 1
ATOM 2854 N N . ASN A 1 348 ? -15.316 13.137 -16.510 1.00 85.12 348 ASN A N 1
ATOM 2855 C CA . ASN A 1 348 ? -14.203 12.435 -15.858 1.00 85.12 348 ASN A CA 1
ATOM 2856 C C . ASN A 1 348 ? -13.053 12.038 -16.808 1.00 85.12 348 ASN A C 1
ATOM 2858 O O . ASN A 1 348 ? -12.346 11.059 -16.586 1.00 85.12 348 ASN A O 1
ATOM 2862 N N . VAL A 1 349 ? -12.870 12.816 -17.879 1.00 86.88 349 VAL A N 1
ATOM 2863 C CA . VAL A 1 349 ? -11.851 12.593 -18.916 1.00 86.88 349 VAL A CA 1
ATOM 2864 C C . VAL A 1 349 ? -10.846 13.737 -18.917 1.00 86.88 349 VAL A C 1
ATOM 2866 O O . VAL A 1 349 ? -11.245 14.901 -18.810 1.00 86.88 349 VAL A O 1
ATOM 2869 N N . PHE A 1 350 ? -9.567 13.433 -19.114 1.00 90.50 350 PHE A N 1
ATOM 2870 C CA . PHE A 1 350 ? -8.518 14.414 -19.395 1.00 90.50 350 PHE A CA 1
ATOM 2871 C C . PHE A 1 350 ? -7.812 14.090 -20.717 1.00 90.50 350 PHE A C 1
ATOM 2873 O O . PHE A 1 350 ? -7.917 12.985 -21.245 1.00 90.50 350 PHE A O 1
ATOM 2880 N N . SER A 1 351 ? -7.114 15.074 -21.286 1.00 88.25 351 SER A N 1
ATOM 2881 C CA . SER A 1 351 ? -6.389 14.915 -22.549 1.00 88.25 351 SER A CA 1
ATOM 2882 C C . SER A 1 351 ? -4.891 15.075 -22.333 1.00 88.25 351 SER A C 1
ATOM 2884 O O . SER A 1 351 ? -4.444 16.016 -21.671 1.00 88.25 351 SER A O 1
ATOM 2886 N N . ILE A 1 352 ? -4.111 14.191 -22.944 1.00 85.44 352 ILE A N 1
ATOM 2887 C CA . ILE A 1 352 ? -2.654 14.289 -22.993 1.00 85.44 352 ILE A CA 1
ATOM 2888 C C . ILE A 1 352 ? -2.168 13.780 -24.355 1.00 85.44 352 ILE A C 1
ATOM 2890 O O . ILE A 1 352 ? -2.684 12.790 -24.861 1.00 85.44 352 ILE A O 1
ATOM 2894 N N . HIS A 1 353 ? -1.244 14.508 -24.993 1.00 80.69 353 HIS A N 1
ATOM 2895 C CA . HIS A 1 353 ? -0.726 14.196 -26.341 1.00 80.69 353 HIS A CA 1
ATOM 2896 C C . HIS A 1 353 ? -1.818 13.927 -27.393 1.00 80.69 353 HIS A C 1
ATOM 2898 O O . HIS A 1 353 ? -1.735 12.969 -28.153 1.00 80.69 353 HIS A O 1
ATOM 2904 N N . SER A 1 354 ? -2.869 14.755 -27.417 1.00 79.81 354 SER A N 1
ATOM 2905 C CA . SER A 1 354 ? -4.026 14.621 -28.325 1.00 79.81 354 SER A CA 1
ATOM 2906 C C . SER A 1 354 ? -4.850 13.331 -28.176 1.00 79.81 354 SER A C 1
ATOM 2908 O O . SER A 1 354 ? -5.751 13.087 -28.975 1.00 79.81 354 SER A O 1
ATOM 2910 N N . GLN A 1 355 ? -4.608 12.540 -27.128 1.00 85.19 355 GLN A N 1
ATOM 2911 C CA . GLN A 1 355 ? -5.401 11.366 -26.775 1.00 85.19 355 GLN A CA 1
ATOM 2912 C C . GLN A 1 355 ? -6.156 11.605 -25.462 1.00 85.19 355 GLN A C 1
ATOM 2914 O O . GLN A 1 355 ? -5.695 12.325 -24.571 1.00 85.19 355 GLN A O 1
ATOM 2919 N N . ARG A 1 356 ? -7.361 11.038 -25.368 1.00 88.50 356 ARG A N 1
ATOM 2920 C CA . ARG A 1 356 ? -8.258 11.194 -24.219 1.00 88.50 356 ARG A CA 1
ATOM 2921 C C . ARG A 1 356 ? -8.175 9.973 -23.312 1.00 88.50 356 ARG A C 1
ATOM 2923 O O . ARG A 1 356 ? -8.218 8.845 -23.797 1.00 88.50 356 ARG A O 1
ATOM 2930 N N . TYR A 1 357 ? -8.101 10.231 -22.014 1.00 87.81 357 TYR A N 1
ATOM 2931 C CA . TYR A 1 357 ? -7.978 9.229 -20.966 1.00 87.81 357 TYR A CA 1
ATOM 2932 C C . TYR A 1 357 ? -9.045 9.448 -19.898 1.00 87.81 357 TYR A C 1
ATOM 2934 O O . TYR A 1 357 ? -9.383 10.588 -19.570 1.00 87.81 357 TYR A O 1
ATOM 2942 N N . GLU A 1 358 ? -9.564 8.358 -19.355 1.00 85.25 358 GLU A N 1
ATOM 2943 C CA . GLU A 1 358 ? -10.502 8.349 -18.240 1.00 85.25 358 GLU A CA 1
ATOM 2944 C C . GLU A 1 358 ? -9.763 8.295 -16.907 1.00 85.25 358 GLU A C 1
ATOM 2946 O O . GLU A 1 358 ? -8.789 7.557 -16.735 1.00 85.25 358 GLU A O 1
ATOM 2951 N N . CYS A 1 359 ? -10.229 9.089 -15.944 1.00 84.12 359 CYS A N 1
ATOM 2952 C CA . CYS A 1 359 ? -9.714 9.029 -14.586 1.00 84.12 359 CYS A CA 1
ATOM 2953 C C . CYS A 1 359 ? -10.227 7.765 -13.871 1.00 84.12 359 CYS A C 1
ATOM 2955 O O . CYS A 1 359 ? -11.414 7.453 -13.965 1.00 84.12 359 CYS A O 1
ATOM 2957 N N . PRO A 1 360 ? -9.383 7.101 -13.062 1.00 79.19 360 PRO A N 1
ATOM 2958 C CA . PRO A 1 360 ? -9.757 5.888 -12.322 1.00 79.19 360 PRO A CA 1
ATOM 2959 C C . PRO A 1 360 ? -10.830 6.129 -11.250 1.00 79.19 360 PRO A C 1
ATOM 2961 O O . PRO A 1 360 ? -11.543 5.211 -10.856 1.00 79.19 360 PRO A O 1
ATOM 2964 N N . VAL A 1 361 ? -10.935 7.364 -10.757 1.00 79.38 361 VAL A N 1
ATOM 2965 C CA . VAL A 1 361 ? -11.918 7.798 -9.758 1.00 79.38 361 VAL A CA 1
ATOM 2966 C C . VAL A 1 361 ? -12.566 9.100 -10.215 1.00 79.38 361 VAL A C 1
ATOM 2968 O O . VAL A 1 361 ? -12.029 9.787 -11.086 1.00 79.38 361 VAL A O 1
ATOM 2971 N N . ASP A 1 362 ? -13.720 9.441 -9.643 1.00 80.56 362 ASP A N 1
ATOM 2972 C CA . ASP A 1 362 ? -14.466 10.643 -10.021 1.00 80.56 362 ASP A CA 1
ATOM 2973 C C . ASP A 1 362 ? -13.751 11.928 -9.565 1.00 80.56 362 ASP A C 1
ATOM 2975 O O . ASP A 1 362 ? -13.757 12.311 -8.389 1.00 80.56 362 ASP A O 1
ATOM 2979 N N . LEU A 1 363 ? -13.115 12.599 -10.525 1.00 83.12 363 LEU A N 1
ATOM 2980 C CA . LEU A 1 363 ? -12.357 13.834 -10.338 1.00 83.12 363 LEU A CA 1
ATOM 2981 C C . LEU A 1 363 ? -12.860 14.951 -11.260 1.00 83.12 363 LEU A C 1
ATOM 2983 O O . LEU A 1 363 ? -12.091 15.836 -11.629 1.00 83.12 363 LEU A O 1
ATOM 2987 N N . ARG A 1 364 ? -14.146 14.927 -11.634 1.00 86.31 364 ARG A N 1
ATOM 2988 C CA . ARG A 1 364 ? -14.770 15.932 -12.513 1.00 86.31 364 ARG A CA 1
ATOM 2989 C C . ARG A 1 364 ? -14.505 17.366 -12.050 1.00 86.31 364 ARG A C 1
ATOM 2991 O O . ARG A 1 364 ? -14.607 17.675 -10.866 1.00 86.31 364 ARG A O 1
ATOM 2998 N N . ASP A 1 365 ? -14.153 18.223 -13.009 1.00 86.00 365 ASP A N 1
ATOM 2999 C CA . ASP A 1 365 ? -13.819 19.645 -12.834 1.00 86.00 365 ASP A CA 1
ATOM 3000 C C . ASP A 1 365 ? -12.631 19.944 -11.894 1.00 86.00 365 ASP A C 1
ATOM 3002 O O . ASP A 1 365 ? -12.329 21.111 -11.627 1.00 86.00 365 ASP A O 1
ATOM 3006 N N . LYS A 1 366 ? -11.898 18.918 -11.442 1.00 88.25 366 LYS A N 1
ATOM 3007 C CA . LYS A 1 366 ? -10.703 19.073 -10.604 1.00 88.25 366 LYS A CA 1
ATOM 3008 C C . LYS A 1 366 ? -9.431 19.132 -11.452 1.00 88.25 366 LYS A C 1
ATOM 3010 O O . LYS A 1 366 ? -9.353 18.593 -12.559 1.00 88.25 366 LYS A O 1
ATOM 3015 N N . SER A 1 367 ? -8.411 19.785 -10.903 1.00 91.12 367 SER A N 1
ATOM 3016 C CA . SER A 1 367 ? -7.045 19.734 -11.429 1.00 91.12 367 SER A CA 1
ATOM 3017 C C . SER A 1 367 ? -6.321 18.532 -10.834 1.00 91.12 367 SER A C 1
ATOM 3019 O O . SER A 1 367 ? -6.260 18.385 -9.614 1.00 91.12 367 SER A O 1
ATOM 3021 N N . ILE A 1 368 ? -5.776 17.683 -11.696 1.00 91.56 368 ILE A N 1
ATOM 3022 C CA . ILE A 1 368 ? -5.050 16.465 -11.338 1.00 91.56 368 ILE A CA 1
ATOM 3023 C C . ILE A 1 368 ? -3.590 16.563 -11.777 1.00 91.56 368 ILE A C 1
ATOM 3025 O O . ILE A 1 368 ? -3.254 17.297 -12.710 1.00 91.56 368 ILE A O 1
ATOM 3029 N N . GLN A 1 369 ? -2.729 15.797 -11.117 1.00 89.88 369 GLN A N 1
ATOM 3030 C CA . GLN A 1 369 ? -1.349 15.569 -11.530 1.00 89.88 369 GLN A CA 1
ATOM 3031 C C . GLN A 1 369 ? -1.274 14.216 -12.230 1.00 89.88 369 GLN A C 1
ATOM 3033 O O . GLN A 1 369 ? -1.621 13.194 -11.643 1.00 89.88 369 GLN A O 1
ATOM 3038 N N . VAL A 1 370 ? -0.836 14.199 -13.484 1.00 88.06 370 VAL A N 1
ATOM 3039 C CA . VAL A 1 370 ? -0.657 12.964 -14.251 1.00 88.06 370 VAL A CA 1
ATOM 3040 C C . VAL A 1 370 ? 0.829 12.654 -14.316 1.00 88.06 370 VAL A C 1
ATOM 3042 O O . VAL A 1 370 ? 1.624 13.502 -14.718 1.00 88.06 370 VAL A O 1
ATOM 3045 N N . ARG A 1 371 ? 1.196 11.440 -13.907 1.00 87.81 371 ARG A N 1
ATOM 3046 C CA . ARG A 1 371 ? 2.565 10.927 -13.927 1.00 87.81 371 ARG A CA 1
ATOM 3047 C C . ARG A 1 371 ? 2.708 9.865 -15.002 1.00 87.81 371 ARG A C 1
ATOM 3049 O O . ARG A 1 371 ? 1.940 8.908 -15.004 1.00 87.81 371 ARG A O 1
ATOM 3056 N N . TYR A 1 372 ? 3.676 10.014 -15.897 1.00 84.31 372 TYR A N 1
ATOM 3057 C CA . TYR A 1 372 ? 3.939 9.027 -16.946 1.00 84.31 372 TYR A CA 1
ATOM 3058 C C . TYR A 1 372 ? 5.422 8.955 -17.329 1.00 84.31 372 TYR A C 1
ATOM 3060 O O . TYR A 1 372 ? 6.194 9.888 -17.086 1.00 84.31 372 TYR A O 1
ATOM 3068 N N . ASP A 1 373 ? 5.819 7.834 -17.934 1.00 79.19 373 ASP A N 1
ATOM 3069 C CA . ASP A 1 373 ? 7.158 7.652 -18.496 1.00 79.19 373 ASP A CA 1
ATOM 3070 C C . ASP A 1 373 ? 7.281 8.419 -19.824 1.00 79.19 373 ASP A C 1
ATOM 3072 O O . ASP A 1 373 ? 6.493 8.226 -20.756 1.00 79.19 373 ASP A O 1
ATOM 3076 N N . ARG A 1 374 ? 8.292 9.286 -19.925 1.00 71.44 374 ARG A N 1
ATOM 3077 C CA . ARG A 1 374 ? 8.559 10.117 -21.107 1.00 71.44 374 ARG A CA 1
ATOM 3078 C C . ARG A 1 374 ? 8.854 9.292 -22.366 1.00 71.44 374 ARG A C 1
ATOM 3080 O O . ARG A 1 374 ? 8.508 9.746 -23.464 1.00 71.44 374 ARG A O 1
ATOM 3087 N N . MET A 1 375 ? 9.465 8.116 -22.198 1.00 66.06 375 MET A N 1
ATOM 3088 C CA . MET A 1 375 ? 9.940 7.246 -23.277 1.00 66.06 375 MET A CA 1
ATOM 3089 C C . MET A 1 375 ? 8.837 6.331 -23.795 1.00 66.06 375 MET A C 1
ATOM 3091 O O . MET A 1 375 ? 8.596 6.281 -24.999 1.00 66.06 375 MET A O 1
ATOM 3095 N N . ARG A 1 376 ? 8.163 5.610 -22.892 1.00 70.31 376 ARG A N 1
ATOM 3096 C CA . ARG A 1 376 ? 7.152 4.617 -23.286 1.00 70.31 376 ARG A CA 1
ATOM 3097 C C . ARG A 1 376 ? 5.782 5.234 -23.541 1.00 70.31 376 ARG A C 1
ATOM 3099 O O . ARG A 1 376 ? 5.101 4.800 -24.465 1.00 70.31 376 ARG A O 1
ATOM 3106 N N . ARG A 1 377 ? 5.402 6.262 -22.766 1.00 73.69 377 ARG A N 1
ATOM 3107 C CA . ARG A 1 377 ? 4.099 6.963 -22.846 1.00 73.69 377 ARG A CA 1
ATOM 3108 C C . ARG A 1 377 ? 2.890 6.021 -22.922 1.00 73.69 377 ARG A C 1
ATOM 3110 O O . ARG A 1 377 ? 1.871 6.351 -23.516 1.00 73.69 377 ARG A O 1
ATOM 3117 N N . ASP A 1 378 ? 3.030 4.843 -22.341 1.00 74.25 378 ASP A N 1
ATOM 3118 C CA . ASP A 1 378 ? 2.059 3.755 -22.325 1.00 74.25 378 ASP A CA 1
ATOM 3119 C C . ASP A 1 378 ? 1.200 3.790 -21.060 1.00 74.25 378 ASP A C 1
ATOM 3121 O O . ASP A 1 378 ? 0.049 3.360 -21.077 1.00 74.25 378 ASP A O 1
ATOM 3125 N N . ARG A 1 379 ? 1.757 4.338 -19.976 1.00 81.12 379 ARG A N 1
ATOM 3126 C CA . ARG A 1 379 ? 1.186 4.291 -18.635 1.00 81.12 379 ARG A CA 1
ATOM 3127 C C . ARG A 1 379 ? 1.027 5.685 -18.036 1.00 81.12 379 ARG A C 1
ATOM 3129 O O . ARG A 1 379 ? 2.012 6.398 -17.848 1.00 81.12 379 ARG A O 1
ATOM 3136 N N . PHE A 1 380 ? -0.208 6.047 -17.687 1.00 85.62 380 PHE A N 1
ATOM 3137 C CA . PHE A 1 380 ? -0.555 7.339 -17.086 1.00 85.62 380 PHE A CA 1
ATOM 3138 C C . PHE A 1 380 ? -1.168 7.130 -15.703 1.00 85.62 380 PHE A C 1
ATOM 3140 O O . PHE A 1 380 ? -2.254 6.578 -15.577 1.00 85.62 380 PHE A O 1
ATOM 3147 N N . VAL A 1 381 ? -0.499 7.590 -14.650 1.00 86.06 381 VAL A N 1
ATOM 3148 C CA . VAL A 1 381 ? -0.953 7.442 -13.261 1.00 86.06 381 VAL A CA 1
ATOM 3149 C C . VAL A 1 381 ? -1.480 8.774 -12.744 1.00 86.06 381 VAL A C 1
ATOM 3151 O O . VAL A 1 381 ? -0.801 9.797 -12.822 1.00 86.06 381 VAL A O 1
ATOM 3154 N N . VAL A 1 382 ? -2.698 8.773 -12.208 1.00 86.81 382 VAL A N 1
ATOM 3155 C CA . VAL A 1 382 ? -3.390 9.973 -11.731 1.00 86.81 382 VAL A CA 1
ATOM 3156 C C . VAL A 1 382 ? -3.151 10.167 -10.239 1.00 86.81 382 VAL A C 1
ATOM 3158 O O . VAL A 1 382 ? -3.366 9.262 -9.430 1.00 86.81 382 VAL A O 1
ATOM 3161 N N . TYR A 1 383 ? -2.754 11.381 -9.873 1.00 85.19 383 TYR A N 1
ATOM 3162 C CA . TYR A 1 383 ? -2.600 11.858 -8.506 1.00 85.19 383 TYR A CA 1
ATOM 3163 C C . TYR A 1 383 ? -3.506 13.066 -8.259 1.00 85.19 383 TYR A C 1
ATOM 3165 O O . TYR A 1 383 ? -3.652 13.950 -9.107 1.00 85.19 383 TYR A O 1
ATOM 3173 N N . PHE A 1 384 ? -4.097 13.122 -7.069 1.00 87.44 384 PHE A N 1
ATOM 3174 C CA . PHE A 1 384 ? -4.913 14.244 -6.612 1.00 87.44 384 PHE A CA 1
ATOM 3175 C C . PHE A 1 384 ? -4.557 14.575 -5.161 1.00 87.44 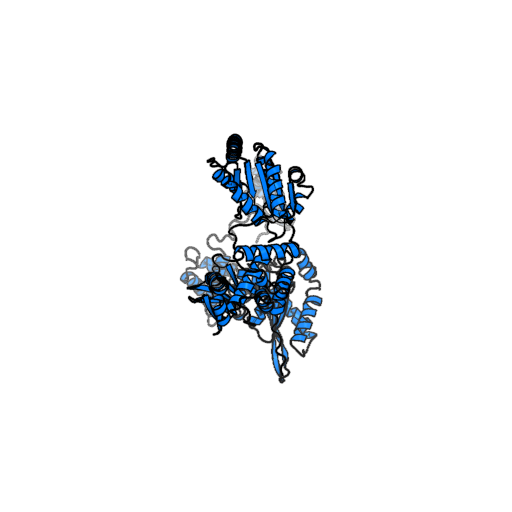384 PHE A C 1
ATOM 3177 O O . PHE A 1 384 ? -4.514 13.682 -4.318 1.00 87.44 384 PHE A O 1
ATOM 3184 N N . ASN A 1 385 ? -4.260 15.848 -4.874 1.00 82.19 385 ASN A N 1
ATOM 3185 C CA . ASN A 1 385 ? -3.808 16.324 -3.558 1.00 82.19 385 ASN A CA 1
ATOM 3186 C C . ASN A 1 385 ? -2.654 15.496 -2.950 1.00 82.19 385 ASN A C 1
ATOM 3188 O O . ASN A 1 385 ? -2.639 15.224 -1.756 1.00 82.19 385 ASN A O 1
ATOM 3192 N N . GLY A 1 386 ? -1.703 15.050 -3.777 1.00 76.44 386 GLY A N 1
ATOM 3193 C CA . GLY A 1 386 ? -0.567 14.230 -3.335 1.00 76.44 386 GLY A CA 1
ATOM 3194 C C . GLY A 1 386 ? -0.874 12.740 -3.132 1.00 76.44 386 GLY A C 1
ATOM 3195 O O . GLY A 1 386 ? 0.051 11.959 -2.924 1.00 76.44 386 GLY A O 1
ATOM 3196 N N . HIS A 1 387 ? -2.133 12.314 -3.263 1.00 80.56 387 HIS A N 1
ATOM 3197 C CA . HIS A 1 387 ? -2.537 10.913 -3.151 1.00 80.56 387 HIS A CA 1
ATOM 3198 C C . HIS A 1 387 ? -2.680 10.251 -4.524 1.00 80.56 387 HIS A C 1
ATOM 3200 O O . HIS A 1 387 ? -3.186 10.855 -5.472 1.00 80.56 387 HIS A O 1
ATOM 3206 N N . ARG A 1 388 ? -2.258 8.985 -4.624 1.00 82.88 388 ARG A N 1
ATOM 3207 C CA . ARG A 1 388 ? -2.391 8.169 -5.838 1.00 82.88 388 ARG A CA 1
ATOM 3208 C C . ARG A 1 388 ? -3.844 7.727 -6.007 1.00 82.88 388 ARG A C 1
ATOM 3210 O O . ARG A 1 388 ? -4.374 7.038 -5.143 1.00 82.88 388 ARG A O 1
ATOM 3217 N N . MET A 1 389 ? -4.465 8.102 -7.120 1.00 82.50 389 MET A N 1
ATOM 3218 C CA . MET A 1 389 ? -5.861 7.775 -7.438 1.00 82.50 389 MET A CA 1
ATOM 3219 C C . MET A 1 389 ? -5.986 6.499 -8.278 1.00 82.50 389 MET A C 1
ATOM 3221 O O . MET A 1 389 ? -7.015 5.835 -8.233 1.00 82.50 389 MET A O 1
ATOM 3225 N N . GLY A 1 390 ? -4.939 6.141 -9.026 1.00 83.19 390 GLY A N 1
ATOM 3226 C CA . GLY A 1 390 ? -4.891 4.934 -9.854 1.00 83.19 390 GLY A CA 1
ATOM 3227 C C . GLY A 1 390 ? -4.320 5.201 -11.244 1.00 83.19 390 GLY A C 1
ATOM 3228 O O . GLY A 1 390 ? -3.849 6.300 -11.532 1.00 83.19 390 GLY A O 1
ATOM 3229 N N . GLU A 1 391 ? -4.364 4.191 -12.104 1.00 86.00 391 GLU A N 1
ATOM 3230 C CA . GLU A 1 391 ? -3.938 4.289 -13.502 1.00 86.00 391 GLU A CA 1
ATOM 3231 C C . GLU A 1 391 ? -5.106 4.725 -14.393 1.00 86.00 391 GLU A C 1
ATOM 3233 O O . GLU A 1 391 ? -6.228 4.253 -14.220 1.00 86.00 391 GLU A O 1
ATOM 3238 N N . ALA A 1 392 ? -4.851 5.652 -15.312 1.00 85.06 392 ALA A N 1
ATOM 3239 C CA . ALA A 1 392 ? -5.827 6.126 -16.278 1.00 85.06 392 ALA A CA 1
ATOM 3240 C C . ALA A 1 392 ? -5.914 5.176 -17.474 1.00 85.06 392 ALA A C 1
ATOM 3242 O O . ALA A 1 392 ? -4.898 4.717 -17.998 1.00 85.06 392 ALA A O 1
ATOM 3243 N N . THR A 1 393 ? -7.132 4.934 -17.939 1.00 85.00 393 THR A N 1
ATOM 3244 C CA . THR A 1 393 ? -7.411 4.099 -19.108 1.00 85.00 393 THR A CA 1
ATOM 3245 C C . THR A 1 393 ? -7.681 4.970 -20.328 1.00 85.00 393 THR A C 1
ATOM 3247 O O . THR A 1 393 ? -8.133 6.108 -20.210 1.00 85.00 393 THR A O 1
ATOM 3250 N N . VAL A 1 394 ? -7.374 4.472 -21.528 1.00 85.06 394 VAL A N 1
ATOM 3251 C CA . VAL A 1 394 ? -7.744 5.172 -22.769 1.00 85.06 394 VAL A CA 1
ATOM 3252 C C . VAL A 1 394 ? -9.270 5.249 -22.844 1.00 85.06 394 VAL A C 1
ATOM 3254 O O . VAL A 1 394 ? -9.936 4.253 -22.575 1.00 85.06 394 VAL A O 1
ATOM 3257 N N . LEU A 1 395 ? -9.804 6.419 -23.212 1.00 80.25 395 LEU A N 1
ATOM 3258 C CA . LEU A 1 395 ? -11.246 6.639 -23.343 1.00 80.25 395 LEU A CA 1
ATOM 3259 C C . LEU A 1 395 ? -11.855 5.624 -24.316 1.00 80.25 395 LEU A C 1
ATOM 3261 O O . LEU A 1 395 ? -11.575 5.672 -25.517 1.00 80.25 395 LEU A O 1
ATOM 3265 N N . ASP A 1 396 ? -12.731 4.764 -23.803 1.00 78.50 396 ASP A N 1
ATOM 3266 C CA . ASP A 1 396 ? -13.490 3.805 -24.601 1.00 78.50 396 ASP A CA 1
ATOM 3267 C C . ASP A 1 396 ? -14.977 4.166 -24.544 1.00 78.50 396 ASP A C 1
ATOM 3269 O O . ASP A 1 396 ? -15.706 3.894 -23.587 1.00 78.50 396 ASP A O 1
ATOM 3273 N N . LEU A 1 397 ? -15.441 4.819 -25.610 1.00 71.00 397 LEU A N 1
ATOM 3274 C CA . LEU A 1 397 ? -16.828 5.260 -25.738 1.00 71.00 397 LEU A CA 1
ATOM 3275 C C . LEU A 1 397 ? -17.814 4.082 -25.753 1.00 71.00 397 LEU A C 1
ATOM 3277 O O . LEU A 1 397 ? -18.922 4.222 -25.235 1.00 71.00 397 LEU A O 1
ATOM 3281 N N . TYR A 1 398 ? -17.422 2.930 -26.307 1.00 64.69 398 TYR A N 1
ATOM 3282 C CA . TYR A 1 398 ? -18.283 1.750 -26.398 1.00 64.69 398 TYR A CA 1
ATOM 3283 C C . TYR A 1 398 ? -18.360 1.014 -25.059 1.00 64.69 398 TYR A C 1
ATOM 3285 O O . TYR A 1 398 ? -19.451 0.609 -24.649 1.00 64.69 398 TYR A O 1
ATOM 3293 N N . ALA A 1 399 ? -17.242 0.898 -24.334 1.00 59.62 399 ALA A N 1
ATOM 3294 C CA . ALA A 1 399 ? -17.248 0.393 -22.959 1.00 59.62 399 ALA A CA 1
ATOM 3295 C C . ALA A 1 399 ? -18.096 1.288 -22.039 1.00 59.62 399 ALA A C 1
ATOM 3297 O O . ALA A 1 399 ? -18.924 0.787 -21.279 1.00 59.62 399 ALA A O 1
ATOM 3298 N N . ASN A 1 400 ? -17.986 2.612 -22.179 1.00 59.81 400 ASN A N 1
ATOM 3299 C CA . ASN A 1 400 ? -18.805 3.562 -21.425 1.00 59.81 400 ASN A CA 1
ATOM 3300 C C . ASN A 1 400 ? -20.289 3.515 -21.777 1.00 59.81 400 ASN A C 1
ATOM 3302 O O . ASN A 1 400 ? -21.122 3.696 -20.893 1.00 59.81 400 ASN A O 1
ATOM 3306 N N . ALA A 1 401 ? -20.644 3.266 -23.039 1.00 49.56 401 ALA A N 1
ATOM 3307 C CA . ALA A 1 401 ? -22.035 3.057 -23.433 1.00 49.56 401 ALA A CA 1
ATOM 3308 C C . ALA A 1 401 ? -22.632 1.813 -22.750 1.00 49.56 401 ALA A C 1
ATOM 3310 O O . ALA A 1 401 ? -23.779 1.851 -22.311 1.00 49.56 401 ALA A O 1
ATOM 3311 N N . ARG A 1 402 ? -21.832 0.748 -22.584 1.00 52.75 402 ARG A N 1
ATOM 3312 C CA . ARG A 1 402 ? -22.220 -0.473 -21.855 1.00 52.75 402 ARG A CA 1
ATOM 3313 C C . ARG A 1 402 ? -22.292 -0.262 -20.336 1.00 52.75 402 ARG A C 1
ATOM 3315 O O . ARG A 1 402 ? -23.182 -0.808 -19.697 1.00 52.75 402 ARG A O 1
ATOM 3322 N N . LEU A 1 403 ? -21.407 0.559 -19.761 1.00 49.31 403 LEU A N 1
ATOM 3323 C CA . LEU A 1 403 ? -21.412 0.927 -18.332 1.00 49.31 403 LEU A CA 1
ATOM 3324 C C . LEU A 1 403 ? -22.498 1.954 -17.967 1.00 49.31 403 LEU A C 1
ATOM 3326 O O . LEU A 1 403 ? -22.907 2.037 -16.812 1.00 49.31 403 LEU A O 1
ATOM 3330 N N . ARG A 1 404 ? -22.973 2.741 -18.942 1.00 40.66 404 ARG A N 1
ATOM 3331 C CA . ARG A 1 404 ? -24.064 3.716 -18.779 1.00 40.66 404 ARG A CA 1
ATOM 3332 C C . ARG A 1 404 ? -25.444 3.091 -18.654 1.00 40.66 404 ARG A C 1
ATOM 3334 O O . ARG A 1 404 ? -26.389 3.849 -18.471 1.00 40.66 404 ARG A O 1
ATOM 3341 N N . LEU A 1 405 ? -25.573 1.768 -18.717 1.00 39.16 405 LEU A N 1
ATOM 3342 C CA . LEU A 1 405 ? -26.770 1.082 -18.247 1.00 39.16 405 LEU A CA 1
ATOM 3343 C C . LEU A 1 405 ? -26.791 1.203 -16.715 1.00 39.16 405 LEU A C 1
ATOM 3345 O O . LEU A 1 405 ? -25.952 0.597 -16.049 1.00 39.16 405 LEU A O 1
ATOM 3349 N N . PRO A 1 406 ? -27.684 2.019 -16.124 1.00 36.53 406 PRO A N 1
ATOM 3350 C CA . PRO A 1 406 ? -27.731 2.184 -14.676 1.00 36.53 406 PRO A CA 1
ATOM 3351 C C . PRO A 1 406 ? -27.892 0.825 -13.982 1.00 36.53 406 PRO A C 1
ATOM 3353 O O . PRO A 1 406 ? -28.646 -0.021 -14.458 1.00 36.53 406 PRO A O 1
ATOM 3356 N N . ALA A 1 407 ? -27.282 0.625 -12.809 1.00 41.28 407 ALA A N 1
ATOM 3357 C CA . ALA A 1 407 ? -27.591 -0.529 -11.951 1.00 41.28 407 ALA A CA 1
ATOM 3358 C C . ALA A 1 407 ? -29.104 -0.616 -11.633 1.00 41.28 407 ALA A C 1
ATOM 3360 O O . ALA A 1 407 ? -29.660 -1.702 -11.494 1.00 41.28 407 ALA A O 1
ATOM 3361 N N . THR A 1 408 ? -29.787 0.533 -11.636 1.00 41.34 408 THR A N 1
ATOM 3362 C CA . THR A 1 408 ? -31.247 0.688 -11.561 1.00 41.34 408 THR A CA 1
ATOM 3363 C C . THR A 1 408 ? -31.987 0.153 -12.795 1.00 41.34 408 THR A C 1
ATOM 3365 O O . THR A 1 408 ? -33.124 -0.297 -12.680 1.00 41.34 408 THR A O 1
ATOM 3368 N N . VAL A 1 409 ? -31.349 0.154 -13.970 1.00 47.34 409 VAL A N 1
ATOM 3369 C CA . VAL A 1 409 ? -31.877 -0.439 -15.208 1.00 47.34 409 VAL A CA 1
ATOM 3370 C C . VAL A 1 409 ? -31.594 -1.932 -15.274 1.00 47.34 409 VAL A C 1
ATOM 3372 O O . VAL A 1 409 ? -32.411 -2.631 -15.838 1.00 47.34 409 VAL A O 1
ATOM 3375 N N . GLY A 1 410 ? -30.545 -2.461 -14.634 1.00 48.03 410 GLY A N 1
ATOM 3376 C CA . GLY A 1 410 ? -30.385 -3.916 -14.474 1.00 48.03 410 GLY A CA 1
ATOM 3377 C C . GLY A 1 410 ? -31.582 -4.545 -13.746 1.00 48.03 410 GLY A C 1
ATOM 3378 O O . GLY A 1 410 ? -32.193 -5.482 -14.255 1.00 48.03 410 GLY A O 1
ATOM 3379 N N . GLY A 1 411 ? -31.995 -3.947 -12.622 1.00 49.47 411 GLY A N 1
ATOM 3380 C CA . GLY A 1 411 ? -33.208 -4.347 -11.898 1.00 49.47 411 GLY A CA 1
ATOM 3381 C C . GLY A 1 411 ? -34.497 -4.130 -12.705 1.00 49.47 411 GLY A C 1
ATOM 3382 O O . GLY A 1 411 ? -35.339 -5.025 -12.761 1.00 49.47 411 GLY A O 1
ATOM 3383 N N . MET A 1 412 ? -34.650 -2.984 -13.392 1.00 52.09 412 MET A N 1
ATOM 3384 C CA . MET A 1 412 ? -35.821 -2.719 -14.252 1.00 52.09 412 MET A CA 1
ATOM 3385 C C . MET A 1 412 ? -35.874 -3.597 -15.515 1.00 52.09 412 MET A C 1
ATOM 3387 O O . MET A 1 412 ? -36.962 -4.005 -15.904 1.00 52.09 412 MET A O 1
ATOM 3391 N N . MET A 1 413 ? -34.740 -3.922 -16.144 1.00 59.34 413 MET A N 1
ATOM 3392 C CA . MET A 1 413 ? -34.648 -4.787 -17.328 1.00 59.34 413 MET A CA 1
ATOM 3393 C C . MET A 1 413 ? -34.936 -6.235 -16.971 1.00 59.34 413 MET A C 1
ATOM 3395 O O . MET A 1 413 ? -35.669 -6.886 -17.710 1.00 59.34 413 MET A O 1
ATOM 3399 N N . ILE A 1 414 ? -34.432 -6.726 -15.833 1.00 62.41 414 ILE A N 1
ATOM 3400 C CA . ILE A 1 414 ? -34.780 -8.063 -15.342 1.00 62.41 414 ILE A CA 1
ATOM 3401 C C . ILE A 1 414 ? -36.279 -8.122 -15.043 1.00 62.41 414 ILE A C 1
ATOM 3403 O O . ILE A 1 414 ? -36.970 -8.992 -15.569 1.00 62.41 414 ILE A O 1
ATOM 3407 N N . LYS A 1 415 ? -36.817 -7.157 -14.282 1.00 63.50 415 LYS A N 1
ATOM 3408 C CA . LYS A 1 415 ? -38.256 -7.099 -13.976 1.00 63.50 415 LYS A CA 1
ATOM 3409 C C . LYS A 1 415 ? -39.125 -7.012 -15.234 1.00 63.50 415 LYS A C 1
ATOM 3411 O O . LYS A 1 415 ? -40.129 -7.710 -15.306 1.00 63.50 415 LYS A O 1
ATOM 3416 N N . ALA A 1 416 ? -38.733 -6.223 -16.236 1.00 61.84 416 ALA A N 1
ATOM 3417 C CA . ALA A 1 416 ? -39.481 -6.078 -17.487 1.00 61.84 416 ALA A CA 1
ATOM 3418 C C . ALA A 1 416 ? -39.381 -7.311 -18.405 1.00 61.84 416 ALA A C 1
ATOM 3420 O O . ALA A 1 416 ? -40.384 -7.736 -18.972 1.00 61.84 416 ALA A O 1
ATOM 3421 N N . THR A 1 417 ? -38.194 -7.910 -18.540 1.00 63.34 417 THR A N 1
ATOM 3422 C CA . THR A 1 417 ? -37.947 -9.041 -19.460 1.00 63.34 417 THR A CA 1
ATOM 3423 C C . THR A 1 417 ? -38.524 -10.351 -18.920 1.00 63.34 417 THR A C 1
ATOM 3425 O O . THR A 1 417 ? -39.077 -11.152 -19.683 1.00 63.34 417 THR A O 1
ATOM 3428 N N . PHE A 1 418 ? -38.435 -10.542 -17.599 1.00 68.06 418 PHE A N 1
ATOM 3429 C CA . PHE A 1 418 ? -38.899 -11.735 -16.890 1.00 68.06 418 PHE A CA 1
ATOM 3430 C C . PHE A 1 418 ? -40.262 -11.567 -16.196 1.00 68.06 418 PHE A C 1
ATOM 3432 O O . PHE A 1 418 ? -40.784 -12.538 -15.661 1.00 68.06 418 PHE A O 1
ATOM 3439 N N . GLY A 1 419 ? -40.861 -10.370 -16.210 1.00 66.31 419 GLY A N 1
ATOM 3440 C CA . GLY A 1 419 ? -42.184 -10.117 -15.621 1.00 66.31 419 GLY A CA 1
ATOM 3441 C C . GLY A 1 419 ? -42.222 -10.208 -14.090 1.00 66.31 419 GLY A C 1
ATOM 3442 O O . GLY A 1 419 ? -43.195 -10.708 -13.532 1.00 66.31 419 GLY A O 1
ATOM 3443 N N . LEU A 1 420 ? -41.165 -9.764 -13.404 1.00 74.12 420 LEU A N 1
ATOM 3444 C CA . LEU A 1 420 ? -40.987 -9.971 -11.959 1.00 74.12 420 LEU A CA 1
ATOM 3445 C C . LEU A 1 420 ? -41.455 -8.771 -11.128 1.00 74.12 420 LEU A C 1
ATOM 3447 O O . LEU A 1 420 ? -41.243 -7.614 -11.493 1.00 74.12 420 LEU A O 1
ATOM 3451 N N . THR A 1 421 ? -42.022 -9.048 -9.953 1.00 65.75 421 THR A N 1
ATOM 3452 C CA . THR A 1 421 ? -42.410 -8.029 -8.958 1.00 65.75 421 THR A CA 1
ATOM 3453 C C . THR A 1 421 ? -41.285 -7.722 -7.963 1.00 65.75 421 THR A C 1
ATOM 3455 O O . THR A 1 421 ? -41.133 -6.581 -7.524 1.00 65.75 421 THR A O 1
ATOM 3458 N N . LYS A 1 422 ? -40.449 -8.719 -7.645 1.00 71.25 422 LYS A N 1
ATOM 3459 C CA . LYS A 1 422 ? -39.254 -8.611 -6.790 1.00 71.25 422 LYS A CA 1
ATOM 3460 C C . LYS A 1 422 ? -37.983 -8.846 -7.615 1.00 71.25 422 LYS A C 1
ATOM 3462 O O . LYS A 1 422 ? -38.052 -9.321 -8.742 1.00 71.25 422 LYS A O 1
ATOM 3467 N N . GLU A 1 423 ? -36.821 -8.462 -7.093 1.00 73.50 423 GLU A N 1
ATOM 3468 C CA . GLU A 1 423 ? -35.539 -8.723 -7.769 1.00 73.50 423 GLU A CA 1
ATOM 3469 C C . GLU A 1 423 ? -34.994 -10.097 -7.365 1.00 73.50 423 GLU A C 1
ATOM 3471 O O . GLU A 1 423 ? -34.985 -10.403 -6.169 1.00 73.50 423 GLU A O 1
ATOM 3476 N N . PRO A 1 424 ? -34.541 -10.928 -8.322 1.00 76.69 424 PRO A N 1
ATOM 3477 C CA . PRO A 1 424 ? -33.924 -12.212 -8.009 1.00 76.69 424 PRO A CA 1
ATOM 3478 C C . PRO A 1 424 ? -32.614 -12.003 -7.246 1.00 76.69 424 PRO A C 1
ATOM 3480 O O . PRO A 1 424 ? -31.869 -11.061 -7.520 1.00 76.69 424 PRO A O 1
ATOM 3483 N N . PHE A 1 425 ? -32.330 -12.897 -6.294 1.00 77.12 425 PHE A N 1
ATOM 3484 C CA . PHE A 1 425 ? -31.144 -12.857 -5.426 1.00 77.12 425 PHE A CA 1
ATOM 3485 C C . PHE A 1 425 ? -31.034 -11.617 -4.515 1.00 77.12 425 PHE A C 1
ATOM 3487 O O . PHE A 1 425 ? -29.951 -11.314 -3.995 1.00 77.12 425 PHE A O 1
ATOM 3494 N N . TYR A 1 426 ? -32.142 -10.897 -4.297 1.00 69.69 426 TYR A N 1
ATOM 3495 C CA . TYR A 1 426 ? -32.206 -9.760 -3.380 1.00 69.69 426 TYR A CA 1
ATOM 3496 C C . TYR A 1 426 ? -32.301 -10.213 -1.914 1.00 69.69 426 TYR A C 1
ATOM 3498 O O . TYR A 1 426 ? -32.998 -11.166 -1.573 1.00 69.69 426 TYR A O 1
ATOM 3506 N N . ARG A 1 427 ? -31.624 -9.498 -1.008 1.00 62.62 427 ARG A N 1
ATOM 3507 C CA . ARG A 1 427 ? -31.579 -9.821 0.430 1.00 62.62 427 ARG A CA 1
ATOM 3508 C C . ARG A 1 427 ? -32.819 -9.320 1.183 1.00 62.62 427 ARG A C 1
ATOM 3510 O O . ARG A 1 427 ? -32.694 -8.447 2.033 1.00 62.62 427 ARG A O 1
ATOM 3517 N N . SER A 1 428 ? -34.017 -9.796 0.847 1.00 54.72 428 SER A N 1
ATOM 3518 C CA . SER A 1 428 ? -35.235 -9.386 1.574 1.00 54.72 428 SER A CA 1
ATOM 3519 C C . SER A 1 428 ? -35.653 -10.363 2.672 1.00 54.72 428 SER A C 1
ATOM 3521 O O . SER A 1 428 ? -36.048 -9.919 3.743 1.00 54.72 428 SER A O 1
ATOM 3523 N N . GLU A 1 429 ? -35.545 -11.673 2.441 1.00 57.25 429 GLU A N 1
ATOM 3524 C CA . GLU A 1 429 ? -35.939 -12.713 3.401 1.00 57.25 429 GLU A CA 1
ATOM 3525 C C . GLU A 1 429 ? -34.963 -13.881 3.265 1.00 57.25 429 GLU A C 1
ATOM 3527 O O . GLU A 1 429 ? -35.060 -14.685 2.341 1.00 57.25 429 GLU A O 1
ATOM 3532 N N . VAL A 1 430 ? -33.947 -13.933 4.127 1.00 58.41 430 VAL A N 1
ATOM 3533 C CA . VAL A 1 430 ? -32.913 -14.962 4.006 1.00 58.41 430 VAL A CA 1
ATOM 3534 C C . VAL A 1 430 ? -33.345 -16.202 4.778 1.00 58.41 430 VAL A C 1
ATOM 3536 O O . VAL A 1 430 ? -33.225 -16.255 6.003 1.00 58.41 430 VAL A O 1
ATOM 3539 N N . ALA A 1 431 ? -33.841 -17.208 4.058 1.00 70.31 431 ALA A N 1
ATOM 3540 C CA . ALA A 1 431 ? -33.985 -18.547 4.610 1.00 70.31 431 ALA A CA 1
ATOM 3541 C C . ALA A 1 431 ? -32.602 -19.057 5.044 1.00 70.31 431 ALA A C 1
ATOM 3543 O O . ALA A 1 431 ? -31.637 -19.008 4.275 1.00 70.31 431 ALA A O 1
ATOM 3544 N N . LEU A 1 432 ? -32.497 -19.516 6.292 1.00 79.94 432 LEU A N 1
ATOM 3545 C CA . LEU A 1 432 ? -31.261 -20.107 6.787 1.00 79.94 432 LEU A CA 1
ATOM 3546 C C . LEU A 1 432 ? -31.027 -21.442 6.088 1.00 79.94 432 LEU A C 1
ATOM 3548 O O . LEU A 1 432 ? -31.897 -22.311 6.062 1.00 79.94 432 LEU A O 1
ATOM 3552 N N . LEU A 1 433 ? -29.818 -21.622 5.569 1.00 83.06 433 LEU A N 1
ATOM 3553 C CA . LEU A 1 433 ? -29.371 -22.931 5.105 1.00 83.06 433 LEU A CA 1
ATOM 3554 C C . LEU A 1 433 ? -29.157 -23.872 6.301 1.00 83.06 433 LEU A C 1
ATOM 3556 O O . LEU A 1 433 ? -28.882 -23.379 7.398 1.00 83.06 433 LEU A O 1
ATOM 3560 N N . PRO A 1 434 ? -29.182 -25.206 6.117 1.00 83.94 434 PRO A N 1
ATOM 3561 C CA . PRO A 1 434 ? -29.076 -26.164 7.223 1.00 83.94 434 PRO A CA 1
ATOM 3562 C C . PRO A 1 434 ? -27.887 -25.907 8.164 1.00 83.94 434 PRO A C 1
ATOM 3564 O O . PRO A 1 434 ? -28.063 -25.830 9.377 1.00 83.94 434 PRO A O 1
ATOM 3567 N N . GLN A 1 435 ? -26.693 -25.656 7.611 1.00 86.44 435 GLN A N 1
ATOM 3568 C CA . GLN A 1 435 ? -25.492 -25.347 8.402 1.00 86.44 435 GLN A CA 1
ATOM 3569 C C . GLN A 1 435 ? -25.608 -24.024 9.182 1.00 86.44 435 GLN A C 1
ATOM 3571 O O . GLN A 1 435 ? -25.044 -23.881 10.267 1.00 86.44 435 GLN A O 1
ATOM 3576 N N . GLN A 1 436 ? -26.312 -23.035 8.628 1.00 88.12 436 GLN A N 1
ATOM 3577 C CA . GLN A 1 436 ? -26.517 -21.735 9.268 1.00 88.12 436 GLN A CA 1
ATOM 3578 C C . GLN A 1 436 ? -27.577 -21.834 10.370 1.00 88.12 436 GLN A C 1
ATOM 3580 O O . GLN A 1 436 ? -27.386 -21.260 11.438 1.00 88.12 436 GLN A O 1
ATOM 3585 N N . ALA A 1 437 ? -28.650 -22.594 10.130 1.00 87.81 437 ALA A N 1
ATOM 3586 C CA . ALA A 1 437 ? -29.694 -22.883 11.108 1.00 87.81 437 ALA A CA 1
ATOM 3587 C C . ALA A 1 437 ? -29.132 -23.615 12.331 1.00 87.81 437 ALA A C 1
ATOM 3589 O O . ALA A 1 437 ? -29.349 -23.171 13.456 1.00 87.81 437 ALA A O 1
ATOM 3590 N N . GLU A 1 438 ? -28.321 -24.654 12.112 1.00 90.00 438 GLU A N 1
ATOM 3591 C CA . GLU A 1 438 ? -27.611 -25.369 13.180 1.00 90.00 438 GLU A CA 1
ATOM 3592 C C . GLU A 1 438 ? -26.733 -24.413 14.006 1.00 90.00 438 GLU A C 1
ATOM 3594 O O . GLU A 1 438 ? -26.767 -24.423 15.236 1.00 90.00 438 GLU A O 1
ATOM 3599 N N . ALA A 1 439 ? -25.972 -23.533 13.342 1.00 91.56 439 ALA A N 1
ATOM 3600 C CA . ALA A 1 439 ? -25.109 -22.583 14.034 1.00 91.56 439 ALA A CA 1
ATOM 3601 C C . ALA A 1 439 ? -25.895 -21.571 14.881 1.00 91.56 439 ALA A C 1
ATOM 3603 O O . ALA A 1 439 ? -25.496 -21.300 16.014 1.00 91.56 439 ALA A O 1
ATOM 3604 N N . VAL A 1 440 ? -26.995 -21.027 14.354 1.00 91.38 440 VAL A N 1
ATOM 3605 C CA . VAL A 1 440 ? -27.871 -20.098 15.086 1.00 91.38 440 VAL A CA 1
ATOM 3606 C C . VAL A 1 440 ? -28.512 -20.785 16.289 1.00 91.38 440 VAL A C 1
ATOM 3608 O O . VAL A 1 440 ? -28.528 -20.205 17.374 1.00 91.38 440 VAL A O 1
ATOM 3611 N N . GLU A 1 441 ? -28.994 -22.017 16.132 1.00 91.44 441 GLU A N 1
ATOM 3612 C CA . GLU A 1 441 ? -29.642 -22.751 17.220 1.00 91.44 441 GLU A CA 1
ATOM 3613 C C . GLU A 1 441 ? -28.670 -23.020 18.373 1.00 91.44 441 GLU A C 1
ATOM 3615 O O . GLU A 1 441 ? -28.956 -22.703 19.529 1.00 91.44 441 GLU A O 1
ATOM 3620 N N . MET A 1 442 ? -27.453 -23.474 18.062 1.00 92.56 442 MET A N 1
ATOM 3621 C CA . MET A 1 442 ? -26.417 -23.664 19.079 1.00 92.56 442 MET A CA 1
ATOM 3622 C C . MET A 1 442 ? -26.068 -22.354 19.800 1.00 92.56 442 MET A C 1
ATOM 3624 O O . MET A 1 442 ? -25.915 -22.340 21.022 1.00 92.56 442 MET A O 1
ATOM 3628 N N . ILE A 1 443 ? -26.006 -21.222 19.090 1.00 93.06 443 ILE A N 1
ATOM 3629 C CA . ILE A 1 443 ? -25.793 -19.904 19.714 1.00 93.06 443 ILE A CA 1
ATOM 3630 C C . ILE A 1 443 ? -26.910 -19.574 20.712 1.00 93.06 443 ILE A C 1
ATOM 3632 O O . ILE A 1 443 ? -26.610 -19.058 21.794 1.00 93.06 443 ILE A O 1
ATOM 3636 N N . ARG A 1 444 ? -28.175 -19.887 20.397 1.00 90.88 444 ARG A N 1
ATOM 3637 C CA . ARG A 1 444 ? -29.304 -19.679 21.322 1.00 90.88 444 ARG A CA 1
ATOM 3638 C C . ARG A 1 444 ? -29.189 -20.554 22.568 1.00 90.88 444 ARG A C 1
ATOM 3640 O O . ARG A 1 444 ? -29.371 -20.053 23.678 1.00 90.88 444 ARG A O 1
ATOM 3647 N N . VAL A 1 445 ? -28.820 -21.825 22.403 1.00 90.88 445 VAL A N 1
ATOM 3648 C CA . VAL A 1 445 ? -28.600 -22.758 23.523 1.00 90.88 445 VAL A CA 1
ATOM 3649 C C . VAL A 1 445 ? -27.487 -22.247 24.442 1.00 90.88 445 VAL A C 1
ATOM 3651 O O . VAL A 1 445 ? -27.682 -22.111 25.651 1.00 90.88 445 VAL A O 1
ATOM 3654 N N . HIS A 1 446 ? -26.335 -21.873 23.878 1.00 92.12 446 HIS A N 1
ATOM 3655 C CA . HIS A 1 446 ? -25.206 -21.363 24.659 1.00 92.12 446 HIS A CA 1
ATOM 3656 C C . HIS A 1 446 ? -25.492 -20.010 25.325 1.00 92.12 446 HIS A C 1
ATOM 3658 O O . HIS A 1 446 ? -24.922 -19.720 26.380 1.00 92.12 446 HIS A O 1
ATOM 3664 N N . ALA A 1 447 ? -26.405 -19.204 24.773 1.00 91.00 447 ALA A N 1
ATOM 3665 C CA . ALA A 1 447 ? -26.786 -17.930 25.372 1.00 91.00 447 ALA A CA 1
ATOM 3666 C C . ALA A 1 447 ? -27.396 -18.092 26.770 1.00 91.00 447 ALA A C 1
ATOM 3668 O O . ALA A 1 447 ? -27.130 -17.267 27.645 1.00 91.00 447 ALA A O 1
ATOM 3669 N N . GLN A 1 448 ? -28.134 -19.177 27.030 1.00 88.50 448 GLN A N 1
ATOM 3670 C CA . GLN A 1 448 ? -28.777 -19.413 28.331 1.00 88.50 448 GLN A CA 1
ATOM 3671 C C . GLN A 1 448 ? -27.772 -19.504 29.491 1.00 88.50 448 GLN A C 1
ATOM 3673 O O . GLN A 1 448 ? -28.082 -19.118 30.621 1.00 88.50 448 GLN A O 1
ATOM 3678 N N . HIS A 1 449 ? -26.541 -19.939 29.215 1.00 86.94 449 HIS A N 1
ATOM 3679 C CA . HIS A 1 449 ? -25.512 -20.177 30.229 1.00 86.94 449 HIS A CA 1
ATOM 3680 C C . HIS A 1 449 ? -24.412 -19.102 30.292 1.00 86.94 449 HIS A C 1
ATOM 3682 O O . HIS A 1 449 ? -23.527 -19.209 31.141 1.00 86.94 449 HIS A O 1
ATOM 3688 N N . GLY A 1 450 ? -24.475 -18.054 29.460 1.00 85.69 450 GLY A N 1
ATOM 3689 C CA . GLY A 1 450 ? -23.383 -17.079 29.326 1.00 85.69 450 GLY A CA 1
ATOM 3690 C C . GLY A 1 450 ? -22.338 -17.563 28.322 1.00 85.69 450 GLY A C 1
ATOM 3691 O O . GLY A 1 450 ? -21.247 -17.990 28.699 1.00 85.69 450 GLY A O 1
ATOM 3692 N N . GLY A 1 451 ? -22.725 -17.572 27.048 1.00 88.38 451 GLY A N 1
ATOM 3693 C CA . GLY A 1 451 ? -21.961 -18.140 25.948 1.00 88.38 451 GLY A CA 1
ATOM 3694 C C . GLY A 1 451 ? -20.847 -17.229 25.437 1.00 88.38 451 GLY A C 1
ATOM 3695 O O . GLY A 1 451 ? -20.958 -16.003 25.419 1.00 88.38 451 GLY A O 1
ATOM 3696 N N . PHE A 1 452 ? -19.785 -17.863 24.951 1.00 93.38 452 PHE A N 1
ATOM 3697 C CA . PHE A 1 452 ? -18.763 -17.237 24.124 1.00 93.38 452 PHE A CA 1
ATOM 3698 C C . PHE A 1 452 ? -18.636 -18.085 22.857 1.00 93.38 452 PHE A C 1
ATOM 3700 O O . PHE A 1 452 ? -18.014 -19.147 22.857 1.00 93.38 452 PHE A O 1
ATOM 3707 N N . SER A 1 453 ? -19.266 -17.618 21.782 1.00 95.31 453 SER A N 1
ATOM 3708 C CA . SER A 1 453 ? -19.381 -18.328 20.510 1.00 95.31 453 SER A CA 1
ATOM 3709 C C . SER A 1 453 ? -18.449 -17.741 19.453 1.00 95.31 453 SER A C 1
ATOM 3711 O O . SER A 1 453 ? -18.406 -16.527 19.263 1.00 95.31 453 SER A O 1
ATOM 3713 N N . VAL A 1 454 ? -17.732 -18.589 18.717 1.00 95.19 454 VAL A N 1
ATOM 3714 C CA . VAL A 1 454 ? -16.846 -18.159 17.624 1.00 95.19 454 VAL A CA 1
ATOM 3715 C C . VAL A 1 454 ? -17.230 -18.858 16.324 1.00 95.19 454 VAL A C 1
ATOM 3717 O O . VAL A 1 454 ? -17.119 -20.077 16.203 1.00 95.19 454 VAL A O 1
ATOM 3720 N N . ILE A 1 455 ? -17.644 -18.082 15.324 1.00 95.62 455 ILE A N 1
ATOM 3721 C CA . ILE A 1 455 ? -17.970 -18.584 13.989 1.00 95.62 455 ILE A CA 1
ATOM 3722 C C . ILE A 1 455 ? -16.945 -18.055 12.996 1.00 95.62 455 ILE A C 1
ATOM 3724 O O . ILE A 1 455 ? -16.828 -16.848 12.767 1.00 95.62 455 ILE A O 1
ATOM 3728 N N . VAL A 1 456 ? -16.220 -18.972 12.366 1.00 94.69 456 VAL A N 1
ATOM 3729 C CA . VAL A 1 456 ? -15.214 -18.639 11.354 1.00 94.69 456 VAL A CA 1
ATOM 3730 C C . VAL A 1 456 ? -15.589 -19.202 9.996 1.00 94.69 456 VAL A C 1
ATOM 3732 O O . VAL A 1 456 ? -16.316 -20.180 9.889 1.00 94.69 456 VAL A O 1
ATOM 3735 N N . GLY A 1 457 ? -15.094 -18.595 8.927 1.00 92.38 457 GLY A N 1
ATOM 3736 C CA . GLY A 1 457 ? -15.302 -19.098 7.572 1.00 92.38 457 GLY A CA 1
ATOM 3737 C C . GLY A 1 457 ? -14.698 -18.161 6.541 1.00 92.38 457 GLY A C 1
ATOM 3738 O O . GLY A 1 457 ? -14.482 -16.981 6.822 1.00 92.38 457 GLY A O 1
ATOM 3739 N N . HIS A 1 458 ? -14.434 -18.658 5.338 1.00 88.94 458 HIS A N 1
ATOM 3740 C CA . HIS A 1 458 ? -13.870 -17.837 4.266 1.00 88.94 458 HIS A CA 1
ATOM 3741 C C . HIS A 1 458 ? -14.838 -16.712 3.835 1.00 88.94 458 HIS A C 1
ATOM 3743 O O . HIS A 1 458 ? -16.046 -16.772 4.109 1.00 88.94 458 HIS A O 1
ATOM 3749 N N . PRO A 1 459 ? -14.355 -15.629 3.205 1.00 87.06 459 PRO A N 1
ATOM 3750 C CA . PRO A 1 459 ? -15.226 -14.589 2.664 1.00 87.06 459 PRO A CA 1
ATOM 3751 C C . PRO A 1 459 ? -16.284 -15.169 1.713 1.00 87.06 459 PRO A C 1
ATOM 3753 O O . PRO A 1 459 ? -15.959 -15.891 0.779 1.00 87.06 459 PRO A O 1
ATOM 3756 N N . GLY A 1 460 ? -17.561 -14.842 1.932 1.00 83.00 460 GLY A N 1
ATOM 3757 C CA . GLY A 1 460 ? -18.652 -15.227 1.025 1.00 83.00 460 GLY A CA 1
ATOM 3758 C C . GLY A 1 460 ? -19.379 -16.548 1.320 1.00 83.00 460 GLY A C 1
ATOM 3759 O O . GLY A 1 460 ? -20.401 -16.791 0.693 1.00 83.00 460 GLY A O 1
ATOM 3760 N N . VAL A 1 461 ? -18.973 -17.330 2.329 1.00 86.88 461 VAL A N 1
ATOM 3761 C CA . VAL A 1 461 ? -19.656 -18.591 2.734 1.00 86.88 461 VAL A CA 1
ATOM 3762 C C . VAL A 1 461 ? -20.982 -18.404 3.500 1.00 86.88 461 VAL A C 1
ATOM 3764 O O . VAL A 1 461 ? -21.579 -19.365 3.962 1.00 86.88 461 VAL A O 1
ATOM 3767 N N . GLY A 1 462 ? -21.456 -17.166 3.681 1.00 84.75 462 GLY A N 1
ATOM 3768 C CA . GLY A 1 462 ? -22.739 -16.893 4.349 1.00 84.75 462 GLY A CA 1
ATOM 3769 C C . GLY A 1 462 ? -22.672 -16.491 5.829 1.00 84.75 462 GLY A C 1
ATOM 3770 O O . GLY A 1 462 ? -23.708 -16.411 6.474 1.00 84.75 462 GLY A O 1
ATOM 3771 N N . LYS A 1 463 ? -21.500 -16.142 6.378 1.00 88.19 463 LYS A N 1
ATOM 3772 C CA . LYS A 1 463 ? -21.386 -15.605 7.758 1.00 88.19 463 LYS A CA 1
ATOM 3773 C C . LYS A 1 463 ? -22.288 -14.388 8.015 1.00 88.19 463 LYS A C 1
ATOM 3775 O O . LYS A 1 463 ? -22.910 -14.285 9.064 1.00 88.19 463 LYS A O 1
ATOM 3780 N N . SER A 1 464 ? -22.402 -13.492 7.031 1.00 85.94 464 SER A N 1
ATOM 3781 C CA . SER A 1 464 ? -23.260 -12.305 7.132 1.00 85.94 464 SER A CA 1
ATOM 3782 C C . SER A 1 464 ? -24.751 -12.652 7.214 1.00 85.94 464 SER A C 1
ATOM 3784 O O . SER A 1 464 ? -25.501 -11.869 7.777 1.00 85.94 464 SER A O 1
ATOM 3786 N N . VAL A 1 465 ? -25.174 -13.814 6.695 1.00 86.06 465 VAL A N 1
ATOM 3787 C CA . VAL A 1 465 ? -26.558 -14.302 6.829 1.00 86.06 465 VAL A CA 1
ATOM 3788 C C . VAL A 1 465 ? -26.847 -14.684 8.279 1.00 86.06 465 VAL A C 1
ATOM 3790 O O . VAL A 1 465 ? -27.884 -14.312 8.815 1.00 86.06 465 VAL A O 1
ATOM 3793 N N . ILE A 1 466 ? -25.898 -15.354 8.942 1.00 88.25 466 ILE A N 1
ATOM 3794 C CA . ILE A 1 466 ? -25.997 -15.665 10.374 1.00 88.25 466 ILE A CA 1
ATOM 3795 C C . ILE A 1 466 ? -26.098 -14.368 11.185 1.00 88.25 466 ILE A C 1
ATOM 3797 O O . ILE A 1 466 ? -26.963 -14.255 12.047 1.00 88.25 466 ILE A O 1
ATOM 3801 N N . ARG A 1 467 ? -25.260 -13.367 10.877 1.00 89.31 467 ARG A N 1
ATOM 3802 C CA . ARG A 1 467 ? -25.309 -12.045 11.522 1.00 89.31 467 ARG A CA 1
ATOM 3803 C C . ARG A 1 467 ? -26.677 -11.380 11.378 1.00 89.31 467 ARG A C 1
ATOM 3805 O O . ARG A 1 467 ? -27.250 -10.965 12.373 1.00 89.31 467 ARG A O 1
ATOM 3812 N N . GLU A 1 468 ? -27.186 -11.292 10.152 1.00 85.94 468 GLU A N 1
ATOM 3813 C CA . GLU A 1 468 ? -28.468 -10.651 9.840 1.00 85.94 468 GLU A CA 1
ATOM 3814 C C . GLU A 1 468 ? -29.639 -11.367 10.525 1.00 85.94 468 GLU A C 1
ATOM 3816 O O . GLU A 1 468 ? -30.538 -10.722 11.062 1.00 85.94 468 GLU A O 1
ATOM 3821 N N . HIS A 1 469 ? -29.596 -12.700 10.589 1.00 87.38 469 HIS A N 1
ATOM 3822 C CA . HIS A 1 469 ? -30.589 -13.466 11.332 1.00 87.38 469 HIS A CA 1
ATOM 3823 C C . HIS A 1 469 ? -30.503 -13.199 12.840 1.00 87.38 469 HIS A C 1
ATOM 3825 O O . HIS A 1 469 ? -31.534 -12.972 13.466 1.00 87.38 469 HIS A O 1
ATOM 3831 N N . LEU A 1 470 ? -29.292 -13.159 13.415 1.00 87.75 470 LEU A N 1
ATOM 3832 C CA . LEU A 1 470 ? -29.085 -12.786 14.818 1.00 87.75 470 LEU A CA 1
ATOM 3833 C C . LEU A 1 470 ? -29.582 -11.363 15.103 1.00 87.75 470 LEU A C 1
ATOM 3835 O O . LEU A 1 470 ? -30.235 -11.154 16.114 1.00 87.75 470 LEU A O 1
ATOM 3839 N N . GLU A 1 471 ? -29.340 -10.399 14.213 1.00 87.38 471 GLU A N 1
ATOM 3840 C CA . GLU A 1 471 ? -29.873 -9.030 14.312 1.00 87.38 471 GLU A CA 1
ATOM 3841 C C . GLU A 1 471 ? -31.406 -9.007 14.275 1.00 87.38 471 GLU A C 1
ATOM 3843 O O . GLU A 1 471 ? -32.032 -8.266 15.036 1.00 87.38 471 GLU A O 1
ATOM 3848 N N . HIS A 1 472 ? -32.024 -9.851 13.441 1.00 84.56 472 HIS A N 1
ATOM 3849 C CA . HIS A 1 472 ? -33.479 -9.972 13.374 1.00 84.56 472 HIS A CA 1
ATOM 3850 C C . HIS A 1 472 ? -34.086 -10.502 14.677 1.00 84.56 472 HIS A C 1
ATOM 3852 O O . HIS A 1 472 ? -35.209 -10.120 15.011 1.00 84.56 472 HIS A O 1
ATOM 3858 N N . LEU A 1 473 ? -33.335 -11.298 15.451 1.00 81.38 473 LEU A N 1
ATOM 3859 C CA . LEU A 1 473 ? -33.782 -11.749 16.772 1.00 81.38 473 LEU A CA 1
ATOM 3860 C C . LEU A 1 473 ? -34.073 -10.580 17.689 1.00 81.38 473 LEU A C 1
ATOM 3862 O O . LEU A 1 473 ? -35.022 -10.667 18.447 1.00 81.38 473 LEU A O 1
ATOM 3866 N N . GLY A 1 474 ? -33.362 -9.456 17.554 1.00 76.62 474 GLY A N 1
ATOM 3867 C CA . GLY A 1 474 ? -33.588 -8.256 18.361 1.00 76.62 474 GLY A CA 1
ATOM 3868 C C . GLY A 1 474 ? -34.991 -7.649 18.230 1.00 76.62 474 GLY A C 1
ATOM 3869 O O . GLY A 1 474 ? -35.337 -6.759 19.003 1.00 76.62 474 GLY A O 1
ATOM 3870 N N . LYS A 1 475 ? -35.806 -8.110 17.269 1.00 75.75 475 LYS A N 1
ATOM 3871 C CA . LYS A 1 475 ? -37.234 -7.768 17.158 1.00 75.75 475 LYS A CA 1
ATOM 3872 C C . LYS A 1 475 ? -38.135 -8.647 18.038 1.00 75.75 475 LYS A C 1
ATOM 3874 O O . LYS A 1 475 ? -39.282 -8.278 18.289 1.00 75.75 475 LYS A O 1
ATOM 3879 N N . GLU A 1 476 ? -37.647 -9.798 18.493 1.00 82.69 476 GLU A N 1
ATOM 3880 C CA . GLU A 1 476 ? -38.322 -10.669 19.456 1.00 82.69 476 GLU A CA 1
ATOM 3881 C C . GLU A 1 476 ? -38.382 -9.982 20.832 1.00 82.69 476 GLU A C 1
ATOM 3883 O O . GLU A 1 476 ? -37.433 -9.328 21.264 1.00 82.69 476 GLU A O 1
ATOM 3888 N N . ARG A 1 477 ? -39.501 -10.138 21.554 1.00 73.56 477 ARG A N 1
ATOM 3889 C CA . ARG A 1 477 ? -39.732 -9.448 22.841 1.00 73.56 477 ARG A CA 1
ATOM 3890 C C . ARG A 1 477 ? -38.688 -9.785 23.915 1.00 73.56 477 ARG A C 1
ATOM 3892 O O . ARG A 1 477 ? -38.372 -8.929 24.747 1.00 73.56 477 ARG A O 1
ATOM 3899 N N . ASP A 1 478 ? -38.133 -10.992 23.846 1.00 82.31 478 ASP A N 1
ATOM 3900 C CA . ASP A 1 478 ? -37.298 -11.591 24.891 1.00 82.31 478 ASP A CA 1
ATOM 3901 C C . ASP A 1 478 ? -35.802 -11.552 24.560 1.00 82.31 478 ASP A C 1
ATOM 3903 O O . ASP A 1 478 ? -35.000 -12.253 25.182 1.00 82.31 478 ASP A O 1
ATOM 3907 N N . THR A 1 479 ? -35.387 -10.739 23.587 1.00 84.50 479 THR A N 1
ATOM 3908 C CA . THR A 1 479 ? -33.973 -10.611 23.243 1.00 84.50 479 THR A CA 1
ATOM 3909 C C . THR A 1 479 ? -33.543 -9.161 23.073 1.00 84.50 479 THR A C 1
ATOM 3911 O O . THR A 1 479 ? -34.342 -8.248 22.870 1.00 84.50 479 THR A O 1
ATOM 3914 N N . VAL A 1 480 ? -32.243 -8.938 23.232 1.00 82.00 480 VAL A N 1
ATOM 3915 C CA . VAL A 1 480 ? -31.570 -7.679 22.921 1.00 82.00 480 VAL A CA 1
ATOM 3916 C C . VAL A 1 480 ? -30.330 -8.044 22.128 1.00 82.00 480 VAL A C 1
ATOM 3918 O O . VAL A 1 480 ? -29.550 -8.888 22.566 1.00 82.00 480 VAL A O 1
ATOM 3921 N N . VAL A 1 481 ? -30.149 -7.427 20.966 1.00 83.75 481 VAL A N 1
ATOM 3922 C CA . VAL A 1 481 ? -29.023 -7.720 20.078 1.00 83.75 481 VAL A CA 1
ATOM 3923 C C . VAL A 1 481 ? -28.231 -6.447 19.845 1.00 83.75 481 VAL A C 1
ATOM 3925 O O . VAL A 1 481 ? -28.792 -5.428 19.449 1.00 83.75 481 VAL A O 1
ATOM 3928 N N . VAL A 1 482 ? -26.924 -6.516 20.077 1.00 83.69 482 VAL A N 1
ATOM 3929 C CA . VAL A 1 482 ? -25.984 -5.435 19.776 1.00 83.69 482 VAL A CA 1
ATOM 3930 C C . VAL A 1 482 ? -24.991 -5.936 18.738 1.00 83.69 482 VAL A C 1
ATOM 3932 O O . VAL A 1 482 ? -24.239 -6.867 19.013 1.00 83.69 482 VAL A O 1
ATOM 3935 N N . SER A 1 483 ? -24.994 -5.331 17.549 1.00 83.88 483 SER A N 1
ATOM 3936 C CA . SER A 1 483 ? -24.143 -5.730 16.421 1.00 83.88 483 SER A CA 1
ATOM 3937 C C . SER A 1 483 ? -23.090 -4.668 16.093 1.00 83.88 483 SER A C 1
ATOM 3939 O O . SER A 1 483 ? -23.403 -3.478 16.022 1.00 83.88 483 SER A O 1
ATOM 3941 N N . PHE A 1 484 ? -21.847 -5.100 15.858 1.00 81.19 484 PHE A N 1
ATOM 3942 C CA . PHE A 1 484 ? -20.711 -4.249 15.480 1.00 81.19 484 PHE A CA 1
ATOM 3943 C C . PHE A 1 484 ? -20.276 -4.604 14.058 1.00 81.19 484 PHE A C 1
ATOM 3945 O O . PHE A 1 484 ? -19.768 -5.699 13.823 1.00 81.19 484 PHE A O 1
ATOM 3952 N N . SER A 1 485 ? -20.478 -3.684 13.111 1.00 65.94 485 SER A N 1
ATOM 3953 C CA . SER A 1 485 ? -20.242 -3.919 11.676 1.00 65.94 485 SER A CA 1
ATOM 3954 C C . SER A 1 485 ? -19.319 -2.896 11.000 1.00 65.94 485 SER A C 1
ATOM 3956 O O . SER A 1 485 ? -18.910 -3.109 9.861 1.00 65.94 485 SER A O 1
ATOM 3958 N N . GLN A 1 486 ? -18.969 -1.798 11.676 1.00 58.19 486 GLN A N 1
ATOM 3959 C CA . GLN A 1 486 ? -18.053 -0.774 11.158 1.00 58.19 486 GLN A CA 1
ATOM 3960 C C . GLN A 1 486 ? -16.689 -0.886 11.850 1.00 58.19 486 GLN A C 1
ATOM 3962 O O . GLN A 1 486 ? -16.622 -1.277 13.011 1.00 58.19 486 GLN A O 1
ATOM 3967 N N . THR A 1 487 ? -15.619 -0.526 11.132 1.00 53.69 487 THR A N 1
ATOM 3968 C CA . THR A 1 487 ? -14.172 -0.757 11.380 1.00 53.69 487 THR A CA 1
ATOM 3969 C C . THR A 1 487 ? -13.581 -0.212 12.693 1.00 53.69 487 THR A C 1
ATOM 3971 O O . THR A 1 487 ? -12.368 -0.066 12.833 1.00 53.69 487 THR A O 1
ATOM 3974 N N . MET A 1 488 ? -14.403 0.079 13.691 1.00 57.16 488 MET A N 1
ATOM 3975 C CA . MET A 1 488 ? -14.018 0.564 15.009 1.00 57.16 488 MET A CA 1
ATOM 3976 C C . MET A 1 488 ? -13.644 -0.605 15.937 1.00 57.16 488 MET A C 1
ATOM 3978 O O . MET A 1 488 ? -14.157 -0.720 17.047 1.00 57.16 488 MET A O 1
ATOM 3982 N N . HIS A 1 489 ? -12.726 -1.476 15.503 1.00 66.69 489 HIS A N 1
ATOM 3983 C CA . HIS A 1 489 ? -12.233 -2.642 16.260 1.00 66.69 489 HIS A CA 1
ATOM 3984 C C . HIS A 1 489 ? -11.271 -2.251 17.398 1.00 66.69 489 HIS A C 1
ATOM 3986 O O . HIS A 1 489 ? -10.236 -2.878 17.615 1.00 66.69 489 HIS A O 1
ATOM 3992 N N . THR A 1 490 ? -11.590 -1.182 18.128 1.00 81.62 490 THR A N 1
ATOM 3993 C CA . THR A 1 490 ? -10.875 -0.765 19.338 1.00 81.62 490 THR A CA 1
ATOM 3994 C C . THR A 1 490 ? -11.795 -0.895 20.550 1.00 81.62 490 THR A C 1
ATOM 3996 O O . THR A 1 490 ? -13.017 -0.859 20.433 1.00 81.62 490 THR A O 1
ATOM 3999 N N . TYR A 1 491 ? -11.218 -1.066 21.741 1.00 86.12 491 TYR A N 1
ATOM 4000 C CA . TYR A 1 491 ? -11.994 -1.366 22.950 1.00 86.12 491 TYR A CA 1
ATOM 4001 C C . TYR A 1 491 ? -12.992 -0.253 23.326 1.00 86.12 491 TYR A C 1
ATOM 4003 O O . TYR A 1 491 ? -14.140 -0.534 23.647 1.00 86.12 491 TYR A O 1
ATOM 4011 N N . GLN A 1 492 ? -12.585 1.020 23.250 1.00 86.75 492 GLN A N 1
ATOM 4012 C CA . GLN A 1 492 ? -13.428 2.141 23.686 1.00 86.75 492 GLN A CA 1
ATOM 4013 C C . GLN A 1 492 ? -14.677 2.358 22.807 1.00 86.75 492 GLN A C 1
ATOM 4015 O O . GLN A 1 492 ? -15.752 2.530 23.378 1.00 86.75 492 GLN A O 1
ATOM 4020 N N . PRO A 1 493 ? -14.601 2.338 21.461 1.00 83.81 493 PRO A N 1
ATOM 4021 C CA . PRO A 1 493 ? -15.792 2.398 20.613 1.00 83.81 493 PRO A CA 1
ATOM 4022 C C . PRO A 1 493 ? -16.762 1.240 20.827 1.00 83.81 493 PRO A C 1
ATOM 4024 O O . PRO A 1 493 ? -17.963 1.483 20.869 1.00 83.81 493 PRO A O 1
ATOM 4027 N N . ILE A 1 494 ? -16.260 0.016 21.039 1.00 85.12 494 ILE A N 1
ATOM 4028 C CA . ILE A 1 494 ? -17.113 -1.139 21.358 1.00 85.12 494 ILE A CA 1
ATOM 4029 C C . ILE A 1 494 ? -17.904 -0.865 22.643 1.00 85.12 494 ILE A C 1
ATOM 4031 O O . ILE A 1 494 ? -19.118 -1.043 22.660 1.00 85.12 494 ILE A O 1
ATOM 4035 N N . LEU A 1 495 ? -17.248 -0.360 23.695 1.00 87.69 495 LEU A N 1
ATOM 4036 C CA . LEU A 1 495 ? -17.928 0.007 24.944 1.00 87.69 495 LEU A CA 1
ATOM 4037 C C . LEU A 1 495 ? -18.960 1.123 24.756 1.00 87.69 495 LEU A C 1
ATOM 4039 O O . LEU A 1 495 ? -20.046 1.035 25.319 1.00 87.69 495 LEU A O 1
ATOM 4043 N N . LYS A 1 496 ? -18.645 2.158 23.969 1.00 85.69 496 LYS A N 1
ATOM 4044 C CA . LYS A 1 496 ? -19.587 3.254 23.693 1.00 85.69 496 LYS A CA 1
ATOM 4045 C C . LYS A 1 496 ? -20.821 2.768 22.947 1.00 85.69 496 LYS A C 1
ATOM 4047 O O . LYS A 1 496 ? -21.929 3.074 23.361 1.00 85.69 496 LYS A O 1
ATOM 4052 N N . GLN A 1 497 ? -20.640 1.960 21.909 1.00 84.44 497 GLN A N 1
ATOM 4053 C CA . GLN A 1 497 ? -21.754 1.437 21.126 1.00 84.44 497 GLN A CA 1
ATOM 4054 C C . GLN A 1 497 ? -22.578 0.402 21.916 1.00 84.44 497 GLN A C 1
ATOM 4056 O O . GLN A 1 497 ? -23.805 0.371 21.791 1.00 84.44 497 GLN A O 1
ATOM 4061 N N . LEU A 1 498 ? -21.940 -0.398 22.786 1.00 86.31 498 LEU A N 1
ATOM 4062 C CA . LEU A 1 498 ? -22.651 -1.205 23.789 1.00 86.31 498 LEU A CA 1
ATOM 4063 C C . LEU A 1 498 ? -23.491 -0.318 24.712 1.00 86.31 498 LEU A C 1
ATOM 4065 O O . LEU A 1 498 ? -24.648 -0.637 24.970 1.00 86.31 498 LEU A O 1
ATOM 4069 N N . ALA A 1 499 ? -22.922 0.787 25.198 1.00 87.19 499 ALA A N 1
ATOM 4070 C CA . ALA A 1 499 ? -23.596 1.685 26.126 1.00 87.19 499 ALA A CA 1
ATOM 4071 C C . ALA A 1 499 ? -24.779 2.390 25.459 1.00 87.19 499 ALA A C 1
ATOM 4073 O O . ALA A 1 499 ? -25.868 2.386 26.018 1.00 87.19 499 ALA A O 1
ATOM 4074 N N . GLU A 1 500 ? -24.614 2.887 24.234 1.00 85.06 500 GLU A N 1
ATOM 4075 C CA . GLU A 1 500 ? -25.696 3.469 23.432 1.00 85.06 500 GLU A CA 1
ATOM 4076 C C . GLU A 1 500 ? -26.832 2.463 23.203 1.00 85.06 500 GLU A C 1
ATOM 4078 O O . GLU A 1 500 ? -28.000 2.781 23.429 1.00 85.06 500 GLU A O 1
ATOM 4083 N N . SER A 1 501 ? -26.497 1.223 22.834 1.00 83.56 501 SER A N 1
ATOM 4084 C CA . SER A 1 501 ? -27.497 0.180 22.560 1.00 83.56 501 SER A CA 1
ATOM 4085 C C . SER A 1 501 ? -28.243 -0.276 23.819 1.00 83.56 501 SER A C 1
ATOM 4087 O O . SER A 1 501 ? -29.422 -0.617 23.750 1.00 83.56 501 SER A O 1
ATOM 4089 N N . LEU A 1 502 ? -27.574 -0.258 24.975 1.00 84.06 502 LEU A N 1
ATOM 4090 C CA . LEU A 1 502 ? -28.161 -0.568 26.284 1.00 84.06 502 LEU A CA 1
ATOM 4091 C C . LEU A 1 502 ? -28.709 0.677 27.011 1.00 84.06 502 LEU A C 1
ATOM 4093 O O . LEU A 1 502 ? -29.099 0.577 28.173 1.00 84.06 502 LEU A O 1
ATOM 4097 N N . GLN A 1 503 ? -28.746 1.839 26.344 1.00 84.12 503 GLN A N 1
ATOM 4098 C CA . GLN A 1 503 ? -29.237 3.118 26.882 1.00 84.12 503 GLN A CA 1
ATOM 4099 C C . GLN A 1 503 ? -28.528 3.564 28.180 1.00 84.12 503 GLN A C 1
ATOM 4101 O O . GLN A 1 503 ? -29.144 4.070 29.120 1.00 84.12 503 GLN A O 1
ATOM 4106 N N . VAL A 1 504 ? -27.210 3.380 28.234 1.00 86.75 504 VAL A N 1
ATOM 4107 C CA . VAL A 1 504 ? -26.332 3.757 29.346 1.00 86.75 504 VAL A CA 1
ATOM 4108 C C . VAL A 1 504 ? -25.608 5.063 29.026 1.00 86.75 504 VAL A C 1
ATOM 4110 O O . VAL A 1 504 ? -24.754 5.110 28.146 1.00 86.75 504 VAL A O 1
ATOM 4113 N N . ASN A 1 505 ? -25.885 6.111 29.803 1.00 83.44 505 ASN A N 1
ATOM 4114 C CA . ASN A 1 505 ? -25.165 7.383 29.734 1.00 83.44 505 ASN A CA 1
ATOM 4115 C C . ASN A 1 505 ? -24.200 7.498 30.917 1.00 83.44 505 ASN A C 1
ATOM 4117 O O . ASN A 1 505 ? -24.592 7.912 32.006 1.00 83.44 505 ASN A O 1
ATOM 4121 N N . ALA A 1 506 ? -22.936 7.130 30.701 1.00 83.00 506 ALA A N 1
ATOM 4122 C CA . ALA A 1 506 ? -21.899 7.158 31.729 1.00 83.00 506 ALA A CA 1
ATOM 4123 C C . ALA A 1 506 ? -20.554 7.659 31.172 1.00 83.00 506 ALA A C 1
ATOM 4125 O O . ALA A 1 506 ? -20.252 7.446 29.993 1.00 83.00 506 ALA A O 1
ATOM 4126 N N . PRO A 1 507 ? -19.710 8.306 31.997 1.00 84.44 507 PRO A N 1
ATOM 4127 C CA . PRO A 1 507 ? -18.350 8.651 31.601 1.00 84.44 507 PRO A CA 1
ATOM 4128 C C . PRO A 1 507 ? -17.516 7.384 31.346 1.00 84.44 507 PRO A C 1
ATOM 4130 O O . PRO A 1 507 ? -17.703 6.355 31.991 1.00 84.44 507 PRO A O 1
ATOM 4133 N N . MET A 1 508 ? -16.524 7.471 30.450 1.00 83.12 508 MET A N 1
ATOM 4134 C CA . MET A 1 508 ? -15.687 6.324 30.037 1.00 83.12 508 MET A CA 1
ATOM 4135 C C . MET A 1 508 ? -14.992 5.584 31.188 1.00 83.12 508 MET A C 1
ATOM 4137 O O . MET A 1 508 ? -14.624 4.426 31.024 1.00 83.12 508 MET A O 1
ATOM 4141 N N . LYS A 1 509 ? -14.785 6.242 32.333 1.00 84.12 509 LYS A N 1
ATOM 4142 C CA . LYS A 1 509 ? -14.171 5.634 33.517 1.00 84.12 509 LYS A CA 1
ATOM 4143 C C . LYS A 1 509 ? -15.088 4.602 34.186 1.00 84.12 509 LYS A C 1
ATOM 4145 O O . LYS A 1 509 ? -14.593 3.591 34.668 1.00 84.12 509 LYS A O 1
ATOM 4150 N N . ASP A 1 510 ? -16.396 4.846 34.170 1.00 87.19 510 ASP A N 1
ATOM 4151 C CA . ASP A 1 510 ? -17.396 4.040 34.881 1.00 87.19 510 ASP A CA 1
ATOM 4152 C C . ASP A 1 510 ? -18.268 3.202 33.929 1.00 87.19 510 ASP A C 1
ATOM 4154 O O . ASP A 1 510 ? -19.078 2.389 34.372 1.00 87.19 510 ASP A O 1
ATOM 4158 N N . ILE A 1 511 ? -18.063 3.349 32.614 1.00 89.12 511 ILE A N 1
ATOM 4159 C CA . ILE A 1 511 ? -18.873 2.714 31.567 1.00 89.12 511 ILE A CA 1
ATOM 4160 C C . ILE A 1 511 ? -18.949 1.188 31.707 1.00 89.12 511 ILE A C 1
ATOM 4162 O O . ILE A 1 511 ? -20.019 0.622 31.532 1.00 89.12 511 ILE A O 1
ATOM 4166 N N . GLU A 1 512 ? -17.860 0.507 32.082 1.00 88.62 512 GLU A N 1
ATOM 4167 C CA . GLU A 1 512 ? -17.864 -0.954 32.267 1.00 88.62 512 GLU A CA 1
ATOM 4168 C C . GLU A 1 512 ? -18.799 -1.383 33.402 1.00 88.62 512 GLU A C 1
ATOM 4170 O O . GLU A 1 512 ? -19.554 -2.344 33.264 1.00 88.62 512 GLU A O 1
ATOM 4175 N N . LYS A 1 513 ? -18.772 -0.655 34.524 1.00 89.00 513 LYS A N 1
ATOM 4176 C CA . LYS A 1 513 ? -19.609 -0.943 35.692 1.00 89.00 513 LYS A CA 1
ATOM 4177 C C . LYS A 1 513 ? -21.086 -0.732 35.363 1.00 89.00 513 LYS A C 1
ATOM 4179 O O . LYS A 1 513 ? -21.914 -1.581 35.691 1.00 89.00 513 LYS A O 1
ATOM 4184 N N . GLU A 1 514 ? -21.397 0.366 34.685 1.00 89.50 514 GLU A N 1
ATOM 4185 C CA . GLU A 1 514 ? -22.759 0.713 34.272 1.00 89.50 514 GLU A CA 1
ATOM 4186 C C . GLU A 1 514 ? -23.306 -0.247 33.202 1.00 89.50 514 GLU A C 1
ATOM 4188 O O . GLU A 1 514 ? -24.466 -0.655 33.269 1.00 89.50 514 GLU A O 1
ATOM 4193 N N . LEU A 1 515 ? -22.462 -0.700 32.267 1.00 90.31 515 LEU A N 1
ATOM 4194 C CA . LEU A 1 515 ? -22.805 -1.733 31.283 1.00 90.31 515 LEU A CA 1
ATOM 4195 C C . LEU A 1 515 ? -23.182 -3.057 31.948 1.00 90.31 515 LEU A C 1
ATOM 4197 O O . LEU A 1 515 ? -24.189 -3.665 31.583 1.00 90.31 515 LEU A O 1
ATOM 4201 N N . ILE A 1 516 ? -22.405 -3.487 32.945 1.00 89.44 516 ILE A N 1
ATOM 4202 C CA . ILE A 1 516 ? -22.714 -4.696 33.715 1.00 89.44 516 ILE A CA 1
ATOM 4203 C C . ILE A 1 516 ? -24.080 -4.532 34.397 1.00 89.44 516 ILE A C 1
ATOM 4205 O O . ILE A 1 516 ? -24.942 -5.399 34.258 1.00 89.44 516 ILE A O 1
ATOM 4209 N N . GLN A 1 517 ? -24.327 -3.408 35.078 1.00 88.94 517 GLN A N 1
ATOM 4210 C CA . GLN A 1 517 ? -25.616 -3.145 35.732 1.00 88.94 517 GLN A CA 1
ATOM 4211 C C . GLN A 1 517 ? -26.791 -3.099 34.743 1.00 88.94 517 GLN A C 1
ATOM 4213 O O . GLN A 1 517 ? -27.870 -3.617 35.039 1.00 88.94 517 GLN A O 1
ATOM 4218 N N . ALA A 1 518 ? -26.603 -2.513 33.559 1.00 87.69 518 ALA A N 1
ATOM 4219 C CA . ALA A 1 518 ? -27.601 -2.530 32.493 1.00 87.69 518 ALA A CA 1
ATOM 4220 C C . ALA A 1 518 ? -27.898 -3.956 32.012 1.00 87.69 518 ALA A C 1
ATOM 4222 O O . ALA A 1 518 ? -29.066 -4.331 31.900 1.00 87.69 518 ALA A O 1
ATOM 4223 N N . ALA A 1 519 ? -26.871 -4.787 31.825 1.00 87.50 519 ALA A N 1
ATOM 4224 C CA . ALA A 1 519 ? -27.054 -6.188 31.459 1.00 87.50 519 ALA A CA 1
ATOM 4225 C C . ALA A 1 519 ? -27.887 -6.952 32.507 1.00 87.50 519 ALA A C 1
ATOM 4227 O O . ALA A 1 519 ? -28.817 -7.670 32.137 1.00 87.50 519 ALA A O 1
ATOM 4228 N N . TYR A 1 520 ? -27.634 -6.748 33.809 1.00 87.88 520 TYR A N 1
ATOM 4229 C CA . TYR A 1 520 ? -28.456 -7.337 34.881 1.00 87.88 520 TYR A CA 1
ATOM 4230 C C . TYR A 1 520 ? -29.925 -6.894 34.808 1.00 87.88 520 TYR A C 1
ATOM 4232 O O . TYR A 1 520 ? -30.811 -7.737 34.953 1.00 87.88 520 TYR A O 1
ATOM 4240 N N . ARG A 1 521 ? -30.205 -5.615 34.520 1.00 86.88 521 ARG A N 1
ATOM 4241 C CA . ARG A 1 521 ? -31.581 -5.104 34.345 1.00 86.88 521 ARG A CA 1
ATOM 4242 C C . ARG A 1 521 ? -32.308 -5.769 33.170 1.00 86.88 521 ARG A C 1
ATOM 4244 O O . ARG A 1 521 ? -33.484 -6.124 33.285 1.00 86.88 521 ARG A O 1
ATOM 4251 N N . HIS A 1 522 ? -31.613 -5.990 32.054 1.00 84.69 522 HIS A N 1
ATOM 4252 C CA . HIS A 1 522 ? -32.184 -6.683 30.896 1.00 84.69 522 HIS A CA 1
ATOM 4253 C C . HIS A 1 522 ? -32.503 -8.150 31.192 1.00 84.69 522 HIS A C 1
ATOM 4255 O O . HIS A 1 522 ? -33.594 -8.613 30.856 1.00 84.69 522 HIS A O 1
ATOM 4261 N N . VAL A 1 523 ? -31.608 -8.857 31.886 1.00 83.44 523 VAL A N 1
ATOM 4262 C CA . VAL A 1 523 ? -31.848 -10.253 32.280 1.00 83.44 523 VAL A CA 1
ATOM 4263 C C . VAL A 1 523 ? -32.966 -10.371 33.319 1.00 83.44 523 VAL A C 1
ATOM 4265 O O . VAL A 1 523 ? -33.780 -11.289 33.229 1.00 83.44 523 VAL A O 1
ATOM 4268 N N . GLN A 1 524 ? -33.070 -9.430 34.266 1.00 84.25 524 GLN A N 1
ATOM 4269 C CA . GLN A 1 524 ? -34.212 -9.351 35.192 1.00 84.25 524 GLN A CA 1
ATOM 4270 C C . GLN A 1 524 ? -35.542 -9.174 34.449 1.00 84.25 524 GLN A C 1
ATOM 4272 O O . GLN A 1 524 ? -36.553 -9.743 34.851 1.00 84.25 524 GLN A O 1
ATOM 4277 N N . SER A 1 525 ? -35.520 -8.472 33.316 1.00 82.75 525 SER A N 1
ATOM 4278 C CA . SER A 1 525 ? -36.662 -8.326 32.404 1.00 82.75 525 SER A CA 1
ATOM 4279 C C . SER A 1 525 ? -36.885 -9.555 31.501 1.00 82.75 525 SER A C 1
ATOM 4281 O O . SER A 1 525 ? -37.555 -9.440 30.480 1.00 82.75 525 SER A O 1
ATOM 4283 N N . GLN A 1 526 ? -36.297 -10.711 31.842 1.00 82.19 526 GLN A N 1
ATOM 4284 C CA . GLN A 1 526 ? -36.320 -11.976 31.091 1.00 82.19 526 GLN A CA 1
ATOM 4285 C C . GLN A 1 526 ? -35.723 -11.923 29.676 1.00 82.19 526 GLN A C 1
ATOM 4287 O O . GLN A 1 526 ? -35.908 -12.862 28.904 1.00 82.19 526 GLN A O 1
ATOM 4292 N N . LYS A 1 527 ? -34.936 -10.892 29.344 1.00 86.88 527 LYS A N 1
ATOM 4293 C CA . LYS A 1 527 ? -34.323 -10.769 28.017 1.00 86.88 527 LYS A CA 1
ATOM 4294 C C . LYS A 1 527 ? -32.971 -11.474 27.937 1.00 86.88 527 LYS A C 1
ATOM 4296 O O . LYS A 1 527 ? -32.172 -11.409 28.869 1.00 86.88 527 LYS A O 1
ATOM 4301 N N . THR A 1 528 ? -32.698 -12.104 26.797 1.00 87.88 528 THR A N 1
ATOM 4302 C CA . THR A 1 528 ? -31.395 -12.698 26.458 1.00 87.88 528 THR A CA 1
ATOM 4303 C C . THR A 1 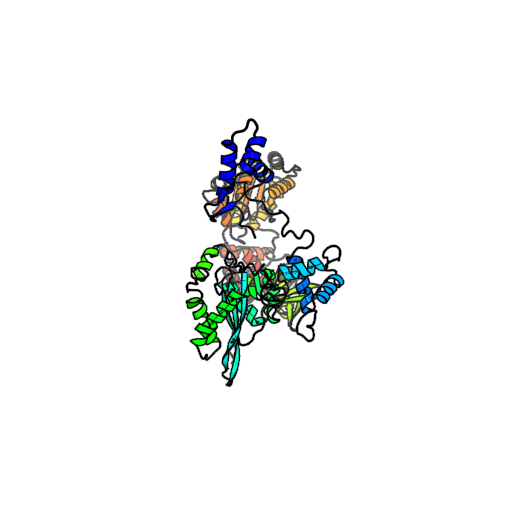528 ? -30.562 -11.710 25.647 1.00 87.88 528 THR A C 1
ATOM 4305 O O . THR A 1 528 ? -31.049 -11.156 24.662 1.00 87.88 528 THR A O 1
ATOM 4308 N N . LEU A 1 529 ? -29.307 -11.488 26.042 1.00 90.44 529 LEU A N 1
ATOM 4309 C CA . LEU A 1 529 ? -28.426 -10.510 25.398 1.00 90.44 529 LEU A CA 1
ATOM 4310 C C . LEU A 1 529 ? -27.472 -11.171 24.392 1.00 90.44 529 LEU A C 1
ATOM 4312 O O . LEU A 1 529 ? -26.621 -11.967 24.779 1.00 90.44 529 LEU A O 1
ATOM 4316 N N . TYR A 1 530 ? -27.543 -10.788 23.120 1.00 91.44 530 TYR A N 1
ATOM 4317 C CA . TYR A 1 530 ? -26.592 -11.203 22.087 1.00 91.44 530 TYR A CA 1
ATOM 4318 C C . TYR A 1 530 ? -25.682 -10.036 21.708 1.00 91.44 530 TYR A C 1
ATOM 4320 O O . TYR A 1 530 ? -26.148 -8.979 21.289 1.00 91.44 530 TYR A O 1
ATOM 4328 N N . ILE A 1 531 ? -24.373 -10.234 21.830 1.00 90.69 531 ILE A N 1
ATOM 4329 C CA . ILE A 1 531 ? -23.354 -9.274 21.403 1.00 90.69 531 ILE A CA 1
ATOM 4330 C C . ILE A 1 531 ? -22.656 -9.865 20.182 1.00 90.69 531 ILE A C 1
ATOM 4332 O O . ILE A 1 531 ? -21.893 -10.816 20.316 1.00 90.69 531 ILE A O 1
ATOM 4336 N N . VAL A 1 532 ? -22.916 -9.327 18.995 1.00 91.62 532 VAL A N 1
ATOM 4337 C CA . VAL A 1 532 ? -22.415 -9.865 17.725 1.00 91.62 532 VAL A CA 1
ATOM 4338 C C . VAL A 1 532 ? -21.328 -8.957 17.170 1.00 91.62 532 VAL A C 1
ATOM 4340 O O . VAL A 1 532 ? -21.608 -7.860 16.699 1.00 91.62 532 VAL A O 1
ATOM 4343 N N . ILE A 1 533 ? -20.081 -9.413 17.199 1.00 90.69 533 ILE A N 1
ATOM 4344 C CA . ILE A 1 533 ? -18.950 -8.691 16.614 1.00 90.69 533 ILE A CA 1
ATOM 4345 C C . ILE A 1 533 ? -18.633 -9.303 15.255 1.00 90.69 533 ILE A C 1
ATOM 4347 O O . ILE A 1 533 ? -18.157 -10.439 15.185 1.00 90.69 533 ILE A O 1
ATOM 4351 N N . ASP A 1 534 ? -18.874 -8.546 14.186 1.00 88.94 534 ASP A N 1
ATOM 4352 C CA . ASP A 1 534 ? -18.446 -8.925 12.842 1.00 88.94 534 ASP A CA 1
ATOM 4353 C C . ASP A 1 534 ? -16.981 -8.550 12.598 1.00 88.94 534 ASP A C 1
ATOM 4355 O O . ASP A 1 534 ? -16.412 -7.701 13.286 1.00 88.94 534 ASP A O 1
ATOM 4359 N N . GLU A 1 535 ? -16.357 -9.220 11.635 1.00 87.69 535 GLU A N 1
ATOM 4360 C CA . GLU A 1 535 ? -14.940 -9.061 11.293 1.00 87.69 535 GLU A CA 1
ATOM 4361 C C . GLU A 1 535 ? -13.989 -9.122 12.505 1.00 87.69 535 GLU A C 1
ATOM 4363 O O . GLU A 1 535 ? -12.944 -8.475 12.554 1.00 87.69 535 GLU A O 1
ATOM 4368 N N . ALA A 1 536 ? -14.301 -9.983 13.479 1.00 89.44 536 ALA A N 1
ATOM 4369 C CA . ALA A 1 536 ? -13.534 -10.157 14.714 1.00 89.44 536 ALA A CA 1
ATOM 4370 C C . ALA A 1 536 ? -12.074 -10.592 14.478 1.00 89.44 536 ALA A C 1
ATOM 4372 O O . ALA A 1 536 ? -11.231 -10.478 15.367 1.00 89.44 536 ALA A O 1
ATOM 4373 N N . HIS A 1 537 ? -11.739 -11.051 13.269 1.00 90.31 537 HIS A N 1
ATOM 4374 C CA . HIS A 1 537 ? -10.362 -11.315 12.863 1.00 90.31 537 HIS A CA 1
ATOM 4375 C C . HIS A 1 537 ? -9.489 -10.041 12.837 1.00 90.31 537 HIS A C 1
ATOM 4377 O O . HIS A 1 537 ? -8.276 -10.145 13.000 1.00 90.31 537 HIS A O 1
ATOM 4383 N N . LEU A 1 538 ? -10.088 -8.852 12.736 1.00 88.44 538 LEU A N 1
ATOM 4384 C CA . LEU A 1 538 ? -9.398 -7.560 12.807 1.00 88.44 538 LEU A CA 1
ATOM 4385 C C . LEU A 1 538 ? -9.131 -7.084 14.245 1.00 88.44 538 LEU A C 1
ATOM 4387 O O . LEU A 1 538 ? -8.364 -6.143 14.440 1.00 88.44 538 LEU A O 1
ATOM 4391 N N . LEU A 1 539 ? -9.737 -7.714 15.259 1.00 88.31 539 LEU A N 1
ATOM 4392 C CA . LEU A 1 539 ? -9.493 -7.352 16.655 1.00 88.31 539 LEU A CA 1
ATOM 4393 C C . LEU A 1 539 ? -8.103 -7.788 17.102 1.00 88.31 539 LEU A C 1
ATOM 4395 O O . LEU A 1 539 ? -7.674 -8.915 16.847 1.00 88.31 539 LEU A O 1
ATOM 4399 N N . ASP A 1 540 ? -7.433 -6.913 17.844 1.00 88.00 540 ASP A N 1
ATOM 4400 C CA . ASP A 1 540 ? -6.233 -7.284 18.581 1.00 88.00 540 ASP A CA 1
ATOM 4401 C C . ASP A 1 540 ? -6.571 -8.256 19.728 1.00 88.00 540 ASP A C 1
ATOM 4403 O O . ASP A 1 540 ? -7.618 -8.163 20.379 1.00 88.00 540 ASP A O 1
ATOM 4407 N N . VAL A 1 541 ? -5.658 -9.185 20.008 1.00 87.81 541 VAL A N 1
ATOM 4408 C CA . VAL A 1 541 ? -5.839 -10.210 21.047 1.00 87.81 541 VAL A CA 1
ATOM 4409 C C . VAL A 1 541 ? -5.971 -9.589 22.441 1.00 87.81 541 VAL A C 1
ATOM 4411 O O . VAL A 1 541 ? -6.742 -10.077 23.270 1.00 87.81 541 VAL A O 1
ATOM 4414 N N . GLY A 1 542 ? -5.280 -8.477 22.704 1.00 89.06 542 GLY A N 1
ATOM 4415 C CA . GLY A 1 542 ? -5.411 -7.730 23.951 1.00 89.06 542 GLY A CA 1
ATOM 4416 C C . GLY A 1 542 ? -6.822 -7.177 24.164 1.00 89.06 542 GLY A C 1
ATOM 4417 O O . GLY A 1 542 ? -7.294 -7.123 25.301 1.00 89.06 542 GLY A O 1
ATOM 4418 N N . ILE A 1 543 ? -7.532 -6.823 23.089 1.00 89.94 543 ILE A N 1
ATOM 4419 C CA . ILE A 1 543 ? -8.934 -6.385 23.156 1.00 89.94 543 ILE A CA 1
ATOM 4420 C C . ILE A 1 543 ? -9.844 -7.578 23.442 1.00 89.94 543 ILE A C 1
ATOM 4422 O O . ILE A 1 543 ? -10.701 -7.480 24.317 1.00 89.94 543 ILE A O 1
ATOM 4426 N N . LEU A 1 544 ? -9.627 -8.715 22.773 1.00 89.06 544 LEU A N 1
ATOM 4427 C CA . LEU A 1 544 ? -10.384 -9.946 23.033 1.00 89.06 544 LEU A CA 1
ATOM 4428 C C . LEU A 1 544 ? -10.264 -10.390 24.496 1.00 89.06 544 LEU A C 1
ATOM 4430 O O . LEU A 1 544 ? -11.265 -10.763 25.102 1.00 89.06 544 LEU A O 1
ATOM 4434 N N . ARG A 1 545 ? -9.072 -10.267 25.095 1.00 90.94 545 ARG A N 1
ATOM 4435 C CA . ARG A 1 545 ? -8.856 -10.556 26.521 1.00 90.94 545 ARG A CA 1
ATOM 4436 C C . ARG A 1 545 ? -9.640 -9.612 27.435 1.00 90.94 545 ARG A C 1
ATOM 4438 O O . ARG A 1 545 ? -10.235 -10.066 28.407 1.00 90.94 545 ARG A O 1
ATOM 4445 N N . LYS A 1 546 ? -9.694 -8.314 27.116 1.00 90.81 546 LYS A N 1
ATOM 4446 C CA . LYS A 1 546 ? -10.503 -7.340 27.872 1.00 90.81 546 LYS A CA 1
ATOM 4447 C C . LYS A 1 546 ? -12.001 -7.614 27.745 1.00 90.81 546 LYS A C 1
ATOM 4449 O O . LYS A 1 546 ? -12.695 -7.624 28.755 1.00 90.81 546 LYS A O 1
ATOM 4454 N N . LEU A 1 547 ? -12.486 -7.890 26.532 1.00 89.25 547 LEU A N 1
ATOM 4455 C CA . LEU A 1 547 ? -13.887 -8.251 26.297 1.00 89.25 547 LEU A CA 1
ATOM 4456 C C . LEU A 1 547 ? -14.254 -9.530 27.055 1.00 89.25 547 LEU A C 1
ATOM 4458 O O . LEU A 1 547 ? -15.253 -9.543 27.765 1.00 89.25 547 LEU A O 1
ATOM 4462 N N . ARG A 1 548 ? -13.409 -10.565 26.993 1.00 88.81 548 ARG A N 1
ATOM 4463 C CA . ARG A 1 548 ? -13.573 -11.794 27.782 1.00 88.81 548 ARG A CA 1
ATOM 4464 C C . ARG A 1 548 ? -13.761 -11.482 29.274 1.00 88.81 548 ARG A C 1
ATOM 4466 O O . ARG A 1 548 ? -14.736 -11.939 29.860 1.00 88.81 548 ARG A O 1
ATOM 4473 N N . LEU A 1 549 ? -12.869 -10.686 29.872 1.00 89.81 549 LEU A N 1
ATOM 4474 C CA . LEU A 1 549 ? -12.947 -10.312 31.294 1.00 89.81 549 LEU A CA 1
ATOM 4475 C C . LEU A 1 549 ? -14.207 -9.499 31.633 1.00 89.81 549 LEU A C 1
ATOM 4477 O O . LEU A 1 549 ? -14.773 -9.662 32.714 1.00 89.81 549 LEU A O 1
ATOM 4481 N N . LEU A 1 550 ? -14.658 -8.631 30.723 1.00 90.50 550 LEU A N 1
ATOM 4482 C CA . LEU A 1 550 ? -15.887 -7.857 30.891 1.00 90.50 550 LEU A CA 1
ATOM 4483 C C . LEU A 1 550 ? -17.124 -8.767 30.900 1.00 90.50 550 LEU A C 1
ATOM 4485 O O . LEU A 1 550 ? -17.933 -8.689 31.824 1.00 90.50 550 LEU A O 1
ATOM 4489 N N . PHE A 1 551 ? -17.256 -9.651 29.908 1.00 88.62 551 PHE A N 1
ATOM 4490 C CA . PHE A 1 551 ? -18.413 -10.544 29.779 1.00 88.62 551 PHE A CA 1
ATOM 4491 C C . PHE A 1 551 ? -18.432 -11.667 30.825 1.00 88.62 551 PHE A C 1
ATOM 4493 O O . PHE A 1 551 ? -19.502 -12.151 31.176 1.00 88.62 551 PHE A O 1
ATOM 4500 N N . GLU A 1 552 ? -17.296 -12.020 31.435 1.00 86.88 552 GLU A N 1
ATOM 4501 C CA . GLU A 1 552 ? -17.282 -12.893 32.622 1.00 86.88 552 GLU A CA 1
ATOM 4502 C C . GLU A 1 552 ? -18.068 -12.310 33.811 1.00 86.88 552 GLU A C 1
ATOM 4504 O O . GLU A 1 552 ? -18.549 -13.067 34.653 1.00 86.88 552 GLU A O 1
ATOM 4509 N N . ARG A 1 553 ? -18.237 -10.982 33.873 1.00 89.06 553 ARG A N 1
ATOM 4510 C CA . ARG A 1 553 ? -19.009 -10.295 34.924 1.00 89.06 553 ARG A CA 1
ATOM 4511 C C . ARG A 1 553 ? -20.484 -10.086 34.568 1.00 89.06 553 ARG A C 1
ATOM 4513 O O . ARG A 1 553 ? -21.244 -9.600 35.409 1.00 89.06 553 ARG A O 1
ATOM 4520 N N . PHE A 1 554 ? -20.893 -10.415 33.342 1.00 89.00 554 PHE A N 1
ATOM 4521 C CA . PHE A 1 554 ? -22.280 -10.278 32.901 1.00 89.00 554 PHE A CA 1
ATOM 4522 C C . PHE A 1 554 ? -23.172 -11.359 33.537 1.00 89.00 554 PHE A C 1
ATOM 4524 O O . PHE A 1 554 ? -22.692 -12.440 33.889 1.00 89.00 554 PHE A O 1
ATOM 4531 N N . PRO A 1 555 ? -24.484 -11.098 33.685 1.00 86.94 555 PRO A N 1
ATOM 4532 C CA . PRO A 1 555 ? -25.436 -12.104 34.152 1.00 86.94 555 PRO A CA 1
ATOM 4533 C C . PRO A 1 555 ? -25.496 -13.318 33.216 1.00 86.94 555 PRO A C 1
ATOM 4535 O O . PRO A 1 555 ? -25.204 -13.227 32.025 1.00 86.94 555 PRO A O 1
ATOM 4538 N N . LYS A 1 556 ? -25.964 -14.456 33.736 1.00 84.81 556 LYS A N 1
ATOM 4539 C CA . LYS A 1 556 ? -26.395 -15.594 32.901 1.00 84.81 556 LYS A CA 1
ATOM 4540 C C . LYS A 1 556 ? -27.508 -15.121 31.941 1.00 84.81 556 LYS A C 1
ATOM 4542 O O . LYS A 1 556 ? -28.226 -14.196 32.300 1.00 84.81 556 LYS A O 1
ATOM 4547 N N . LYS A 1 557 ? -27.671 -15.745 30.766 1.00 89.19 557 LYS A N 1
ATOM 4548 C CA . LYS A 1 557 ? -28.478 -15.253 29.616 1.00 89.19 557 LYS A CA 1
ATOM 4549 C C . LYS A 1 557 ? -27.801 -14.184 28.736 1.00 89.19 557 LYS A C 1
ATOM 4551 O O . LYS A 1 557 ? -28.431 -13.206 28.330 1.00 89.19 557 LYS A O 1
ATOM 4556 N N . HIS A 1 558 ? -26.527 -14.381 28.401 1.00 91.69 558 HIS A N 1
ATOM 4557 C CA . HIS A 1 558 ? -25.841 -13.597 27.369 1.00 91.69 558 HIS A CA 1
ATOM 4558 C C . HIS A 1 558 ? -25.050 -14.495 26.410 1.00 91.69 558 HIS A C 1
ATOM 4560 O O . HIS A 1 558 ? -24.684 -15.609 26.776 1.00 91.69 558 HIS A O 1
ATOM 4566 N N . ASN A 1 559 ? -24.744 -14.015 25.204 1.00 93.25 559 ASN A N 1
ATOM 4567 C CA . ASN A 1 559 ? -23.782 -14.653 24.305 1.00 93.25 559 ASN A CA 1
ATOM 4568 C C . ASN A 1 559 ? -22.931 -13.609 23.575 1.00 93.25 559 ASN A C 1
ATOM 4570 O O . ASN A 1 559 ? -23.472 -12.757 22.866 1.00 93.25 559 ASN A O 1
ATOM 4574 N N . LEU A 1 560 ? -21.608 -13.695 23.725 1.00 93.19 560 LEU A N 1
ATOM 4575 C CA . LEU A 1 560 ? -20.662 -12.985 22.866 1.00 93.19 560 LEU A CA 1
ATOM 4576 C C . LEU A 1 560 ? -20.388 -13.833 21.621 1.00 93.19 560 LEU A C 1
ATOM 4578 O O . LEU A 1 560 ? -19.748 -14.878 21.711 1.00 93.19 560 LEU A O 1
ATOM 4582 N N . VAL A 1 561 ? -20.836 -13.365 20.461 1.00 94.12 561 VAL A N 1
ATOM 4583 C CA . VAL A 1 561 ? -20.675 -14.029 19.166 1.00 94.12 561 VAL A CA 1
ATOM 4584 C C . VAL A 1 561 ? -19.625 -13.291 18.342 1.00 94.12 561 VAL A C 1
ATOM 4586 O O . VAL A 1 561 ? -19.834 -12.152 17.930 1.00 94.12 561 VAL A O 1
ATOM 4589 N N . LEU A 1 562 ? -18.497 -13.945 18.073 1.00 93.44 562 LEU A N 1
ATOM 4590 C CA . LEU A 1 562 ? -17.456 -13.435 17.183 1.00 93.44 562 LEU A CA 1
ATOM 4591 C C . LEU A 1 562 ? -17.605 -14.062 15.798 1.00 93.44 562 LEU A C 1
ATOM 4593 O O . LEU A 1 562 ? -17.472 -15.279 15.655 1.00 93.44 562 LEU A O 1
ATOM 4597 N N . LEU A 1 563 ? -17.834 -13.238 14.780 1.00 93.50 563 LEU A N 1
ATOM 4598 C CA . LEU A 1 563 ? -17.834 -13.649 13.379 1.00 93.50 563 LEU A CA 1
ATOM 4599 C C . LEU A 1 563 ? -16.524 -13.199 12.731 1.00 93.50 563 LEU A C 1
ATOM 4601 O O . LEU A 1 563 ? -16.128 -12.042 12.849 1.00 93.50 563 LEU A O 1
ATOM 4605 N N . GLY A 1 564 ? -15.823 -14.097 12.044 1.00 92.50 564 GLY A N 1
ATOM 4606 C CA . GLY A 1 564 ? -14.546 -13.742 11.427 1.00 92.50 564 GLY A CA 1
ATOM 4607 C C . GLY A 1 564 ? -14.049 -14.728 10.379 1.00 92.50 564 GLY A C 1
ATOM 4608 O O . GLY A 1 564 ? -14.764 -15.628 9.934 1.00 92.50 564 GLY A O 1
ATOM 4609 N N . HIS A 1 565 ? -12.805 -14.534 9.955 1.00 94.06 565 HIS A N 1
ATOM 4610 C CA . HIS A 1 565 ? -12.107 -15.441 9.048 1.00 94.06 565 HIS A CA 1
ATOM 4611 C C . HIS A 1 565 ? -11.371 -16.559 9.816 1.00 94.06 565 HIS A C 1
ATOM 4613 O O . HIS A 1 565 ? -11.184 -16.429 11.032 1.00 94.06 565 HIS A O 1
ATOM 4619 N N . PRO A 1 566 ? -10.983 -17.674 9.160 1.00 92.12 566 PRO A N 1
ATOM 4620 C CA . PRO A 1 566 ? -10.314 -18.807 9.814 1.00 92.12 566 PRO A CA 1
ATOM 4621 C C . PRO A 1 566 ? -9.051 -18.430 10.607 1.00 92.12 566 PRO A C 1
ATOM 4623 O O . PRO A 1 566 ? -8.754 -19.055 11.627 1.00 92.12 566 PRO A O 1
ATOM 4626 N N . GLU A 1 567 ? -8.361 -17.358 10.215 1.00 91.56 567 GLU A N 1
ATOM 4627 C CA . GLU A 1 567 ? -7.189 -16.797 10.896 1.00 91.56 567 GLU A CA 1
ATOM 4628 C C . GLU A 1 567 ? -7.484 -16.420 12.356 1.00 91.56 567 GLU A C 1
ATOM 4630 O O . GLU A 1 567 ? -6.602 -16.507 13.214 1.00 91.56 567 GLU A O 1
ATOM 4635 N N . LEU A 1 568 ? -8.728 -16.038 12.676 1.00 91.56 568 LEU A N 1
ATOM 4636 C CA . LEU A 1 568 ? -9.142 -15.782 14.056 1.00 91.56 568 LEU A CA 1
ATOM 4637 C C . LEU A 1 568 ? -9.017 -17.047 14.910 1.00 91.56 568 LEU A C 1
ATOM 4639 O O . LEU A 1 568 ? -8.449 -16.987 15.999 1.00 91.56 568 LEU A O 1
ATOM 4643 N N . MET A 1 569 ? -9.500 -18.186 14.408 1.00 91.06 569 MET A N 1
ATOM 4644 C CA . MET A 1 569 ? -9.424 -19.455 15.130 1.00 91.06 569 MET A CA 1
ATOM 4645 C C . MET A 1 569 ? -7.977 -19.935 15.252 1.00 91.06 569 MET A C 1
ATOM 4647 O O . MET A 1 569 ? -7.570 -20.365 16.328 1.00 91.06 569 MET A O 1
ATOM 4651 N N . PHE A 1 570 ? -7.171 -19.782 14.194 1.00 89.75 570 PHE A N 1
ATOM 4652 C CA . PHE A 1 570 ? -5.740 -20.096 14.243 1.00 89.75 570 PHE A CA 1
ATOM 4653 C C . PHE A 1 570 ? -5.028 -19.306 15.351 1.00 89.75 570 PHE A C 1
ATOM 4655 O O . PHE A 1 570 ? -4.342 -19.882 16.194 1.00 89.75 570 PHE A O 1
ATOM 4662 N N . ARG A 1 571 ? -5.266 -17.995 15.429 1.00 91.19 571 ARG A N 1
ATOM 4663 C CA . ARG A 1 571 ? -4.678 -17.131 16.461 1.00 91.19 571 ARG A CA 1
ATOM 4664 C C . ARG A 1 571 ? -5.175 -17.449 17.873 1.00 91.19 571 ARG A C 1
ATOM 4666 O O . ARG A 1 571 ? -4.379 -17.434 18.808 1.00 91.19 571 ARG A O 1
ATOM 4673 N N . LEU A 1 572 ? -6.459 -17.769 18.038 1.00 89.81 572 LEU A N 1
ATOM 4674 C CA . LEU A 1 572 ? -7.016 -18.223 19.322 1.00 89.81 572 LEU A CA 1
ATOM 4675 C C . LEU A 1 572 ? -6.490 -19.606 19.730 1.00 89.81 572 LEU A C 1
ATOM 4677 O O . LEU A 1 572 ? -6.461 -19.922 20.913 1.00 89.81 572 LEU A O 1
ATOM 4681 N N . SER A 1 573 ? -6.056 -20.427 18.769 1.00 89.88 573 SER A N 1
ATOM 4682 C CA . SER A 1 573 ? -5.500 -21.755 19.037 1.00 89.88 573 SER A CA 1
ATOM 4683 C C . SER A 1 573 ? -4.049 -21.748 19.531 1.00 89.88 573 SER A C 1
ATOM 4685 O O . SER A 1 573 ? -3.600 -22.776 20.033 1.00 89.88 573 SER A O 1
ATOM 4687 N N . MET A 1 574 ? -3.341 -20.615 19.416 1.00 90.94 574 MET A N 1
ATOM 4688 C CA . MET A 1 574 ? -1.968 -20.450 19.904 1.00 90.94 574 MET A CA 1
ATOM 4689 C C . MET A 1 574 ? -1.896 -20.589 21.432 1.00 90.94 574 MET A C 1
ATOM 4691 O O . MET A 1 574 ? -2.768 -20.094 22.144 1.00 90.94 574 MET A O 1
ATOM 4695 N N . THR A 1 575 ? -0.816 -21.192 21.939 1.00 88.19 575 THR A N 1
ATOM 4696 C CA . THR A 1 575 ? -0.607 -21.474 23.376 1.00 88.19 575 THR A CA 1
ATOM 4697 C C . THR A 1 575 ? -0.692 -20.226 24.260 1.00 88.19 575 THR A C 1
ATOM 4699 O O . THR A 1 575 ? -1.248 -20.264 25.351 1.00 88.19 575 THR A O 1
ATOM 4702 N N . CYS A 1 576 ? -0.231 -19.073 23.769 1.00 88.62 576 CYS A N 1
ATOM 4703 C CA . CYS A 1 576 ? -0.312 -17.798 24.487 1.00 88.62 576 CYS A CA 1
ATOM 4704 C C . CYS A 1 576 ? -1.746 -17.267 24.704 1.00 88.62 576 CYS A C 1
ATOM 4706 O O . CYS A 1 576 ? -1.920 -16.297 25.442 1.00 88.62 576 CYS A O 1
ATOM 4708 N N . ASN A 1 577 ? -2.755 -17.883 24.074 1.00 90.25 577 ASN A N 1
ATOM 4709 C CA . ASN A 1 577 ? -4.163 -17.479 24.121 1.00 90.25 577 ASN A CA 1
ATOM 4710 C C . ASN A 1 577 ? -5.084 -18.575 24.684 1.00 90.25 577 ASN A C 1
ATOM 4712 O O . ASN A 1 577 ? -6.308 -18.487 24.537 1.00 90.25 577 ASN A O 1
ATOM 4716 N N . GLU A 1 578 ? -4.525 -19.595 25.347 1.00 89.00 578 GLU A N 1
ATOM 4717 C CA . GLU A 1 578 ? -5.297 -20.655 26.018 1.00 89.00 578 GLU A CA 1
ATOM 4718 C C . GLU A 1 578 ? -6.312 -20.098 27.025 1.00 89.00 578 GLU A C 1
ATOM 4720 O O . GLU A 1 578 ? -7.407 -20.643 27.193 1.00 89.00 578 GLU A O 1
ATOM 4725 N N . ASP A 1 579 ? -5.988 -18.959 27.636 1.00 88.75 579 ASP A N 1
ATOM 4726 C CA . ASP A 1 579 ? -6.854 -18.242 28.563 1.00 88.75 579 ASP A CA 1
ATOM 4727 C C . ASP A 1 579 ? -8.172 -17.793 27.905 1.00 88.75 579 ASP A C 1
ATOM 4729 O O . ASP A 1 579 ? -9.230 -17.867 28.523 1.00 88.75 579 ASP A O 1
ATOM 4733 N N . ILE A 1 580 ? -8.135 -17.370 26.639 1.00 90.31 580 ILE A N 1
ATOM 4734 C CA . ILE A 1 580 ? -9.335 -17.010 25.871 1.00 90.31 580 ILE A CA 1
ATOM 4735 C C . ILE A 1 580 ? -9.992 -18.272 25.309 1.00 90.31 580 ILE A C 1
ATOM 4737 O O . ILE A 1 580 ? -11.210 -18.426 25.402 1.00 90.31 580 ILE A O 1
ATOM 4741 N N . LYS A 1 581 ? -9.189 -19.190 24.755 1.00 90.31 581 LYS A N 1
ATOM 4742 C CA . LYS A 1 581 ? -9.668 -20.415 24.098 1.00 90.31 581 LYS A CA 1
ATOM 4743 C C . LYS A 1 581 ? -10.506 -21.287 25.031 1.00 90.31 581 LYS A C 1
ATOM 4745 O O . LYS A 1 581 ? -11.566 -21.752 24.631 1.00 90.31 581 LYS A O 1
ATOM 4750 N N . SER A 1 582 ? -10.059 -21.461 26.274 1.00 88.56 582 SER A N 1
ATOM 4751 C CA . SER A 1 582 ? -10.763 -22.242 27.304 1.00 88.56 582 SER A CA 1
ATOM 4752 C C . SER A 1 582 ? -12.141 -21.684 27.674 1.00 88.56 582 SER A C 1
ATOM 4754 O O . SER A 1 582 ? -12.972 -22.413 28.213 1.00 88.56 582 SER A O 1
ATOM 4756 N N . ARG A 1 583 ? -12.413 -20.406 27.373 1.00 89.69 583 ARG A N 1
ATOM 4757 C CA . ARG A 1 583 ? -13.707 -19.766 27.638 1.00 89.69 583 ARG A CA 1
ATOM 4758 C C . ARG A 1 583 ? -14.690 -19.878 26.472 1.00 89.69 583 ARG A C 1
ATOM 4760 O O . ARG A 1 583 ? -15.877 -19.640 26.683 1.00 89.69 583 ARG A O 1
ATOM 4767 N N . ILE A 1 584 ? -14.228 -20.245 25.274 1.00 92.94 584 ILE A N 1
ATOM 4768 C CA . ILE A 1 584 ? -15.080 -20.428 24.093 1.00 92.94 584 ILE A CA 1
ATOM 4769 C C . ILE A 1 584 ? -16.008 -21.619 24.345 1.00 92.94 584 ILE A C 1
ATOM 4771 O O . ILE A 1 584 ? -15.568 -22.764 24.396 1.00 92.94 584 ILE A O 1
ATOM 4775 N N . SER A 1 585 ? -17.302 -21.348 24.501 1.00 92.62 585 SER A N 1
ATOM 4776 C CA . SER A 1 585 ? -18.314 -22.374 24.764 1.00 92.62 585 SER A CA 1
ATOM 4777 C C . SER A 1 585 ? -18.760 -23.091 23.494 1.00 92.62 585 SER A C 1
ATOM 4779 O O . SER A 1 585 ? -19.168 -24.245 23.553 1.00 92.62 585 SER A O 1
ATOM 4781 N N . TYR A 1 586 ? -18.706 -22.398 22.356 1.00 94.88 586 TYR A N 1
ATOM 4782 C CA . TYR A 1 586 ? -19.114 -22.924 21.061 1.00 94.88 586 TYR A CA 1
ATOM 4783 C C . TYR A 1 586 ? -18.207 -22.392 19.965 1.00 94.88 586 TYR A C 1
ATOM 4785 O O . TYR A 1 586 ? -17.904 -21.200 19.917 1.00 94.88 586 TYR A O 1
ATOM 4793 N N . SER A 1 587 ? -17.802 -23.260 19.045 1.00 94.12 587 SER A N 1
ATOM 4794 C CA . SER A 1 587 ? -17.139 -22.809 17.831 1.00 94.12 587 SER A CA 1
ATOM 4795 C C . SER A 1 587 ? -17.552 -23.633 16.627 1.00 94.12 587 SER A C 1
ATOM 4797 O O . SER A 1 587 ? -17.763 -24.841 16.730 1.00 94.12 587 SER A O 1
ATOM 4799 N N . ARG A 1 588 ? -17.678 -22.970 15.477 1.00 93.81 588 ARG A N 1
ATOM 4800 C CA . ARG A 1 588 ? -18.047 -23.616 14.216 1.00 93.81 588 ARG A CA 1
ATOM 4801 C C . ARG A 1 588 ? -17.333 -22.948 13.056 1.00 93.81 588 ARG A C 1
ATOM 4803 O O . ARG A 1 588 ? -17.268 -21.722 12.971 1.00 93.81 588 ARG A O 1
ATOM 4810 N N . GLN A 1 589 ? -16.842 -23.768 12.136 1.00 93.31 589 GLN A N 1
ATOM 4811 C CA . GLN A 1 589 ? -16.379 -23.301 10.841 1.00 93.31 589 GLN A CA 1
ATOM 4812 C C . GLN A 1 589 ? -17.505 -23.452 9.814 1.00 93.31 589 GLN A C 1
ATOM 4814 O O . GLN A 1 589 ? -17.996 -24.556 9.587 1.00 93.31 589 GLN A O 1
ATOM 4819 N N . VAL A 1 590 ? -17.919 -22.342 9.201 1.00 90.31 590 VAL A N 1
ATOM 4820 C CA . VAL A 1 590 ? -18.845 -22.334 8.063 1.00 90.31 590 VAL A CA 1
ATOM 4821 C C . VAL A 1 590 ? -18.045 -22.669 6.812 1.00 90.31 590 VAL A C 1
ATOM 4823 O O . VAL A 1 590 ? -17.059 -21.995 6.489 1.00 90.31 590 VAL A O 1
ATOM 4826 N N . LEU A 1 591 ? -18.458 -23.735 6.137 1.00 89.50 591 LEU A N 1
ATOM 4827 C CA . LEU A 1 591 ? -17.766 -24.286 4.979 1.00 89.50 591 LEU A CA 1
ATOM 4828 C C . LEU A 1 591 ? -18.447 -23.814 3.686 1.00 89.50 591 LEU A C 1
ATOM 4830 O O . LEU A 1 591 ? -19.608 -23.405 3.722 1.00 89.50 591 LEU A O 1
ATOM 4834 N N . PRO A 1 592 ? -17.735 -23.824 2.546 1.00 86.88 592 PRO A N 1
ATOM 4835 C CA . PRO A 1 592 ? -18.375 -23.697 1.242 1.00 86.88 592 PRO A CA 1
ATOM 4836 C C . PRO A 1 592 ? -19.439 -24.786 1.059 1.00 86.88 592 PRO A C 1
ATOM 4838 O O . PRO A 1 592 ? -19.271 -25.905 1.546 1.00 86.88 592 PRO A O 1
ATOM 4841 N N . LEU A 1 593 ? -20.526 -24.453 0.367 1.00 85.50 593 LEU A N 1
ATOM 4842 C CA . LEU A 1 593 ? -21.594 -25.412 0.091 1.00 85.50 593 LEU A CA 1
ATOM 4843 C C . LEU A 1 593 ? -21.168 -26.424 -0.966 1.00 85.50 593 LEU A C 1
ATOM 4845 O O . LEU A 1 593 ? -20.391 -26.097 -1.863 1.00 85.50 593 LEU A O 1
ATOM 4849 N N . HIS A 1 594 ? -21.730 -27.627 -0.878 1.00 87.00 594 HIS A N 1
ATOM 4850 C CA . HIS A 1 594 ? -21.627 -28.602 -1.953 1.00 87.00 594 HIS A CA 1
ATOM 4851 C C . HIS A 1 594 ? -22.488 -28.186 -3.154 1.00 87.00 594 HIS A C 1
ATOM 4853 O O . HIS A 1 594 ? -23.447 -27.423 -3.002 1.00 87.00 594 HIS A O 1
ATOM 4859 N N . ASP A 1 595 ? -22.166 -28.707 -4.337 1.00 86.44 595 ASP A N 1
ATOM 4860 C CA . ASP A 1 595 ? -22.826 -28.336 -5.593 1.00 86.44 595 ASP A CA 1
ATOM 4861 C C . ASP A 1 595 ? -24.339 -28.619 -5.559 1.00 86.44 595 ASP A C 1
ATOM 4863 O O . ASP A 1 595 ? -25.129 -27.806 -6.044 1.00 86.44 595 ASP A O 1
ATOM 4867 N N . ASP A 1 596 ? -24.763 -29.699 -4.893 1.00 86.19 596 ASP A N 1
ATOM 4868 C CA . ASP A 1 596 ? -26.181 -30.038 -4.700 1.00 86.19 596 ASP A CA 1
ATOM 4869 C C . ASP A 1 596 ? -26.929 -28.991 -3.864 1.00 86.19 596 ASP A C 1
ATOM 4871 O O . ASP A 1 596 ? -28.037 -28.569 -4.207 1.00 86.19 596 ASP A O 1
ATOM 4875 N N . ASP A 1 597 ? -26.327 -28.542 -2.762 1.00 84.88 597 ASP A N 1
ATOM 4876 C CA . ASP A 1 597 ? -26.933 -27.544 -1.878 1.00 84.88 597 ASP A CA 1
ATOM 4877 C C . ASP A 1 597 ? -26.930 -26.160 -2.524 1.00 84.88 597 ASP A C 1
ATOM 4879 O O . ASP A 1 597 ? -27.885 -25.395 -2.371 1.00 84.88 597 ASP A O 1
ATOM 4883 N N . LEU A 1 598 ? -25.889 -25.851 -3.301 1.00 86.69 598 LEU A N 1
ATOM 4884 C CA . LEU A 1 598 ? -25.810 -24.619 -4.072 1.00 86.69 598 LEU A CA 1
ATOM 4885 C C . LEU A 1 598 ? -26.848 -24.598 -5.205 1.00 86.69 598 LEU A C 1
ATOM 4887 O O . LEU A 1 598 ? -27.464 -23.561 -5.452 1.00 86.69 598 LEU A O 1
ATOM 4891 N N . THR A 1 599 ? -27.105 -25.747 -5.832 1.00 88.31 599 THR A N 1
ATOM 4892 C CA . THR A 1 599 ? -28.171 -25.921 -6.829 1.00 88.31 599 THR A CA 1
ATOM 4893 C C . THR A 1 599 ? -29.544 -25.698 -6.205 1.00 88.31 599 THR A C 1
ATOM 4895 O O . THR A 1 599 ? -30.317 -24.871 -6.695 1.00 88.31 599 THR A O 1
ATOM 4898 N N . LYS A 1 600 ? -29.836 -26.361 -5.076 1.00 86.88 600 LYS A N 1
ATOM 4899 C CA . LYS A 1 600 ? -31.088 -26.154 -4.322 1.00 86.88 600 LYS A CA 1
ATOM 4900 C C . LYS A 1 600 ? -31.267 -24.693 -3.924 1.00 86.88 600 LYS A C 1
ATOM 4902 O O . LYS A 1 600 ? -32.371 -24.159 -4.026 1.00 86.88 600 LYS A O 1
ATOM 4907 N N . PHE A 1 601 ? -30.187 -24.037 -3.505 1.00 86.25 601 PHE A N 1
ATOM 4908 C CA . PHE A 1 601 ? -30.186 -22.621 -3.160 1.00 86.25 601 PHE A CA 1
ATOM 4909 C C . PHE A 1 601 ? -30.568 -21.733 -4.355 1.00 86.25 601 PHE A C 1
ATOM 4911 O O . PHE A 1 601 ? -31.476 -20.913 -4.227 1.00 86.25 601 PHE A O 1
ATOM 4918 N N . VAL A 1 602 ? -29.946 -21.926 -5.525 1.00 88.31 602 VAL A N 1
ATOM 4919 C CA . VAL A 1 602 ? -30.276 -21.163 -6.744 1.00 88.31 602 VAL A CA 1
ATOM 4920 C C . VAL A 1 602 ? -31.735 -21.372 -7.146 1.00 88.31 602 VAL A C 1
ATOM 4922 O O . VAL A 1 602 ? -32.442 -20.401 -7.403 1.00 88.31 602 VAL A O 1
ATOM 4925 N N . VAL A 1 603 ? -32.213 -22.619 -7.142 1.00 87.94 603 VAL A N 1
ATOM 4926 C CA . VAL A 1 603 ? -33.608 -22.944 -7.481 1.00 87.94 603 VAL A CA 1
ATOM 4927 C C . VAL A 1 603 ? -34.588 -22.288 -6.507 1.00 87.94 603 VAL A C 1
ATOM 4929 O O . VAL A 1 603 ? -35.593 -21.729 -6.939 1.00 87.94 603 VAL A O 1
ATOM 4932 N N . THR A 1 604 ? -34.284 -22.300 -5.207 1.00 85.19 604 THR A N 1
ATOM 4933 C CA . THR A 1 604 ? -35.132 -21.680 -4.176 1.00 85.19 604 THR A CA 1
ATOM 4934 C C . THR A 1 604 ? -35.210 -20.161 -4.350 1.00 85.19 604 THR A C 1
ATOM 4936 O O . THR A 1 604 ? -36.293 -19.586 -4.271 1.00 85.19 604 THR A O 1
ATOM 4939 N N . GLU A 1 605 ? -34.083 -19.504 -4.637 1.00 83.88 605 GLU A N 1
ATOM 4940 C CA . GLU A 1 605 ? -34.023 -18.051 -4.858 1.00 83.88 605 GLU A CA 1
ATOM 4941 C C . GLU A 1 605 ? -34.745 -17.626 -6.149 1.00 83.88 605 GLU A C 1
ATOM 4943 O O . GLU A 1 605 ? -35.386 -16.575 -6.177 1.00 83.88 605 GLU A O 1
ATOM 4948 N N . LEU A 1 606 ? -34.690 -18.443 -7.207 1.00 85.88 606 LEU A N 1
ATOM 4949 C CA . LEU A 1 606 ? -35.454 -18.214 -8.439 1.00 85.88 606 LEU A CA 1
ATOM 4950 C C . LEU A 1 606 ? -36.960 -18.391 -8.199 1.00 85.88 606 LEU A C 1
ATOM 4952 O O . LEU A 1 606 ? -37.751 -17.508 -8.546 1.00 85.88 606 LEU A O 1
ATOM 4956 N N . ALA A 1 607 ? -37.350 -19.482 -7.535 1.00 84.50 607 ALA A N 1
ATOM 4957 C CA . ALA A 1 607 ? -38.743 -19.767 -7.207 1.00 84.50 607 ALA A CA 1
ATOM 4958 C C . ALA A 1 607 ? -39.368 -18.671 -6.327 1.00 84.50 607 ALA A C 1
ATOM 4960 O O . ALA A 1 607 ? -40.517 -18.291 -6.550 1.00 84.50 607 ALA A O 1
ATOM 4961 N N . ALA A 1 608 ? -38.603 -18.096 -5.390 1.00 80.81 608 ALA A N 1
ATOM 4962 C CA . ALA A 1 608 ? -39.049 -17.000 -4.523 1.00 80.81 608 ALA A CA 1
ATOM 4963 C C . ALA A 1 608 ? -39.476 -15.733 -5.290 1.00 80.81 608 ALA A C 1
ATOM 4965 O O . ALA A 1 608 ? -40.233 -14.912 -4.767 1.00 80.81 608 ALA A O 1
ATOM 4966 N N . VAL A 1 609 ? -39.006 -15.571 -6.530 1.00 81.75 609 VAL A N 1
ATOM 4967 C CA . VAL A 1 609 ? -39.342 -14.439 -7.407 1.00 81.75 609 VAL A CA 1
ATOM 4968 C C . VAL A 1 609 ? -40.277 -14.861 -8.554 1.00 81.75 609 VAL A C 1
ATOM 4970 O O . VAL A 1 609 ? -40.664 -14.035 -9.374 1.00 81.75 609 VAL A O 1
ATOM 4973 N N . GLY A 1 610 ? -40.718 -16.123 -8.579 1.00 79.31 610 GLY A N 1
ATOM 4974 C CA . GLY A 1 610 ? -41.615 -16.662 -9.606 1.00 79.31 610 GLY A CA 1
ATOM 4975 C C . GLY A 1 610 ? -40.905 -17.118 -10.885 1.00 79.31 610 GLY A C 1
ATOM 4976 O O . GLY A 1 610 ? -41.559 -17.318 -11.906 1.00 79.31 610 GLY A O 1
ATOM 4977 N N . LEU A 1 611 ? -39.579 -17.287 -10.846 1.00 83.75 611 LEU A N 1
ATOM 4978 C CA . LEU A 1 611 ? -38.791 -17.846 -11.943 1.00 83.75 611 LEU A CA 1
ATOM 4979 C C . LEU A 1 611 ? -38.711 -19.375 -11.837 1.00 83.75 611 LEU A C 1
ATOM 4981 O O . LEU A 1 611 ? -38.545 -19.930 -10.751 1.00 83.75 611 LEU A O 1
ATOM 4985 N N . GLY A 1 612 ? -38.797 -20.062 -12.978 1.00 79.38 612 GLY A N 1
ATOM 4986 C CA . GLY A 1 612 ? -38.642 -21.516 -13.052 1.00 79.38 612 GLY A CA 1
ATOM 4987 C C . GLY A 1 612 ? -37.179 -21.959 -12.961 1.00 79.38 612 GLY A C 1
ATOM 4988 O O . GLY A 1 612 ? -36.264 -21.204 -13.298 1.00 79.38 612 GLY A O 1
ATOM 4989 N N . ALA A 1 613 ? -36.945 -23.214 -12.566 1.00 77.56 613 ALA A N 1
ATOM 4990 C CA . ALA A 1 613 ? -35.600 -23.804 -12.531 1.00 77.56 613 ALA A CA 1
ATOM 4991 C C . ALA A 1 613 ? -34.914 -23.819 -13.915 1.00 77.56 613 ALA A C 1
ATOM 4993 O O . ALA A 1 613 ? -33.695 -23.742 -14.001 1.00 77.56 613 ALA A O 1
ATOM 4994 N N . ASN A 1 614 ? -35.702 -23.824 -14.994 1.00 82.56 614 ASN A N 1
ATOM 4995 C CA . ASN A 1 614 ? -35.259 -23.735 -16.389 1.00 82.56 614 ASN A CA 1
ATOM 4996 C C . ASN A 1 614 ? -34.805 -22.328 -16.829 1.00 82.56 614 ASN A C 1
ATOM 4998 O O . ASN A 1 614 ? -34.487 -22.127 -17.999 1.00 82.56 614 ASN A O 1
ATOM 5002 N N . THR A 1 615 ? -34.779 -21.344 -15.922 1.00 87.44 615 THR A N 1
ATOM 5003 C CA . THR A 1 615 ? -34.225 -20.009 -16.215 1.00 87.44 615 THR A CA 1
ATOM 5004 C C . THR A 1 615 ? -32.732 -20.084 -16.539 1.00 87.44 615 THR A C 1
ATOM 5006 O O . THR A 1 615 ? -32.225 -19.261 -17.297 1.00 87.44 615 THR A O 1
ATOM 5009 N N . PHE A 1 616 ? -32.029 -21.077 -15.992 1.00 90.31 616 PHE A N 1
ATOM 5010 C CA . PHE A 1 616 ? -30.671 -21.428 -16.387 1.00 90.31 616 PHE A CA 1
ATOM 5011 C C . PHE A 1 616 ? -30.700 -22.739 -17.161 1.00 90.31 616 PHE A C 1
ATOM 5013 O O . PHE A 1 616 ? -31.326 -23.704 -16.729 1.00 90.31 616 PHE A O 1
ATOM 5020 N N . ASP A 1 617 ? -29.993 -22.767 -18.286 1.00 90.25 617 ASP A N 1
ATOM 5021 C CA . ASP A 1 617 ? -29.664 -24.021 -18.952 1.00 90.25 617 ASP A CA 1
ATOM 5022 C C . ASP A 1 617 ? -28.788 -24.884 -18.027 1.00 90.25 617 ASP A C 1
ATOM 5024 O O . ASP A 1 617 ? -27.976 -24.357 -17.258 1.00 90.25 617 ASP A O 1
ATOM 5028 N N . GLU A 1 618 ? -28.921 -26.206 -18.101 1.00 88.56 618 GLU A N 1
ATOM 5029 C CA . GLU A 1 618 ? -28.201 -27.137 -17.226 1.00 88.56 618 GLU A CA 1
ATOM 5030 C C . GLU A 1 618 ? -26.684 -26.963 -17.384 1.00 88.56 618 GLU A C 1
ATOM 5032 O O . GLU A 1 618 ? -25.948 -26.861 -16.399 1.00 88.56 618 GLU A O 1
ATOM 5037 N N . ALA A 1 619 ? -26.220 -26.793 -18.626 1.00 89.12 619 ALA A N 1
ATOM 5038 C CA . ALA A 1 619 ? -24.822 -26.500 -18.917 1.00 89.12 619 ALA A CA 1
ATOM 5039 C C . ALA A 1 619 ? -24.371 -25.152 -18.325 1.00 89.12 619 ALA A C 1
ATOM 5041 O O . ALA A 1 619 ? -23.254 -25.039 -17.818 1.00 89.12 619 ALA A O 1
ATOM 5042 N N . ALA A 1 620 ? -25.233 -24.131 -18.350 1.00 89.75 620 ALA A N 1
ATOM 5043 C CA . ALA A 1 620 ? -24.932 -22.819 -17.782 1.00 89.75 620 ALA A CA 1
ATOM 5044 C C . ALA A 1 620 ? -24.830 -22.883 -16.253 1.00 89.75 620 ALA A C 1
ATOM 5046 O O . ALA A 1 620 ? -23.884 -22.342 -15.676 1.00 89.75 620 ALA A O 1
ATOM 5047 N N . LEU A 1 621 ? -25.752 -23.598 -15.603 1.00 91.00 621 LEU A N 1
ATOM 5048 C CA . LEU A 1 621 ? -25.738 -23.802 -14.158 1.00 91.00 621 LEU A CA 1
ATOM 5049 C C . LEU A 1 621 ? -24.483 -24.565 -13.718 1.00 91.00 621 LEU A C 1
ATOM 5051 O O . LEU A 1 621 ? -23.815 -24.144 -12.778 1.00 91.00 621 LEU A O 1
ATOM 5055 N N . GLN A 1 622 ? -24.086 -25.613 -14.445 1.00 89.88 622 GLN A N 1
ATOM 5056 C CA . GLN A 1 622 ? -22.842 -26.345 -14.174 1.00 89.88 622 GLN A CA 1
ATOM 5057 C C . GLN A 1 622 ? -21.597 -25.449 -14.260 1.00 89.88 622 GLN A C 1
ATOM 5059 O O . GLN A 1 622 ? -20.689 -25.563 -13.433 1.00 89.88 622 GLN A O 1
ATOM 5064 N N . VAL A 1 623 ? -21.548 -24.520 -15.222 1.00 89.12 623 VAL A N 1
ATOM 5065 C CA . VAL A 1 623 ? -20.455 -23.534 -15.313 1.00 89.12 623 VAL A CA 1
ATOM 5066 C C . VAL A 1 623 ? -20.456 -22.599 -14.102 1.00 89.12 623 VAL A C 1
ATOM 5068 O O . VAL A 1 623 ? -19.388 -22.334 -13.547 1.00 89.12 623 VAL A O 1
ATOM 5071 N N . VAL A 1 624 ? -21.629 -22.143 -13.652 1.00 88.69 624 VAL A N 1
ATOM 5072 C CA . VAL A 1 624 ? -21.758 -21.316 -12.441 1.00 88.69 624 VAL A CA 1
ATOM 5073 C C . VAL A 1 624 ? -21.238 -22.059 -11.208 1.00 88.69 624 VAL A C 1
ATOM 5075 O O . VAL A 1 624 ? -20.395 -21.516 -10.495 1.00 88.69 624 VAL A O 1
ATOM 5078 N N . LEU A 1 625 ? -21.684 -23.299 -10.974 1.00 89.25 625 LEU A N 1
ATOM 5079 C CA . LEU A 1 625 ? -21.285 -24.102 -9.809 1.00 89.25 625 LEU A CA 1
ATOM 5080 C C . LEU A 1 625 ? -19.762 -24.304 -9.764 1.00 89.25 625 LEU A C 1
ATOM 5082 O O . LEU A 1 625 ? -19.117 -23.993 -8.757 1.00 89.25 625 LEU A O 1
ATOM 5086 N N . ARG A 1 626 ? -19.166 -24.693 -10.900 1.00 86.56 626 ARG A N 1
ATOM 5087 C CA . ARG A 1 626 ? -17.711 -24.879 -11.035 1.00 86.56 626 ARG A CA 1
ATOM 5088 C C . ARG A 1 626 ? -16.920 -23.592 -10.809 1.00 86.56 626 ARG A C 1
ATOM 5090 O O . ARG A 1 626 ? -15.860 -23.635 -10.189 1.00 86.56 626 ARG A O 1
ATOM 5097 N N . ALA A 1 627 ? -17.410 -22.458 -11.313 1.00 84.69 627 ALA A N 1
ATOM 5098 C CA . ALA A 1 627 ? -16.727 -21.170 -11.183 1.00 84.69 627 ALA A CA 1
ATOM 5099 C C . ALA A 1 627 ? -16.758 -20.626 -9.746 1.00 84.69 627 ALA A C 1
ATOM 5101 O O . ALA A 1 627 ? -15.844 -19.924 -9.318 1.00 84.69 627 ALA A O 1
ATOM 5102 N N . VAL A 1 628 ? -17.820 -20.937 -9.005 1.00 85.69 628 VAL A N 1
ATOM 5103 C CA . VAL A 1 628 ? -18.110 -20.356 -7.692 1.00 85.69 628 VAL A CA 1
ATOM 5104 C C . VAL A 1 628 ? -17.507 -21.158 -6.533 1.00 85.69 628 VAL A C 1
ATOM 5106 O O . VAL A 1 628 ? -17.271 -20.584 -5.466 1.00 85.69 628 VAL A O 1
ATOM 5109 N N . GLN A 1 629 ? -17.254 -22.458 -6.727 1.00 84.44 629 GLN A N 1
ATOM 5110 C CA . GLN A 1 629 ? -16.624 -23.347 -5.736 1.00 84.44 629 GLN A CA 1
ATOM 5111 C C . GLN A 1 629 ? -17.304 -23.284 -4.351 1.00 84.44 629 GLN A C 1
ATOM 5113 O O . GLN A 1 629 ? -16.654 -23.114 -3.318 1.00 84.44 629 GLN A O 1
ATOM 5118 N N . GLY A 1 630 ? -18.641 -23.341 -4.324 1.00 81.19 630 GLY A N 1
ATOM 5119 C CA . GLY A 1 630 ? -19.420 -23.354 -3.078 1.00 81.19 630 GLY A CA 1
ATOM 5120 C C . GLY A 1 630 ? -19.571 -22.001 -2.363 1.00 81.19 630 GLY A C 1
ATOM 5121 O O . GLY A 1 630 ? -20.141 -21.937 -1.270 1.00 81.19 630 GLY A O 1
ATOM 5122 N N . ASN A 1 631 ? -19.076 -20.897 -2.937 1.00 86.94 631 ASN A N 1
ATOM 5123 C CA . ASN A 1 631 ? -19.177 -19.563 -2.343 1.00 86.94 631 ASN A CA 1
ATOM 5124 C C . ASN A 1 631 ? -20.533 -18.889 -2.630 1.00 86.94 631 ASN A C 1
ATOM 5126 O O . ASN A 1 631 ? -20.787 -18.406 -3.729 1.00 86.94 631 ASN A O 1
ATOM 5130 N N . LEU A 1 632 ? -21.391 -18.754 -1.616 1.00 84.75 632 LEU A N 1
ATOM 5131 C CA . LEU A 1 632 ? -22.732 -18.165 -1.759 1.00 84.75 632 LEU A CA 1
ATOM 5132 C C . LEU A 1 632 ? -22.754 -16.748 -2.349 1.00 84.75 632 LEU A C 1
ATOM 5134 O O . LEU A 1 632 ? -23.630 -16.424 -3.153 1.00 84.75 632 LEU A O 1
ATOM 5138 N N . ARG A 1 633 ? -21.810 -15.883 -1.954 1.00 85.69 633 ARG A N 1
ATOM 5139 C CA . ARG A 1 633 ? -21.750 -14.502 -2.465 1.00 85.69 633 ARG A CA 1
ATOM 5140 C C . ARG A 1 633 ? -21.410 -14.490 -3.950 1.00 85.69 633 ARG A C 1
ATOM 5142 O O . ARG A 1 633 ? -22.042 -13.763 -4.711 1.00 85.69 633 ARG A O 1
ATOM 5149 N N . LEU A 1 634 ? -20.423 -15.290 -4.343 1.00 85.62 634 LEU A N 1
ATOM 5150 C CA . LEU A 1 634 ? -20.056 -15.432 -5.745 1.00 85.62 634 LEU A CA 1
ATOM 5151 C C . LEU A 1 634 ? -21.205 -16.079 -6.539 1.00 85.62 634 LEU A C 1
ATOM 5153 O O . LEU A 1 634 ? -21.551 -15.589 -7.605 1.00 85.62 634 LEU A O 1
ATOM 5157 N N . CYS A 1 635 ? -21.891 -17.079 -5.986 1.00 87.94 635 CYS A N 1
ATOM 5158 C CA . CYS A 1 635 ? -23.063 -17.679 -6.628 1.00 87.94 635 CYS A CA 1
ATOM 5159 C C . CYS A 1 635 ? -24.118 -16.632 -6.993 1.00 87.94 635 CYS A C 1
ATOM 5161 O O . CYS A 1 635 ? -24.475 -16.487 -8.162 1.00 87.94 635 CYS A O 1
ATOM 5163 N N . ARG A 1 636 ? -24.550 -15.840 -6.000 1.00 87.19 636 ARG A N 1
ATOM 5164 C CA . ARG A 1 636 ? -25.537 -14.769 -6.193 1.00 87.19 636 ARG A CA 1
ATOM 5165 C C . ARG A 1 636 ? -25.081 -13.766 -7.248 1.00 87.19 636 ARG A C 1
ATOM 5167 O O . ARG A 1 636 ? -25.839 -13.449 -8.158 1.00 87.19 636 ARG A O 1
ATOM 5174 N N . ASN A 1 637 ? -23.840 -13.292 -7.146 1.00 86.56 637 ASN A N 1
ATOM 5175 C CA . ASN A 1 637 ? -23.321 -12.279 -8.059 1.00 86.56 637 ASN A CA 1
ATOM 5176 C C . ASN A 1 637 ? -23.220 -12.799 -9.500 1.00 86.56 637 ASN A C 1
ATOM 5178 O O . ASN A 1 637 ? -23.569 -12.070 -10.427 1.00 86.56 637 ASN A O 1
ATOM 5182 N N . LEU A 1 638 ? -22.763 -14.041 -9.696 1.00 87.12 638 LEU A N 1
ATOM 5183 C CA . LEU A 1 638 ? -22.607 -14.625 -11.027 1.00 87.12 638 LEU A CA 1
ATOM 5184 C C . LEU A 1 638 ? -23.963 -14.944 -11.660 1.00 87.12 638 LEU A C 1
ATOM 5186 O O . LEU A 1 638 ? -24.167 -14.636 -12.834 1.00 87.12 638 LEU A O 1
ATOM 5190 N N . CYS A 1 639 ? -24.911 -15.485 -10.887 1.00 88.62 639 CYS A N 1
ATOM 5191 C CA . CYS A 1 639 ? -26.279 -15.709 -11.357 1.00 88.62 639 CYS A CA 1
ATOM 5192 C C . CYS A 1 639 ? -26.943 -14.387 -11.756 1.00 88.62 639 CYS A C 1
ATOM 5194 O O . CYS A 1 639 ? -27.494 -14.273 -12.848 1.00 88.62 639 CYS A O 1
ATOM 5196 N N . TYR A 1 640 ? -26.830 -13.360 -10.910 1.00 87.44 640 TYR A N 1
ATOM 5197 C CA . TYR A 1 640 ? -27.390 -12.042 -11.192 1.00 87.44 640 TYR A CA 1
ATOM 5198 C C . TYR A 1 640 ? -26.759 -11.396 -12.435 1.00 87.44 640 TYR A C 1
ATOM 5200 O O . TYR A 1 640 ? -27.470 -10.917 -13.314 1.00 87.44 640 TYR A O 1
ATOM 5208 N N . ALA A 1 641 ? -25.430 -11.446 -12.570 1.00 84.44 641 ALA A N 1
ATOM 5209 C CA . ALA A 1 641 ? -24.738 -10.937 -13.754 1.00 84.44 641 ALA A CA 1
ATOM 5210 C C . ALA A 1 641 ? -25.122 -11.700 -15.035 1.00 84.44 641 ALA A C 1
ATOM 5212 O O . ALA A 1 641 ? -25.267 -11.089 -16.094 1.00 84.44 641 ALA A O 1
ATOM 5213 N N . SER A 1 642 ? -25.340 -13.014 -14.932 1.00 88.56 642 SER A N 1
ATOM 5214 C CA . SER A 1 642 ? -25.794 -13.851 -16.050 1.00 88.56 642 SER A CA 1
ATOM 5215 C C . SER A 1 642 ? -27.223 -13.505 -16.477 1.00 88.56 642 SER A C 1
ATOM 5217 O O . SER A 1 642 ? -27.494 -13.425 -17.672 1.00 88.56 642 SER A O 1
ATOM 5219 N N . LEU A 1 643 ? -28.116 -13.218 -15.521 1.00 86.44 643 LEU A N 1
ATOM 5220 C CA . LEU A 1 643 ? -29.476 -12.741 -15.803 1.00 86.44 643 LEU A CA 1
ATOM 5221 C C . LEU A 1 643 ? -29.473 -11.381 -16.508 1.00 86.44 643 LEU A C 1
ATOM 5223 O O . LEU A 1 643 ? -30.253 -11.177 -17.437 1.00 86.44 643 LEU A O 1
ATOM 5227 N N . ILE A 1 644 ? -28.581 -10.466 -16.114 1.00 83.81 644 ILE A N 1
ATOM 5228 C CA . ILE A 1 644 ? -28.405 -9.187 -16.820 1.00 83.81 644 ILE A CA 1
ATOM 5229 C C . ILE A 1 644 ? -27.944 -9.435 -18.257 1.00 83.81 644 ILE A C 1
ATOM 5231 O O . ILE A 1 644 ? -28.511 -8.856 -19.180 1.00 83.81 644 ILE A O 1
ATOM 5235 N N . ALA A 1 645 ? -26.942 -10.295 -18.458 1.00 82.12 645 ALA A N 1
ATOM 5236 C CA . ALA A 1 645 ? -26.445 -10.618 -19.793 1.00 82.12 645 ALA A CA 1
ATOM 5237 C C . ALA A 1 645 ? -27.547 -11.226 -20.679 1.00 82.12 645 ALA A C 1
ATOM 5239 O O . ALA A 1 645 ? -27.720 -10.787 -21.812 1.00 82.12 645 ALA A O 1
ATOM 5240 N N . ALA A 1 646 ? -28.363 -12.137 -20.137 1.00 84.69 646 ALA A N 1
ATOM 5241 C CA . ALA A 1 646 ? -29.515 -12.687 -20.849 1.00 84.69 646 ALA A CA 1
ATOM 5242 C C . ALA A 1 646 ? -30.561 -11.612 -21.206 1.00 84.69 646 ALA A C 1
ATOM 5244 O O . ALA A 1 646 ? -31.091 -11.621 -22.314 1.00 84.69 646 ALA A O 1
ATOM 5245 N N . CYS A 1 647 ? -30.821 -10.648 -20.310 1.00 81.31 647 CYS A N 1
ATOM 5246 C CA . CYS A 1 647 ? -31.727 -9.529 -20.599 1.00 81.31 647 CYS A CA 1
ATOM 5247 C C . CYS A 1 647 ? -31.222 -8.643 -21.741 1.00 81.31 647 CYS A C 1
ATOM 5249 O O . CYS A 1 647 ? -32.025 -8.178 -22.549 1.00 81.31 647 CYS A O 1
ATOM 5251 N N . LEU A 1 648 ? -29.910 -8.394 -21.797 1.00 79.56 648 LEU A N 1
ATOM 5252 C CA . LEU A 1 648 ? -29.295 -7.585 -22.853 1.00 79.56 648 LEU A CA 1
ATOM 5253 C C . LEU A 1 648 ? -29.389 -8.259 -24.224 1.00 79.56 648 LEU A C 1
ATOM 5255 O O . LEU A 1 648 ? -29.580 -7.564 -25.217 1.00 79.56 648 LEU A O 1
ATOM 5259 N N . ASP A 1 649 ? -29.341 -9.590 -24.258 1.00 80.31 649 ASP A N 1
ATOM 5260 C CA . ASP A 1 649 ? -29.546 -10.390 -25.470 1.00 80.31 649 ASP A CA 1
ATOM 5261 C C . ASP A 1 649 ? -31.038 -10.701 -25.735 1.00 80.31 649 ASP A C 1
ATOM 5263 O O . ASP A 1 649 ? -31.370 -11.473 -26.635 1.00 80.31 649 ASP A O 1
ATOM 5267 N N . HIS A 1 650 ? -31.957 -10.094 -24.967 1.00 79.50 650 HIS A N 1
ATOM 5268 C CA . HIS A 1 650 ? -33.412 -10.292 -25.040 1.00 79.50 650 HIS A CA 1
ATOM 5269 C C . HIS A 1 650 ? -33.867 -11.758 -24.890 1.00 79.50 650 HIS A C 1
ATOM 5271 O O . HIS A 1 650 ? -34.907 -12.159 -25.416 1.00 79.50 650 HIS A O 1
ATOM 5277 N N . GLN A 1 651 ? -33.107 -12.560 -24.143 1.00 80.19 651 GLN A N 1
ATOM 5278 C CA . GLN A 1 651 ? -33.388 -13.967 -23.871 1.00 80.19 651 GLN A CA 1
ATOM 5279 C C . GLN A 1 651 ? -33.998 -14.159 -22.479 1.00 80.19 651 GLN A C 1
ATOM 5281 O O . GLN A 1 651 ? -33.632 -13.493 -21.512 1.00 80.19 651 GLN A O 1
ATOM 5286 N N . ARG A 1 652 ? -34.902 -15.139 -22.361 1.00 80.88 652 ARG A N 1
ATOM 5287 C CA . ARG A 1 652 ? -35.482 -15.576 -21.075 1.00 80.88 652 ARG A CA 1
ATOM 5288 C C . ARG A 1 652 ? -34.782 -16.800 -20.475 1.00 80.88 652 ARG A C 1
ATOM 5290 O O . ARG A 1 652 ? -35.206 -17.293 -19.438 1.00 80.88 652 ARG A O 1
ATOM 5297 N N . ILE A 1 653 ? -33.729 -17.295 -21.124 1.00 86.25 653 ILE A N 1
ATOM 5298 C CA . ILE A 1 653 ? -32.928 -18.431 -20.658 1.00 86.25 653 ILE A CA 1
ATOM 5299 C C . ILE A 1 653 ? -31.461 -18.000 -20.605 1.00 86.25 653 ILE A C 1
ATOM 5301 O O . ILE A 1 653 ? -30.908 -17.468 -21.570 1.00 86.25 653 ILE A O 1
ATOM 5305 N N . CYS A 1 654 ? -30.822 -18.227 -19.462 1.00 87.94 654 CYS A N 1
ATOM 5306 C CA . CYS A 1 654 ? -29.396 -18.020 -19.269 1.00 87.94 654 CYS A CA 1
ATOM 5307 C C . CYS A 1 654 ? -28.622 -19.209 -19.840 1.00 87.94 654 CYS A C 1
ATOM 5309 O O . CYS A 1 654 ? -28.670 -20.306 -19.290 1.00 87.94 654 CYS A O 1
ATOM 5311 N N . THR A 1 655 ? -27.893 -18.980 -20.930 1.00 91.06 655 THR A N 1
ATOM 5312 C CA . THR A 1 655 ? -27.018 -19.961 -21.574 1.00 91.06 655 THR A CA 1
ATOM 5313 C C . THR A 1 655 ? -25.569 -19.793 -21.110 1.00 91.06 655 THR A C 1
ATOM 5315 O O . THR A 1 655 ? -25.199 -18.817 -20.448 1.00 91.06 655 THR A O 1
ATOM 5318 N N . VAL A 1 656 ? -24.708 -20.735 -21.503 1.00 89.12 656 VAL A N 1
ATOM 5319 C CA . VAL A 1 656 ? -23.267 -20.702 -21.205 1.00 89.12 656 VAL A CA 1
ATOM 5320 C C . VAL A 1 656 ? -22.594 -19.422 -21.724 1.00 89.12 656 VAL A C 1
ATOM 5322 O O . VAL A 1 656 ? -21.677 -18.911 -21.080 1.00 89.12 656 VAL A O 1
ATOM 5325 N N . SER A 1 657 ? -23.050 -18.854 -22.850 1.00 85.81 657 SER A N 1
ATOM 5326 C CA . SER A 1 657 ? -22.501 -17.597 -23.382 1.00 85.81 657 SER A CA 1
ATOM 5327 C C . SER A 1 657 ? -22.732 -16.420 -22.433 1.00 85.81 657 SER A C 1
ATOM 5329 O O . SER A 1 657 ? -21.809 -15.634 -22.220 1.00 85.81 657 SER A O 1
ATOM 5331 N N . HIS A 1 658 ? -23.910 -16.333 -21.808 1.00 87.75 658 HIS A N 1
ATOM 5332 C CA . HIS A 1 658 ? -24.235 -15.278 -20.843 1.00 87.75 658 HIS A CA 1
ATOM 5333 C C . HIS A 1 658 ? -23.383 -15.396 -19.567 1.00 87.75 658 HIS A C 1
ATOM 5335 O O . HIS A 1 658 ? -22.860 -14.394 -19.076 1.00 87.75 658 HIS A O 1
ATOM 5341 N N . VAL A 1 659 ? -23.166 -16.623 -19.072 1.00 86.94 659 VAL A N 1
ATOM 5342 C CA . VAL A 1 659 ? -22.293 -16.877 -17.909 1.00 86.94 659 VAL A CA 1
ATOM 5343 C C . VAL A 1 659 ? -20.840 -16.523 -18.232 1.00 86.94 659 VAL A C 1
ATOM 5345 O O . VAL A 1 659 ? -20.180 -15.827 -17.461 1.00 86.94 659 VAL A O 1
ATOM 5348 N N . ASN A 1 660 ? -20.343 -16.928 -19.404 1.00 83.94 660 ASN A N 1
ATOM 5349 C CA . ASN A 1 660 ? -18.993 -16.584 -19.849 1.00 83.94 660 ASN A CA 1
ATOM 5350 C C . ASN A 1 660 ? -18.813 -15.070 -20.003 1.00 83.94 660 ASN A C 1
ATOM 5352 O O . ASN A 1 660 ? -17.788 -14.536 -19.585 1.00 83.94 660 ASN A O 1
ATOM 5356 N N . ALA A 1 661 ? -19.812 -14.361 -20.536 1.00 80.56 661 ALA A N 1
ATOM 5357 C CA . ALA A 1 661 ? -19.787 -12.903 -20.624 1.00 80.56 661 ALA A CA 1
ATOM 5358 C C . ALA A 1 661 ? -19.669 -12.241 -19.238 1.00 80.56 661 ALA A C 1
ATOM 5360 O O . ALA A 1 661 ? -18.917 -11.275 -19.083 1.00 80.56 661 ALA A O 1
ATOM 5361 N N . ALA A 1 662 ? -20.338 -12.786 -18.217 1.00 83.56 662 ALA A N 1
ATOM 5362 C CA . ALA A 1 662 ? -20.188 -12.330 -16.835 1.00 83.56 662 ALA A CA 1
ATOM 5363 C C . ALA A 1 662 ? -18.783 -12.626 -16.268 1.00 83.56 662 ALA A C 1
ATOM 5365 O O . ALA A 1 662 ? -18.160 -11.741 -15.675 1.00 83.56 662 ALA A O 1
ATOM 5366 N N . LEU A 1 663 ? -18.234 -13.819 -16.524 1.00 80.88 663 LEU A N 1
ATOM 5367 C CA . LEU A 1 663 ? -16.880 -14.218 -16.103 1.00 80.88 663 LEU A CA 1
ATOM 5368 C C . LEU A 1 663 ? -15.759 -13.413 -16.782 1.00 80.88 663 LEU A C 1
ATOM 5370 O O . LEU A 1 663 ? -14.640 -13.334 -16.268 1.00 80.88 663 LEU A O 1
ATOM 5374 N N . LEU A 1 664 ? -16.033 -12.771 -17.924 1.00 76.38 664 LEU A N 1
ATOM 5375 C CA . LEU A 1 664 ? -15.071 -11.871 -18.557 1.00 76.38 664 LEU A CA 1
ATOM 5376 C C . LEU A 1 664 ? -14.819 -10.599 -17.734 1.00 76.38 664 LEU A C 1
ATOM 5378 O O . LEU A 1 664 ? -13.826 -9.923 -18.011 1.00 76.38 664 LEU A O 1
ATOM 5382 N N . GLN A 1 665 ? -15.649 -10.255 -16.748 1.00 70.38 665 GLN A N 1
ATOM 5383 C CA . GLN A 1 665 ? -15.427 -9.045 -15.959 1.00 70.38 665 GLN A CA 1
ATOM 5384 C C . GLN A 1 665 ? -14.195 -9.199 -15.040 1.00 70.38 665 GLN A C 1
ATOM 5386 O O . GLN A 1 665 ? -13.967 -10.278 -14.489 1.00 70.38 665 GLN A O 1
ATOM 5391 N N . PRO A 1 666 ? -13.394 -8.135 -14.826 1.00 66.31 666 PRO A N 1
ATOM 5392 C CA . PRO A 1 666 ? -12.080 -8.251 -14.185 1.00 66.31 666 PRO A CA 1
ATOM 5393 C C . PRO A 1 666 ? -12.083 -8.866 -12.780 1.00 66.31 666 PRO A C 1
ATOM 5395 O O . PRO A 1 666 ? -11.130 -9.538 -12.406 1.00 66.31 666 PRO A O 1
ATOM 5398 N N . HIS A 1 667 ? -13.149 -8.668 -12.004 1.00 66.94 667 HIS A N 1
ATOM 5399 C CA . HIS A 1 667 ? -13.240 -9.142 -10.621 1.00 66.94 667 HIS A CA 1
ATOM 5400 C C . HIS A 1 667 ? -13.528 -10.647 -10.481 1.00 66.94 667 HIS A C 1
ATOM 5402 O O . HIS A 1 667 ? -13.374 -11.182 -9.387 1.00 66.94 667 HIS A O 1
ATOM 5408 N N . TRP A 1 668 ? -13.929 -11.329 -11.559 1.00 66.94 668 TRP A N 1
ATOM 5409 C CA . TRP A 1 668 ? -14.108 -12.789 -11.592 1.00 66.94 668 TRP A CA 1
ATOM 5410 C C . TRP A 1 668 ? -12.831 -13.544 -11.946 1.00 66.94 668 TRP A C 1
ATOM 5412 O O . TRP A 1 668 ? -12.773 -14.767 -11.840 1.00 66.94 668 TRP A O 1
ATOM 5422 N N . ARG A 1 669 ? -11.805 -12.825 -12.402 1.00 60.62 669 ARG A N 1
ATOM 5423 C CA . ARG A 1 669 ? -10.580 -13.420 -12.917 1.00 60.62 669 ARG A CA 1
ATOM 5424 C C . ARG A 1 669 ? -9.529 -13.491 -11.823 1.00 60.62 669 ARG A C 1
ATOM 5426 O O . ARG A 1 669 ? -9.373 -12.566 -11.029 1.00 60.62 669 ARG A O 1
ATOM 5433 N N . SER A 1 670 ? -8.772 -14.583 -11.811 1.00 52.47 670 SER A N 1
ATOM 5434 C CA . SER A 1 670 ? -7.583 -14.681 -10.971 1.00 52.47 670 SER A CA 1
ATOM 5435 C C . SER A 1 670 ? -6.565 -13.605 -11.356 1.00 52.47 670 SER A C 1
ATOM 5437 O O . SER A 1 670 ? -6.520 -13.145 -12.502 1.00 52.47 670 SER A O 1
ATOM 5439 N N . HIS A 1 671 ? -5.718 -13.223 -10.399 1.00 41.78 671 HIS A N 1
ATOM 5440 C CA . HIS A 1 671 ? -4.632 -12.270 -10.629 1.00 41.78 671 HIS A CA 1
ATOM 5441 C C . HIS A 1 671 ? -3.767 -12.675 -11.843 1.00 41.78 671 HIS A C 1
ATOM 5443 O O . HIS A 1 671 ? -3.483 -11.848 -12.706 1.00 41.78 671 HIS A O 1
ATOM 5449 N N . ASP A 1 672 ? -3.485 -13.972 -11.998 1.00 38.97 672 ASP A N 1
ATOM 5450 C CA . ASP A 1 672 ? -2.740 -14.524 -13.137 1.00 38.97 672 ASP A CA 1
ATOM 5451 C C . ASP A 1 672 ? -3.465 -14.388 -14.486 1.00 38.97 672 ASP A C 1
ATOM 5453 O O . ASP A 1 672 ? -2.835 -14.156 -15.520 1.00 38.97 672 ASP A O 1
ATOM 5457 N N . ALA A 1 673 ? -4.795 -14.512 -14.509 1.00 40.34 673 ALA A N 1
ATOM 5458 C CA . ALA A 1 673 ? -5.589 -14.343 -15.727 1.00 40.34 673 ALA A CA 1
ATOM 5459 C C . ALA A 1 673 ? -5.698 -12.868 -16.156 1.00 40.34 673 ALA A C 1
ATOM 5461 O O . ALA A 1 673 ? -5.799 -12.581 -17.351 1.00 40.34 673 ALA A O 1
ATOM 5462 N N . LEU A 1 674 ? -5.639 -11.932 -15.203 1.00 37.06 674 LEU A N 1
ATOM 5463 C CA . LEU A 1 674 ? -5.559 -10.493 -15.476 1.00 37.06 674 LEU A CA 1
ATOM 5464 C C . LEU A 1 674 ? -4.186 -10.103 -16.040 1.00 37.06 674 LEU A C 1
ATOM 5466 O O . LEU A 1 674 ? -4.119 -9.328 -16.994 1.00 37.06 674 LEU A O 1
ATOM 5470 N N . LEU A 1 675 ? -3.106 -10.697 -15.521 1.00 39.88 675 LEU A N 1
ATOM 5471 C CA . LEU A 1 675 ? -1.740 -10.500 -16.022 1.00 39.88 675 LEU A CA 1
ATOM 5472 C C . LEU A 1 675 ? -1.560 -11.036 -17.451 1.00 39.88 675 LEU A C 1
ATOM 5474 O O . LEU A 1 675 ? -0.976 -10.358 -18.295 1.00 39.88 675 LEU A O 1
ATOM 5478 N N . LYS A 1 676 ? -2.126 -12.208 -17.772 1.00 44.09 676 LYS A N 1
ATOM 5479 C CA . LYS A 1 676 ? -2.049 -12.791 -19.127 1.00 44.09 676 LYS A CA 1
ATOM 5480 C C . LYS A 1 676 ? -2.695 -11.922 -20.211 1.00 44.09 676 LYS A C 1
ATOM 5482 O O . LYS A 1 676 ? -2.265 -11.982 -21.356 1.00 44.09 676 LYS A O 1
ATOM 5487 N N . GLN A 1 677 ? -3.691 -11.101 -19.873 1.00 45.62 677 GLN A N 1
ATOM 5488 C CA . GLN A 1 677 ? -4.359 -10.226 -20.842 1.00 45.62 677 GLN A CA 1
ATOM 5489 C C . GLN A 1 677 ? -3.649 -8.876 -21.047 1.00 45.62 677 GLN A C 1
ATOM 5491 O O . GLN A 1 677 ? -3.913 -8.196 -22.038 1.00 45.62 677 GLN A O 1
ATOM 5496 N N . GLN A 1 678 ? -2.722 -8.500 -20.156 1.00 39.97 678 GLN A N 1
ATOM 5497 C CA . GLN A 1 678 ? -1.826 -7.355 -20.376 1.00 39.97 678 GLN A CA 1
ATOM 5498 C C . GLN A 1 678 ? -0.795 -7.633 -21.482 1.00 39.97 678 GLN A C 1
ATOM 5500 O O . GLN A 1 678 ? -0.182 -6.707 -22.014 1.00 39.97 678 GLN A O 1
ATOM 5505 N N . VAL A 1 679 ? -0.651 -8.895 -21.897 1.00 36.41 679 VAL A N 1
ATOM 5506 C CA . VAL A 1 679 ? 0.058 -9.272 -23.116 1.00 36.41 679 VAL A CA 1
ATOM 5507 C C . VAL A 1 679 ? -0.924 -9.155 -24.283 1.00 36.41 679 VAL A C 1
ATOM 5509 O O . VAL A 1 679 ? -1.802 -10.000 -24.461 1.00 36.41 679 VAL A O 1
ATOM 5512 N N . LYS A 1 680 ? -0.803 -8.093 -25.093 1.00 32.84 680 LYS A N 1
ATOM 5513 C CA . LYS A 1 680 ? -1.503 -8.018 -26.387 1.00 32.84 680 LYS A CA 1
ATOM 5514 C C . LYS A 1 680 ? -1.212 -9.309 -27.168 1.00 32.84 680 LYS A C 1
ATOM 5516 O O . LYS A 1 680 ? -0.031 -9.628 -27.323 1.00 32.84 680 LYS A O 1
ATOM 5521 N N . PRO A 1 681 ? -2.215 -10.016 -27.721 1.00 36.44 681 PRO A N 1
ATOM 5522 C CA . PRO A 1 681 ? -1.926 -11.036 -28.714 1.00 36.44 681 PRO A CA 1
ATOM 5523 C C . PRO A 1 681 ? -1.191 -10.349 -29.868 1.00 36.44 681 PRO A C 1
ATOM 5525 O O . PRO A 1 681 ? -1.698 -9.385 -30.452 1.00 36.44 681 PRO A O 1
ATOM 5528 N N . GLN A 1 682 ? 0.037 -10.795 -30.147 1.00 34.38 682 GLN A N 1
ATOM 5529 C CA . GLN A 1 682 ? 0.737 -10.418 -31.367 1.00 34.38 682 GLN A CA 1
ATOM 5530 C C . GLN A 1 682 ? -0.200 -10.757 -32.526 1.00 34.38 682 GLN A C 1
ATOM 5532 O O . GLN A 1 682 ? -0.583 -11.911 -32.707 1.00 34.38 682 GLN A O 1
ATOM 5537 N N . ARG A 1 683 ? -0.622 -9.739 -33.283 1.00 36.53 683 ARG A N 1
ATOM 5538 C CA . ARG A 1 683 ? -1.245 -9.975 -34.582 1.00 36.53 683 ARG A CA 1
ATOM 5539 C C . ARG A 1 683 ? -0.195 -10.687 -35.423 1.00 36.53 683 ARG A C 1
ATOM 5541 O O . ARG A 1 683 ? 0.809 -10.075 -35.773 1.00 36.53 683 ARG A O 1
ATOM 5548 N N . VAL A 1 684 ? -0.413 -11.968 -35.691 1.00 34.94 684 VAL A N 1
ATOM 5549 C CA . VAL A 1 684 ? 0.339 -12.689 -36.714 1.00 34.94 684 VAL A CA 1
ATOM 5550 C C . VAL A 1 684 ? -0.029 -12.029 -38.047 1.00 34.94 684 VAL A C 1
ATOM 5552 O O . VAL A 1 684 ? -1.224 -11.939 -38.342 1.00 34.94 684 VAL A O 1
ATOM 5555 N N . PRO A 1 685 ? 0.931 -11.478 -38.806 1.00 43.31 685 PRO A N 1
ATOM 5556 C CA . PRO A 1 685 ? 0.637 -10.969 -40.135 1.00 43.31 685 PRO A CA 1
ATOM 5557 C C . PRO A 1 685 ? 0.312 -12.154 -41.052 1.00 43.31 685 PRO A C 1
ATOM 5559 O O . PRO A 1 685 ? 1.076 -13.116 -41.112 1.00 43.31 685 PRO A O 1
ATOM 5562 N N . SER A 1 686 ? -0.850 -12.079 -41.702 1.00 43.59 686 SER A N 1
ATOM 5563 C CA . SER A 1 686 ? -1.236 -12.901 -42.853 1.00 43.59 686 SER A CA 1
ATOM 5564 C C . SER A 1 686 ? -0.430 -12.533 -44.086 1.00 43.59 686 SER A C 1
ATOM 5566 O O . SER A 1 686 ? -0.287 -11.302 -44.293 1.00 43.59 686 SER A O 1
#

pLDDT: mean 78.6, std 13.92, range [31.58, 95.62]